Protein 2YV3 (pdb70)

B-factor: mean 31.9, std 12.07, range [1.0, 80.42]

Foldseek 3Di:
DFEAEEACPWLLNVVLQVVCQVVVPDHPHYHAEYAVVQQFDWDAHPNHIDTYHYDDPAEDDGQEYEADHELVVCLVCQVRHCVNVYEAEHLYPNCLLPPQEAADFVLFPLVCLVSHDRYHYQAALVQNQVCLLVVLCCVVWNFQEKEKEKAAEQCSLIDVSLVLLVVQLVVVVVPDHRDDDSDPDRANPDKDLDDAPADDVGAHVVQCRNQSNCCRNNVNNRHHYGYGHMYHSDRFKMKMWMKTATDDADDLVVSQVSLVPRPQAAEWEDVVVVIFDDCVPQAPDLHKYKYPWDQDPVYPRMTIIMIMHGRSNSSNVSRSVSVVSSVD/DAEEEEQCPWLLVVVQLVVCLVVVPPHDYYAYEYAPVQQADWDDHPHDIDGYHHDDPQQDDGAEYEYDHEAVVCLPCQVPVQVNHHAYEYLYDHCLPPPQEAADQCLQCLVVLVRHRRYHYHAALVQNLVCLQVVLVCVPFRFAEKEKEKAFEQVVLTDVSLVLLVVQLVCVVVPDHRDDDSDPDRARPDKAFADAAADPVRDHPNFVSSPSVCCRSNVNVHHHYTYTDMYHSDRFKMKMKMKTATDHQDDLVNSQVSQCVRPLADEWEDPVVVTFDDQVVAAPGSHKYKYPWDQDPVDDRMIIIMIMHGSSCSRSVSRSVSVVSVVD

InterPro domains:
  IPR000534 Semialdehyde dehydrogenase, NAD-binding [PF01118] (2-115)
  IPR000534 Semialdehyde dehydrogenase, NAD-binding [SM00859] (2-116)
  IPR005986 Aspartate-semialdehyde dehydrogenase, beta-type [TIGR01296] (2-328)
  IPR012080 Aspartate-semialdehyde dehydrogenase [MF_02121] (1-328)
  IPR012280 Semialdehyde dehydrogenase, dimerisation domain [PF02774] (134-314)
  IPR036291 NAD(P)-binding domain superfamily [SSF51735] (1-152)

Radius of gyration: 26.73 Å; Cα contacts (8 Å, |Δi|>4): 1611; chains: 2; bounding box: 86×51×45 Å

Structure (mmCIF, N/CA/C/O backbone):
data_2YV3
#
_entry.id   2YV3
#
_cell.length_a   125.167
_cell.length_b   125.167
_cell.length_c   116.463
_cell.angle_alpha   90.00
_cell.angle_beta   90.00
_cell.angle_gamma   120.00
#
_symmetry.space_group_name_H-M   'P 31 2 1'
#
loop_
_entity.id
_entity.type
_entity.pdbx_description
1 polymer 'Aspartate-semialdehyde dehydrogenase'
2 water water
#
loop_
_atom_site.group_PDB
_atom_site.id
_atom_site.type_symbol
_atom_site.label_atom_id
_atom_site.label_alt_id
_atom_site.label_comp_id
_atom_site.label_asym_id
_atom_site.label_entity_id
_atom_site.label_seq_id
_atom_site.pdbx_PDB_ins_code
_atom_site.Cartn_x
_atom_site.Cartn_y
_atom_site.Cartn_z
_atom_site.occupancy
_atom_site.B_iso_or_equiv
_atom_site.auth_seq_id
_atom_site.auth_comp_id
_atom_site.auth_asym_id
_atom_site.auth_atom_id
_atom_site.pdbx_PDB_model_num
ATOM 1 N N . MET A 1 1 ? 19.646 32.468 12.436 1.00 43.07 1 MET A N 1
ATOM 2 C CA . MET A 1 1 ? 20.682 31.820 13.296 1.00 39.12 1 MET A CA 1
ATOM 3 C C . MET A 1 1 ? 21.376 32.863 14.188 1.00 41.51 1 MET A C 1
ATOM 4 O O . MET A 1 1 ? 22.356 33.512 13.781 1.00 36.48 1 MET A O 1
ATOM 9 N N . ARG A 1 2 ? 20.855 33.027 15.403 1.00 29.48 2 ARG A N 1
ATOM 10 C CA . ARG A 1 2 ? 21.429 33.973 16.338 1.00 32.02 2 ARG A CA 1
ATOM 11 C C . ARG A 1 2 ? 22.811 33.456 16.697 1.00 38.45 2 ARG A C 1
ATOM 12 O O . ARG A 1 2 ? 22.984 32.279 17.042 1.00 35.31 2 ARG A O 1
ATOM 20 N N . VAL A 1 3 ? 23.798 34.340 16.597 1.00 28.40 3 VAL A N 1
ATOM 21 C CA . VAL A 1 3 ? 25.167 33.978 16.883 1.00 22.20 3 VAL A CA 1
ATOM 22 C C . VAL A 1 3 ? 25.812 34.996 17.797 1.00 23.15 3 VAL A C 1
ATOM 23 O O . VAL A 1 3 ? 25.638 36.196 17.618 1.00 24.20 3 VAL A O 1
ATOM 27 N N . ALA A 1 4 ? 26.563 34.507 18.778 1.00 27.39 4 ALA A N 1
ATOM 28 C CA . ALA A 1 4 ? 27.250 35.374 19.726 1.00 24.98 4 ALA A CA 1
ATOM 29 C C . ALA A 1 4 ? 28.750 35.311 19.510 1.00 30.87 4 ALA A C 1
ATOM 30 O O . ALA A 1 4 ? 29.294 34.291 19.080 1.00 35.71 4 ALA A O 1
ATOM 32 N N . VAL A 1 5 ? 29.430 36.403 19.817 1.00 30.16 5 VAL A N 1
ATOM 33 C CA . VAL A 1 5 ? 30.863 36.410 19.674 1.00 24.04 5 VAL A CA 1
ATOM 34 C C . VAL A 1 5 ? 31.511 36.805 20.982 1.00 28.76 5 VAL A C 1
ATOM 35 O O . VAL A 1 5 ? 31.839 37.970 21.212 1.00 29.01 5 VAL A O 1
ATOM 39 N N . VAL A 1 6 ? 31.682 35.811 21.843 1.00 27.35 6 VAL A N 1
ATOM 40 C CA . VAL A 1 6 ? 32.288 36.020 23.140 1.00 27.44 6 VAL A CA 1
ATOM 41 C C . VAL A 1 6 ? 33.748 36.364 22.863 1.00 33.80 6 VAL A C 1
ATOM 42 O O . VAL A 1 6 ? 34.437 35.613 22.174 1.00 24.78 6 VAL A O 1
ATOM 46 N N . GLY A 1 7 ? 34.197 37.514 23.370 1.00 31.03 7 GLY A N 1
ATOM 47 C CA . GLY A 1 7 ? 35.574 37.937 23.172 1.00 24.63 7 GLY A CA 1
ATOM 48 C C . GLY A 1 7 ? 35.801 39.060 22.166 1.00 31.55 7 GLY A C 1
ATOM 49 O O . GLY A 1 7 ? 36.902 39.592 22.071 1.00 34.66 7 GLY A O 1
ATOM 50 N N . ALA A 1 8 ? 34.764 39.420 21.417 1.00 34.73 8 ALA A N 1
ATOM 51 C CA . ALA A 1 8 ? 34.838 40.478 20.401 1.00 33.97 8 ALA A CA 1
ATOM 52 C C . ALA A 1 8 ? 36.180 41.166 20.153 1.00 27.32 8 ALA A C 1
ATOM 53 O O . ALA A 1 8 ? 36.921 40.805 19.249 1.00 34.89 8 ALA A O 1
ATOM 55 N N . THR A 1 9 ? 36.468 42.166 20.973 1.00 32.67 9 THR A N 1
ATOM 56 C CA . THR A 1 9 ? 37.669 43.011 20.886 1.00 27.19 9 THR A CA 1
ATOM 57 C C . THR A 1 9 ? 39.087 42.420 20.784 1.00 25.91 9 THR A C 1
ATOM 58 O O . THR A 1 9 ? 40.076 43.162 20.738 1.00 25.92 9 THR A O 1
ATOM 62 N N . GLY A 1 10 ? 39.194 41.099 20.731 1.00 33.67 10 GLY A N 1
ATOM 63 C CA . GLY A 1 10 ? 40.500 40.467 20.631 1.00 25.52 10 GLY A CA 1
ATOM 64 C C . GLY A 1 10 ? 40.967 40.267 19.198 1.00 30.57 10 GLY A C 1
ATOM 65 O O . GLY A 1 10 ? 40.252 40.594 18.246 1.00 18.33 10 GLY A O 1
ATOM 66 N N . ALA A 1 11 ? 42.170 39.722 19.043 1.00 27.52 11 ALA A N 1
ATOM 67 C CA . ALA A 1 11 ? 42.725 39.478 17.719 1.00 26.70 11 ALA A CA 1
ATOM 68 C C . ALA A 1 11 ? 41.853 38.479 16.958 1.00 20.25 11 ALA A C 1
ATOM 69 O O . ALA A 1 11 ? 41.436 38.723 15.841 1.00 22.33 11 ALA A O 1
ATOM 71 N N . VAL A 1 12 ? 41.576 37.348 17.576 1.00 20.12 12 VAL A N 1
ATOM 72 C CA . VAL A 1 12 ? 40.734 36.349 16.954 1.00 23.44 12 VAL A CA 1
ATOM 73 C C . VAL A 1 12 ? 39.316 36.929 16.808 1.00 25.69 12 VAL A C 1
ATOM 74 O O . VAL A 1 12 ? 38.766 36.987 15.701 1.00 10.37 12 VAL A O 1
ATOM 78 N N . GLY A 1 13 ? 38.734 37.355 17.929 1.00 21.95 13 GLY A N 1
ATOM 79 C CA . GLY A 1 13 ? 37.393 37.926 17.909 1.00 22.96 13 GLY A CA 1
ATOM 80 C C . GLY A 1 13 ? 37.198 38.960 16.815 1.00 23.05 13 GLY A C 1
ATOM 81 O O . GLY A 1 13 ? 36.166 39.003 16.132 1.00 19.08 13 GLY A O 1
ATOM 82 N N . ARG A 1 14 ? 38.202 39.815 16.648 1.00 31.74 14 ARG A N 1
ATOM 83 C CA . ARG A 1 14 ? 38.145 40.829 15.605 1.00 27.99 14 ARG A CA 1
ATOM 84 C C . ARG A 1 14 ? 38.228 40.196 14.221 1.00 30.08 14 ARG A C 1
ATOM 85 O O . ARG A 1 14 ? 37.541 40.637 13.306 1.00 36.18 14 ARG A O 1
ATOM 93 N N . GLU A 1 15 ? 39.066 39.178 14.047 1.00 22.34 15 GLU A N 1
ATOM 94 C CA . GLU A 1 15 ? 39.124 38.536 12.743 1.00 28.95 15 GLU A CA 1
ATOM 95 C C . GLU A 1 15 ? 37.833 37.734 12.596 1.00 22.02 15 GLU A C 1
ATOM 96 O O . GLU A 1 15 ? 37.279 37.623 11.509 1.00 21.60 15 GLU A O 1
ATOM 102 N N . ILE A 1 16 ? 37.341 37.196 13.703 1.00 19.46 16 ILE A N 1
ATOM 103 C CA . ILE A 1 16 ? 36.104 36.435 13.665 1.00 25.72 16 ILE A CA 1
ATOM 104 C C . ILE A 1 16 ? 34.959 37.222 13.020 1.00 22.56 16 ILE A C 1
ATOM 105 O O . ILE A 1 16 ? 34.049 36.623 12.460 1.00 26.35 16 ILE A O 1
ATOM 110 N N . LEU A 1 17 ? 34.988 38.552 13.083 1.00 22.98 17 LEU A N 1
ATOM 111 C CA . LEU A 1 17 ? 33.911 39.320 12.459 1.00 25.30 17 LEU A CA 1
ATOM 112 C C . LEU A 1 17 ? 34.088 39.335 10.953 1.00 24.64 17 LEU A C 1
ATOM 113 O O . LEU A 1 17 ? 33.146 39.053 10.210 1.00 34.69 17 LEU A O 1
ATOM 118 N N . LYS A 1 18 ? 35.298 39.627 10.492 1.00 17.97 18 LYS A N 1
ATOM 119 C CA . LYS A 1 18 ? 35.521 39.684 9.060 1.00 24.86 18 LYS A CA 1
ATOM 120 C C . LYS A 1 18 ? 35.414 38.379 8.268 1.00 21.96 18 LYS A C 1
ATOM 121 O O . LYS A 1 18 ? 34.787 38.376 7.212 1.00 23.27 18 LYS A O 1
ATOM 127 N N . VAL A 1 19 ? 35.995 37.278 8.730 1.00 22.62 19 VAL A N 1
ATOM 128 C CA . VAL A 1 19 ? 35.830 36.059 7.942 1.00 35.47 19 VAL A CA 1
ATOM 129 C C . VAL A 1 19 ? 34.332 35.754 7.984 1.00 39.11 19 VAL A C 1
ATOM 130 O O . VAL A 1 19 ? 33.733 35.378 6.972 1.00 43.17 19 VAL A O 1
ATOM 134 N N . LEU A 1 20 ? 33.728 35.952 9.157 1.00 38.20 20 LEU A N 1
ATOM 135 C CA . LEU A 1 20 ? 32.306 35.702 9.337 1.00 34.33 20 LEU A CA 1
ATOM 136 C C . LEU A 1 20 ? 31.569 36.564 8.339 1.00 35.73 20 LEU A C 1
ATOM 137 O O . LEU A 1 20 ? 30.497 36.218 7.856 1.00 45.87 20 LEU A O 1
ATOM 142 N N . GLU A 1 21 ? 32.161 37.701 8.026 1.00 32.59 21 GLU A N 1
ATOM 143 C CA . GLU A 1 21 ? 31.580 38.602 7.062 1.00 29.59 21 GLU A CA 1
ATOM 144 C C . GLU A 1 21 ? 31.925 38.080 5.653 1.00 39.86 21 GLU A C 1
ATOM 145 O O . GLU A 1 21 ? 31.039 37.884 4.813 1.00 40.13 21 GLU A O 1
ATOM 151 N N . ALA A 1 22 ? 33.219 37.820 5.432 1.00 34.40 22 ALA A N 1
ATOM 152 C CA . ALA A 1 22 ? 33.766 37.365 4.148 1.00 26.52 22 ALA A CA 1
ATOM 153 C C . ALA A 1 22 ? 33.254 36.061 3.582 1.00 27.31 22 ALA A C 1
ATOM 154 O O . ALA A 1 22 ? 33.378 35.827 2.384 1.00 24.84 22 ALA A O 1
ATOM 156 N N . ARG A 1 23 ? 32.726 35.195 4.437 1.00 34.33 23 ARG A N 1
ATOM 157 C CA . ARG A 1 23 ? 32.196 33.913 3.985 1.00 32.76 23 ARG A CA 1
ATOM 158 C C . ARG A 1 23 ? 30.706 34.093 3.797 1.00 33.31 23 ARG A C 1
ATOM 159 O O . ARG A 1 23 ? 29.995 33.156 3.444 1.00 28.70 23 ARG A O 1
ATOM 167 N N . ASN A 1 24 ? 30.246 35.313 4.053 1.00 39.73 24 ASN A N 1
ATOM 168 C CA . ASN A 1 24 ? 28.836 35.654 3.958 1.00 34.81 24 ASN A CA 1
ATOM 169 C C . ASN A 1 24 ? 28.081 34.724 4.874 1.00 24.38 24 ASN A C 1
ATOM 170 O O . ASN A 1 24 ? 27.085 34.131 4.465 1.00 35.25 24 ASN A O 1
ATOM 175 N N . PHE A 1 25 ? 28.561 34.577 6.106 1.00 21.33 25 PHE A N 1
ATOM 176 C CA . PHE A 1 25 ? 27.887 33.702 7.062 1.00 27.06 25 PHE A CA 1
ATOM 177 C C . PHE A 1 25 ? 26.505 34.270 7.339 1.00 26.03 25 PHE A C 1
ATOM 178 O O . PHE A 1 25 ? 26.362 35.376 7.851 1.00 28.94 25 PHE A O 1
ATOM 186 N N . PRO A 1 26 ? 25.467 33.497 7.004 1.00 33.24 26 PRO A N 1
ATOM 187 C CA . PRO A 1 26 ? 24.053 33.833 7.163 1.00 33.24 26 PRO A CA 1
ATOM 188 C C . PRO A 1 26 ? 23.577 33.858 8.593 1.00 31.95 26 PRO A C 1
ATOM 189 O O . PRO A 1 26 ? 23.096 32.854 9.100 1.00 36.09 26 PRO A O 1
ATOM 193 N N . LEU A 1 27 ? 23.730 34.990 9.259 1.00 37.37 27 LEU A N 1
ATOM 194 C CA . LEU A 1 27 ? 23.235 35.083 10.618 1.00 38.05 27 LEU A CA 1
ATOM 195 C C . LEU A 1 27 ? 21.799 35.606 10.544 1.00 36.62 27 LEU A C 1
ATOM 196 O O . LEU A 1 27 ? 21.201 35.646 9.463 1.00 28.50 27 LEU A O 1
ATOM 201 N N . SER A 1 28 ? 21.254 35.974 11.700 1.00 33.29 28 SER A N 1
ATOM 202 C CA . SER A 1 28 ? 19.891 36.506 11.828 1.00 33.17 28 SER A CA 1
ATOM 203 C C . SER A 1 28 ? 20.094 37.599 12.844 1.00 33.31 28 SER A C 1
ATOM 204 O O . SER A 1 28 ? 19.558 38.703 12.736 1.00 31.14 28 SER A O 1
ATOM 207 N N . GLU A 1 29 ? 20.914 37.250 13.823 1.00 22.67 29 GLU A N 1
ATOM 208 C CA . GLU A 1 29 ? 21.265 38.116 14.916 1.00 30.81 29 GLU A CA 1
ATOM 209 C C . GLU A 1 29 ? 22.743 38.423 14.801 1.00 37.38 29 GLU A C 1
ATOM 210 O O . GLU A 1 29 ? 23.433 37.899 13.935 1.00 46.79 29 GLU A O 1
ATOM 216 N N . LEU A 1 30 ? 23.224 39.257 15.708 1.00 37.88 30 LEU A N 1
ATOM 217 C CA . LEU A 1 30 ? 24.603 39.685 15.728 1.00 28.75 30 LEU A CA 1
ATOM 218 C C . LEU A 1 30 ? 24.909 40.098 17.170 1.00 26.40 30 LEU A C 1
ATOM 219 O O . LEU A 1 30 ? 24.560 41.203 17.581 1.00 28.10 30 LEU A O 1
ATOM 224 N N . ARG A 1 31 ? 25.552 39.217 17.936 1.00 23.00 31 ARG A N 1
ATOM 225 C CA . ARG A 1 31 ? 25.881 39.522 19.329 1.00 29.05 31 ARG A CA 1
ATOM 226 C C . ARG A 1 31 ? 27.364 39.422 19.698 1.00 31.29 31 ARG A C 1
ATOM 227 O O . ARG A 1 31 ? 27.976 38.359 19.609 1.00 29.88 31 ARG A O 1
ATOM 235 N N . LEU A 1 32 ? 27.924 40.552 20.118 1.00 27.62 32 LEU A N 1
ATOM 236 C CA . LEU A 1 32 ? 29.316 40.639 20.517 1.00 18.47 32 LEU A CA 1
ATOM 237 C C . LEU A 1 32 ? 29.421 40.715 22.030 1.00 28.55 32 LEU A C 1
ATOM 238 O O . LEU A 1 32 ? 28.767 41.536 22.665 1.00 34.58 32 LEU A O 1
ATOM 243 N N . TYR A 1 33 ? 30.255 39.862 22.608 1.00 32.39 33 TYR A N 1
ATOM 244 C CA . TYR A 1 33 ? 30.418 39.826 24.053 1.00 34.59 33 TYR A CA 1
ATOM 245 C C . TYR A 1 33 ? 31.878 39.876 24.524 1.00 39.13 33 TYR A C 1
ATOM 246 O O . TYR A 1 33 ? 32.748 39.182 23.995 1.00 38.96 33 TYR A O 1
ATOM 255 N N . ALA A 1 34 ? 32.134 40.695 25.536 1.00 43.07 34 ALA A N 1
ATOM 256 C CA . ALA A 1 34 ? 33.471 40.828 26.103 1.00 44.81 34 ALA A CA 1
ATOM 257 C C . ALA A 1 34 ? 33.332 40.869 27.613 1.00 45.18 34 ALA A C 1
ATOM 258 O O . ALA A 1 34 ? 32.241 41.092 28.136 1.00 47.13 34 ALA A O 1
ATOM 260 N N . SER A 1 35 ? 34.431 40.634 28.318 1.00 51.91 35 SER A N 1
ATOM 261 C CA . SER A 1 35 ? 34.402 40.691 29.776 1.00 51.50 35 SER A CA 1
ATOM 262 C C . SER A 1 35 ? 34.364 42.181 30.098 1.00 49.88 35 SER A C 1
ATOM 263 O O . SER A 1 35 ? 34.820 43.005 29.305 1.00 46.39 35 SER A O 1
ATOM 266 N N . PRO A 1 36 ? 33.837 42.546 31.267 1.00 49.04 36 PRO A N 1
ATOM 267 C CA . PRO A 1 36 ? 33.763 43.961 31.641 1.00 53.26 36 PRO A CA 1
ATOM 268 C C . PRO A 1 36 ? 34.743 44.941 30.979 1.00 49.07 36 PRO A C 1
ATOM 269 O O . PRO A 1 36 ? 34.297 45.952 30.433 1.00 44.30 36 PRO A O 1
ATOM 273 N N . ARG A 1 37 ? 36.050 44.657 31.019 1.00 49.63 37 ARG A N 1
ATOM 274 C CA . ARG A 1 37 ? 37.069 45.538 30.409 1.00 45.71 37 ARG A CA 1
ATOM 275 C C . ARG A 1 37 ? 36.533 46.328 29.219 1.00 41.40 37 ARG A C 1
ATOM 276 O O . ARG A 1 37 ? 36.601 47.556 29.188 1.00 40.54 37 ARG A O 1
ATOM 284 N N . SER A 1 38 ? 36.032 45.613 28.224 1.00 34.37 38 SER A N 1
ATOM 285 C CA . SER A 1 38 ? 35.437 46.258 27.069 1.00 37.86 38 SER A CA 1
ATOM 286 C C . SER A 1 38 ? 33.920 46.127 27.242 1.00 38.27 38 SER A C 1
ATOM 287 O O . SER A 1 38 ? 33.272 45.289 26.623 1.00 37.17 38 SER A O 1
ATOM 290 N N . ALA A 1 39 ? 33.369 46.959 28.119 1.00 41.17 39 ALA A N 1
ATOM 291 C CA . ALA A 1 39 ? 31.941 46.948 28.401 1.00 44.92 39 ALA A CA 1
ATOM 292 C C . ALA A 1 39 ? 31.225 47.969 27.525 1.00 49.31 39 ALA A C 1
ATOM 293 O O . ALA A 1 39 ? 30.011 47.864 27.289 1.00 53.65 39 ALA A O 1
ATOM 295 N N . GLY A 1 40 ? 31.981 48.952 27.044 1.00 44.61 40 GLY A N 1
ATOM 296 C CA . GLY A 1 40 ? 31.400 49.990 26.212 1.00 45.46 40 GLY A CA 1
ATOM 297 C C . GLY A 1 40 ? 32.319 50.425 25.095 1.00 44.04 40 GLY A C 1
ATOM 298 O O . GLY A 1 40 ? 32.981 51.456 25.189 1.00 46.61 40 GLY A O 1
ATOM 299 N N . VAL A 1 41 ? 32.349 49.625 24.036 1.00 41.03 41 VAL A N 1
ATOM 300 C CA . VAL A 1 41 ? 33.182 49.882 22.874 1.00 35.23 41 VAL A CA 1
ATOM 301 C C . VAL A 1 41 ? 32.453 49.348 21.649 1.00 45.15 41 VAL A C 1
ATOM 302 O O . VAL A 1 41 ? 31.563 48.496 21.771 1.00 42.13 41 VAL A O 1
ATOM 306 N N . ARG A 1 42 ? 32.825 49.848 20.473 1.00 44.17 42 ARG A N 1
ATOM 307 C CA . ARG A 1 42 ? 32.180 49.416 19.245 1.00 39.75 42 ARG A CA 1
ATOM 308 C C . ARG A 1 42 ? 33.123 48.911 18.144 1.00 35.54 42 ARG A C 1
ATOM 309 O O . ARG A 1 42 ? 34.211 49.456 17.895 1.00 28.66 42 ARG A O 1
ATOM 317 N N . LEU A 1 43 ? 32.683 47.834 17.506 1.00 32.32 43 LEU A N 1
ATOM 318 C CA . LEU A 1 43 ? 33.416 47.224 16.411 1.00 38.13 43 LEU A CA 1
ATOM 319 C C . LEU A 1 43 ? 32.625 47.556 15.145 1.00 36.24 43 LEU A C 1
ATOM 320 O O . LEU A 1 43 ? 31.776 48.445 15.149 1.00 33.69 43 LEU A O 1
ATOM 325 N N . ALA A 1 44 ? 32.890 46.835 14.068 1.00 36.79 44 ALA A N 1
ATOM 326 C CA . ALA A 1 44 ? 32.219 47.117 12.813 1.00 37.11 44 ALA A CA 1
ATOM 327 C C . ALA A 1 44 ? 31.959 45.850 12.047 1.00 30.38 44 ALA A C 1
ATOM 328 O O . ALA A 1 44 ? 32.832 44.988 11.920 1.00 42.08 44 ALA A O 1
ATOM 330 N N . PHE A 1 45 ? 30.755 45.754 11.518 1.00 17.50 45 PHE A N 1
ATOM 331 C CA . PHE A 1 45 ? 30.365 44.594 10.762 1.00 26.72 45 PHE A CA 1
ATOM 332 C C . PHE A 1 45 ? 29.530 45.097 9.596 1.00 30.98 45 PHE A C 1
ATOM 333 O O . PHE A 1 45 ? 28.781 46.063 9.734 1.00 29.33 45 PHE A O 1
ATOM 341 N N . ARG A 1 46 ? 29.661 44.449 8.447 1.00 30.70 46 ARG A N 1
ATOM 342 C CA . ARG A 1 46 ? 28.924 44.868 7.266 1.00 35.42 46 ARG A CA 1
ATOM 343 C C . ARG A 1 46 ? 28.905 46.416 7.156 1.00 40.41 46 ARG A C 1
ATOM 344 O O . ARG A 1 46 ? 27.981 47.017 6.585 1.00 43.49 46 ARG A O 1
ATOM 352 N N . GLY A 1 47 ? 29.954 47.038 7.699 1.00 29.78 47 GLY A N 1
ATOM 353 C CA . GLY A 1 47 ? 30.098 48.478 7.667 1.00 22.69 47 GLY A CA 1
ATOM 354 C C . GLY A 1 47 ? 29.266 49.128 8.741 1.00 30.02 47 GLY A C 1
ATOM 355 O O . GLY A 1 47 ? 29.422 50.308 9.066 1.00 23.62 47 GLY A O 1
ATOM 356 N N . GLU A 1 48 ? 28.366 48.336 9.297 1.00 31.10 48 GLU A N 1
ATOM 357 C CA . GLU A 1 48 ? 27.477 48.807 10.342 1.00 38.12 48 GLU A CA 1
ATOM 358 C C . GLU A 1 48 ? 28.168 48.624 11.695 1.00 38.44 48 GLU A C 1
ATOM 359 O O . GLU A 1 48 ? 28.862 47.627 11.937 1.00 42.08 48 GLU A O 1
ATOM 365 N N . GLU A 1 49 ? 27.988 49.606 12.568 1.00 40.80 49 GLU A N 1
ATOM 366 C CA . GLU A 1 49 ? 28.570 49.579 13.908 1.00 39.49 49 GLU A CA 1
ATOM 367 C C . GLU A 1 49 ? 27.712 48.718 14.864 1.00 31.48 49 GLU A C 1
ATOM 368 O O . GLU A 1 49 ? 26.493 48.783 14.848 1.00 28.11 49 GLU A O 1
ATOM 374 N N . ILE A 1 50 ? 28.369 47.902 15.682 1.00 38.88 50 ILE A N 1
ATOM 375 C CA . ILE A 1 50 ? 27.689 47.011 16.626 1.00 35.17 50 ILE A CA 1
ATOM 376 C C . ILE A 1 50 ? 28.303 47.124 18.013 1.00 33.45 50 ILE A C 1
ATOM 377 O O . ILE A 1 50 ? 29.525 47.181 18.150 1.00 36.06 50 ILE A O 1
ATOM 382 N N . PRO A 1 51 ? 27.457 47.147 19.059 1.00 29.89 51 PRO A N 1
ATOM 383 C CA . PRO A 1 51 ? 27.890 47.257 20.453 1.00 27.42 51 PRO A CA 1
ATOM 384 C C . PRO A 1 51 ? 28.501 45.967 20.981 1.00 24.46 51 PRO A C 1
ATOM 385 O O . PRO A 1 51 ? 28.334 44.912 20.380 1.00 23.59 51 PRO A O 1
ATOM 389 N N . VAL A 1 52 ? 29.206 46.076 22.108 1.00 28.17 52 VAL A N 1
ATOM 390 C CA . VAL A 1 52 ? 29.867 44.940 22.768 1.00 28.62 52 VAL A CA 1
ATOM 391 C C . VAL A 1 52 ? 29.379 44.821 24.207 1.00 12.37 52 VAL A C 1
ATOM 392 O O . VAL A 1 52 ? 29.814 45.561 25.070 1.00 25.45 52 VAL A O 1
ATOM 396 N N . GLU A 1 53 ? 28.486 43.884 24.460 1.00 12.66 53 GLU A N 1
ATOM 397 C CA . GLU A 1 53 ? 27.951 43.699 25.794 1.00 28.31 53 GLU A CA 1
ATOM 398 C C . GLU A 1 53 ? 28.926 42.967 26.690 1.00 36.02 53 GLU A C 1
ATOM 399 O O . GLU A 1 53 ? 29.666 42.100 26.236 1.00 35.96 53 GLU A O 1
ATOM 405 N N . PRO A 1 54 ? 28.963 43.326 27.980 1.00 39.80 54 PRO A N 1
ATOM 406 C CA . PRO A 1 54 ? 29.891 42.611 28.856 1.00 40.13 54 PRO A CA 1
ATOM 407 C C . PRO A 1 54 ? 29.171 41.311 29.163 1.00 33.94 54 PRO A C 1
ATOM 408 O O . PRO A 1 54 ? 27.951 41.259 29.090 1.00 34.47 54 PRO A O 1
ATOM 412 N N . LEU A 1 55 ? 29.911 40.261 29.484 1.00 36.54 55 LEU A N 1
ATOM 413 C CA . LEU A 1 55 ? 29.276 38.985 29.768 1.00 36.40 55 LEU A CA 1
ATOM 414 C C . LEU A 1 55 ? 28.501 38.953 31.074 1.00 38.77 55 LEU A C 1
ATOM 415 O O . LEU A 1 55 ? 29.046 39.261 32.136 1.00 41.93 55 LEU A O 1
ATOM 420 N N . PRO A 1 56 ? 27.204 38.590 30.999 1.00 40.86 56 PRO A N 1
ATOM 421 C CA . PRO A 1 56 ? 26.242 38.479 32.106 1.00 42.98 56 PRO A CA 1
ATOM 422 C C . PRO A 1 56 ? 26.213 37.111 32.772 1.00 40.27 56 PRO A C 1
ATOM 423 O O . PRO A 1 56 ? 25.934 36.116 32.114 1.00 39.96 56 PRO A O 1
ATOM 427 N N . GLU A 1 57 ? 26.492 37.064 34.072 1.00 37.46 57 GLU A N 1
ATOM 428 C CA . GLU A 1 57 ? 26.466 35.793 34.799 1.00 45.01 57 GLU A CA 1
ATOM 429 C C . GLU A 1 57 ? 25.063 35.182 34.673 1.00 49.95 57 GLU A C 1
ATOM 430 O O . GLU A 1 57 ? 24.321 35.108 35.667 1.00 42.05 57 GLU A O 1
ATOM 436 N N . GLY A 1 58 ? 24.711 34.757 33.454 1.00 49.13 58 GLY A N 1
ATOM 437 C CA . GLY A 1 58 ? 23.395 34.187 33.182 1.00 58.06 58 GLY A CA 1
ATOM 438 C C . GLY A 1 58 ? 23.082 34.009 31.692 1.00 59.77 58 GLY A C 1
ATOM 439 O O . GLY A 1 58 ? 22.666 34.956 31.013 1.00 58.24 58 GLY A O 1
ATOM 440 N N . PRO A 1 59 ? 23.218 32.772 31.183 1.00 56.86 59 PRO A N 1
ATOM 441 C CA . PRO A 1 59 ? 23.036 32.189 29.840 1.00 50.66 59 PRO A CA 1
ATOM 442 C C . PRO A 1 59 ? 21.921 32.654 28.902 1.00 48.86 59 PRO A C 1
ATOM 443 O O . PRO A 1 59 ? 20.797 32.141 28.975 1.00 45.37 59 PRO A O 1
ATOM 447 N N . LEU A 1 60 ? 22.233 33.585 27.999 1.00 43.14 60 LEU A N 1
ATOM 448 C CA . LEU A 1 60 ? 21.231 34.053 27.035 1.00 47.84 60 LEU A CA 1
ATOM 449 C C . LEU A 1 60 ? 21.776 35.056 26.013 1.00 42.92 60 LEU A C 1
ATOM 450 O O . LEU A 1 60 ? 22.693 35.826 26.310 1.00 40.33 60 LEU A O 1
ATOM 455 N N . PRO A 1 61 ? 21.234 35.050 24.786 1.00 38.34 61 PRO A N 1
ATOM 456 C CA . PRO A 1 61 ? 20.199 34.216 24.162 1.00 47.80 61 PRO A CA 1
ATOM 457 C C . PRO A 1 61 ? 20.670 33.879 22.741 1.00 48.33 61 PRO A C 1
ATOM 458 O O . PRO A 1 61 ? 20.377 34.629 21.804 1.00 48.50 61 PRO A O 1
ATOM 462 N N . VAL A 1 62 ? 21.367 32.762 22.549 1.00 47.48 62 VAL A N 1
ATOM 463 C CA . VAL A 1 62 ? 21.863 32.506 21.205 1.00 45.31 62 VAL A CA 1
ATOM 464 C C . VAL A 1 62 ? 21.934 31.071 20.669 1.00 43.36 62 VAL A C 1
ATOM 465 O O . VAL A 1 62 ? 22.028 30.094 21.420 1.00 44.89 62 VAL A O 1
ATOM 469 N N . ASP A 1 63 ? 21.886 30.985 19.341 1.00 39.13 63 ASP A N 1
ATOM 470 C CA . ASP A 1 63 ? 21.946 29.735 18.582 1.00 37.43 63 ASP A CA 1
ATOM 471 C C . ASP A 1 63 ? 23.363 29.187 18.507 1.00 39.06 63 ASP A C 1
ATOM 472 O O . ASP A 1 63 ? 23.597 27.982 18.596 1.00 31.07 63 ASP A O 1
ATOM 477 N N . LEU A 1 64 ? 24.308 30.095 18.323 1.00 31.07 64 LEU A N 1
ATOM 478 C CA . LEU A 1 64 ? 25.687 29.709 18.195 1.00 31.67 64 LEU A CA 1
ATOM 479 C C . LEU A 1 64 ? 26.585 30.662 18.962 1.00 35.57 64 LEU A C 1
ATOM 480 O O . LEU A 1 64 ? 26.404 31.885 18.924 1.00 30.97 64 LEU A O 1
ATOM 485 N N . VAL A 1 65 ? 27.561 30.095 19.657 1.00 32.03 65 VAL A N 1
ATOM 486 C CA . VAL A 1 65 ? 28.499 30.892 20.429 1.00 28.77 65 VAL A CA 1
ATOM 487 C C . VAL A 1 65 ? 29.934 30.623 19.972 1.00 28.92 65 VAL A C 1
ATOM 488 O O . VAL A 1 65 ? 30.438 29.507 20.098 1.00 24.89 65 VAL A O 1
ATOM 492 N N . LEU A 1 66 ? 30.592 31.644 19.433 1.00 24.17 66 LEU A N 1
ATOM 493 C CA . LEU A 1 66 ? 31.966 31.475 18.983 1.00 22.91 66 LEU A CA 1
ATOM 494 C C . LEU A 1 66 ? 32.916 32.131 19.977 1.00 26.52 66 LEU A C 1
ATOM 495 O O . LEU A 1 66 ? 33.242 33.307 19.858 1.00 25.92 66 LEU A O 1
ATOM 500 N N . ALA A 1 67 ? 33.363 31.337 20.944 1.00 19.93 67 ALA A N 1
ATOM 501 C CA . ALA A 1 67 ? 34.250 31.788 22.004 1.00 27.55 67 ALA A CA 1
ATOM 502 C C . ALA A 1 67 ? 35.739 31.934 21.677 1.00 33.90 67 ALA A C 1
ATOM 503 O O . ALA A 1 67 ? 36.389 30.979 21.241 1.00 40.38 67 ALA A O 1
ATOM 505 N N . SER A 1 68 ? 36.264 33.134 21.929 1.00 33.75 68 SER A N 1
ATOM 506 C CA . SER A 1 68 ? 37.673 33.498 21.725 1.00 39.13 68 SER A CA 1
ATOM 507 C C . SER A 1 68 ? 38.055 34.469 22.854 1.00 36.84 68 SER A C 1
ATOM 508 O O . SER A 1 68 ? 38.700 35.499 22.618 1.00 29.12 68 SER A O 1
ATOM 511 N N . ALA A 1 69 ? 37.651 34.132 24.079 1.00 30.81 69 ALA A N 1
ATOM 512 C CA . ALA A 1 69 ? 37.901 34.989 25.239 1.00 35.38 69 ALA A CA 1
ATOM 513 C C . ALA A 1 69 ? 38.566 34.293 26.432 1.00 48.04 69 ALA A C 1
ATOM 514 O O . ALA A 1 69 ? 38.035 34.327 27.555 1.00 54.95 69 ALA A O 1
ATOM 516 N N . GLY A 1 70 ? 39.718 33.669 26.197 1.00 43.69 70 GLY A N 1
ATOM 517 C CA . GLY A 1 70 ? 40.426 32.985 27.268 1.00 43.34 70 GLY A CA 1
ATOM 518 C C . GLY A 1 70 ? 39.738 31.758 27.837 1.00 41.20 70 GLY A C 1
ATOM 519 O O . GLY A 1 70 ? 38.557 31.536 27.599 1.00 47.05 70 GLY A O 1
ATOM 520 N N . GLY A 1 71 ? 40.482 30.964 28.600 1.00 39.46 71 GLY A N 1
ATOM 521 C CA . GLY A 1 71 ? 39.930 29.761 29.198 1.00 39.05 71 GLY A CA 1
ATOM 522 C C . GLY A 1 71 ? 39.284 30.053 30.539 1.00 43.06 71 GLY A C 1
ATOM 523 O O . GLY A 1 71 ? 38.519 29.249 31.078 1.00 37.50 71 GLY A O 1
ATOM 524 N N . GLY A 1 72 ? 39.600 31.219 31.085 1.00 49.37 72 GLY A N 1
ATOM 525 C CA . GLY A 1 72 ? 39.020 31.606 32.352 1.00 41.04 72 GLY A CA 1
ATOM 526 C C . GLY A 1 72 ? 37.526 31.556 32.174 1.00 40.96 72 GLY A C 1
ATOM 527 O O . GLY A 1 72 ? 36.848 30.745 32.796 1.00 50.71 72 GLY A O 1
ATOM 528 N N . ILE A 1 73 ? 37.018 32.397 31.283 1.00 39.05 73 ILE A N 1
ATOM 529 C CA . ILE A 1 73 ? 35.585 32.460 31.029 1.00 39.66 73 ILE A CA 1
ATOM 530 C C . ILE A 1 73 ? 35.022 31.193 30.389 1.00 31.12 73 ILE A C 1
ATOM 531 O O . ILE A 1 73 ? 33.971 30.709 30.776 1.00 27.89 73 ILE A O 1
ATOM 536 N N . SER A 1 74 ? 35.723 30.649 29.410 1.00 27.73 74 SER A N 1
ATOM 537 C CA . SER A 1 74 ? 35.234 29.445 28.749 1.00 37.14 74 SER A CA 1
ATOM 538 C C . SER A 1 74 ? 35.102 28.255 29.670 1.00 37.45 74 SER A C 1
ATOM 539 O O . SER A 1 74 ? 34.116 27.525 29.602 1.00 40.41 74 SER A O 1
ATOM 542 N N . ARG A 1 75 ? 36.109 28.038 30.510 1.00 36.91 75 ARG A N 1
ATOM 543 C CA . ARG A 1 75 ? 36.059 26.917 31.436 1.00 37.32 75 ARG A CA 1
ATOM 544 C C . ARG A 1 75 ? 34.807 27.141 32.270 1.00 34.08 75 ARG A C 1
ATOM 545 O O . ARG A 1 75 ? 34.070 26.205 32.585 1.00 37.12 75 ARG A O 1
ATOM 553 N N . ALA A 1 76 ? 34.561 28.414 32.567 1.00 35.31 76 ALA A N 1
ATOM 554 C CA . ALA A 1 76 ? 33.431 28.854 33.381 1.00 38.81 76 ALA A CA 1
ATOM 555 C C . ALA A 1 76 ? 32.036 28.908 32.721 1.00 37.50 76 ALA A C 1
ATOM 556 O O . ALA A 1 76 ? 31.032 28.676 33.401 1.00 32.43 76 ALA A O 1
ATOM 558 N N . LYS A 1 77 ? 31.968 29.193 31.418 1.00 36.53 77 LYS A N 1
ATOM 559 C CA . LYS A 1 77 ? 30.675 29.319 30.729 1.00 37.70 77 LYS A CA 1
ATOM 560 C C . LYS A 1 77 ? 30.241 28.251 29.726 1.00 37.80 77 LYS A C 1
ATOM 561 O O . LYS A 1 77 ? 29.054 28.124 29.451 1.00 45.54 77 LYS A O 1
ATOM 567 N N . ALA A 1 78 ? 31.179 27.506 29.158 1.00 37.48 78 ALA A N 1
ATOM 568 C CA . ALA A 1 78 ? 30.827 26.491 28.169 1.00 42.84 78 ALA A CA 1
ATOM 569 C C . ALA A 1 78 ? 29.458 25.835 28.375 1.00 40.60 78 ALA A C 1
ATOM 570 O O . ALA A 1 78 ? 28.503 26.148 27.663 1.00 37.27 78 ALA A O 1
ATOM 572 N N . LEU A 1 79 ? 29.367 24.932 29.349 1.00 34.12 79 LEU A N 1
ATOM 573 C CA . LEU A 1 79 ? 28.119 24.235 29.620 1.00 33.28 79 LEU A CA 1
ATOM 574 C C . LEU A 1 79 ? 26.904 25.159 29.751 1.00 36.40 79 LEU A C 1
ATOM 575 O O . LEU A 1 79 ? 25.859 24.913 29.138 1.00 41.88 79 LEU A O 1
ATOM 580 N N . VAL A 1 80 ? 27.040 26.211 30.551 1.00 27.23 80 VAL A N 1
ATOM 581 C CA . VAL A 1 80 ? 25.945 27.156 30.776 1.00 36.81 80 VAL A CA 1
ATOM 582 C C . VAL A 1 80 ? 25.280 27.586 29.462 1.00 43.07 80 VAL A C 1
ATOM 583 O O . VAL A 1 80 ? 24.051 27.763 29.375 1.00 29.85 80 VAL A O 1
ATOM 587 N N . TRP A 1 81 ? 26.106 27.729 28.435 1.00 37.14 81 TRP A N 1
ATOM 588 C CA . TRP A 1 81 ? 25.625 28.159 27.145 1.00 36.73 81 TRP A CA 1
ATOM 589 C C . TRP A 1 81 ? 24.961 27.081 26.279 1.00 45.83 81 TRP A C 1
ATOM 590 O O . TRP A 1 81 ? 23.814 27.240 25.839 1.00 43.19 81 TRP A O 1
ATOM 601 N N . ALA A 1 82 ? 25.679 25.993 26.021 1.00 48.40 82 ALA A N 1
ATOM 602 C CA . ALA A 1 82 ? 25.137 24.914 25.196 1.00 46.82 82 ALA A CA 1
ATOM 603 C C . ALA A 1 82 ? 23.852 24.384 25.796 1.00 47.23 82 ALA A C 1
ATOM 604 O O . ALA A 1 82 ? 23.054 23.742 25.109 1.00 48.29 82 ALA A O 1
ATOM 606 N N . GLU A 1 83 ? 23.668 24.641 27.088 1.00 45.01 83 GLU A N 1
ATOM 607 C CA . GLU A 1 83 ? 22.472 24.202 27.788 1.00 49.75 83 GLU A CA 1
ATOM 608 C C . GLU A 1 83 ? 21.324 25.115 27.329 1.00 53.31 83 GLU A C 1
ATOM 609 O O . GLU A 1 83 ? 20.178 24.673 27.147 1.00 47.38 83 GLU A O 1
ATOM 615 N N . GLY A 1 84 ? 21.647 26.390 27.131 1.00 52.62 84 GLY A N 1
ATOM 616 C CA . GLY A 1 84 ? 20.654 27.335 26.656 1.00 51.73 84 GLY A CA 1
ATOM 617 C C . GLY A 1 84 ? 20.316 26.955 25.224 1.00 49.62 84 GLY A C 1
ATOM 618 O O . GLY A 1 84 ? 19.484 27.590 24.573 1.00 51.80 84 GLY A O 1
ATOM 619 N N . GLY A 1 85 ? 20.980 25.907 24.739 1.00 46.02 85 GLY A N 1
ATOM 620 C CA . GLY A 1 85 ? 20.755 25.420 23.389 1.00 41.86 85 GLY A CA 1
ATOM 621 C C . GLY A 1 85 ? 21.612 26.096 22.342 1.00 33.23 85 GLY A C 1
ATOM 622 O O . GLY A 1 85 ? 21.241 26.139 21.178 1.00 30.88 85 GLY A O 1
ATOM 623 N N . ALA A 1 86 ? 22.754 26.631 22.761 1.00 38.59 86 ALA A N 1
ATOM 624 C CA . ALA A 1 86 ? 23.677 27.303 21.852 1.00 35.75 86 ALA A CA 1
ATOM 625 C C . ALA A 1 86 ? 24.803 26.347 21.512 1.00 36.36 86 ALA A C 1
ATOM 626 O O . ALA A 1 86 ? 25.287 25.643 22.403 1.00 38.72 86 ALA A O 1
ATOM 628 N N . LEU A 1 87 ? 25.213 26.296 20.239 1.00 34.32 87 LEU A N 1
ATOM 629 C CA . LEU A 1 87 ? 26.324 25.423 19.856 1.00 31.47 87 LEU A CA 1
ATOM 630 C C . LEU A 1 87 ? 27.580 26.172 20.242 1.00 24.02 87 LEU A C 1
ATOM 631 O O . LEU A 1 87 ? 27.741 27.317 19.858 1.00 20.14 87 LEU A O 1
ATOM 636 N N . VAL A 1 88 ? 28.472 25.538 20.995 1.00 23.95 88 VAL A N 1
ATOM 637 C CA . VAL A 1 88 ? 29.674 26.242 21.421 1.00 25.68 88 VAL A CA 1
ATOM 638 C C . VAL A 1 88 ? 30.995 25.793 20.806 1.00 30.19 88 VAL A C 1
ATOM 639 O O . VAL A 1 88 ? 31.428 24.649 20.959 1.00 30.17 88 VAL A O 1
ATOM 643 N N . VAL A 1 89 ? 31.619 26.731 20.102 1.00 31.27 89 VAL A N 1
ATOM 644 C CA . VAL A 1 89 ? 32.905 26.528 19.475 1.00 22.83 89 VAL A CA 1
ATOM 645 C C . VAL A 1 89 ? 33.842 27.451 20.243 1.00 28.39 89 VAL A C 1
ATOM 646 O O . VAL A 1 89 ? 33.671 28.680 20.248 1.00 23.08 89 VAL A O 1
ATOM 650 N N . ASP A 1 90 ? 34.828 26.854 20.900 1.00 26.41 90 ASP A N 1
ATOM 651 C CA . ASP A 1 90 ? 35.778 27.613 21.685 1.00 29.30 90 ASP A CA 1
ATOM 652 C C . ASP A 1 90 ? 37.201 27.507 21.132 1.00 32.45 90 ASP A C 1
ATOM 653 O O . ASP A 1 90 ? 37.691 26.406 20.896 1.00 36.01 90 ASP A O 1
ATOM 658 N N . ASN A 1 91 ? 37.855 28.651 20.920 1.00 28.55 91 ASN A N 1
ATOM 659 C CA . ASN A 1 91 ? 39.236 28.662 20.430 1.00 32.04 91 ASN A CA 1
ATOM 660 C C . ASN A 1 91 ? 40.235 28.591 21.584 1.00 31.08 91 ASN A C 1
ATOM 661 O O . ASN A 1 91 ? 41.450 28.654 21.379 1.00 27.31 91 ASN A O 1
ATOM 666 N N . SER A 1 92 ? 39.732 28.477 22.803 1.00 27.16 92 SER A N 1
ATOM 667 C CA . SER A 1 92 ? 40.621 28.417 23.951 1.00 25.91 92 SER A CA 1
ATOM 668 C C . SER A 1 92 ? 40.958 26.972 24.211 1.00 23.03 92 SER A C 1
ATOM 669 O O . SER A 1 92 ? 40.427 26.075 23.555 1.00 26.14 92 SER A O 1
ATOM 672 N N . SER A 1 93 ? 41.853 26.757 25.165 1.00 28.81 93 SER A N 1
ATOM 673 C CA . SER A 1 93 ? 42.244 25.409 25.552 1.00 37.41 93 SER A CA 1
ATOM 674 C C . SER A 1 93 ? 41.665 25.246 26.941 1.00 38.58 93 SER A C 1
ATOM 675 O O . SER A 1 93 ? 42.324 25.538 27.947 1.00 46.95 93 SER A O 1
ATOM 678 N N . ALA A 1 94 ? 40.410 24.822 26.980 1.00 32.20 94 ALA A N 1
ATOM 679 C CA . ALA A 1 94 ? 39.704 24.643 28.226 1.00 26.27 94 ALA A CA 1
ATOM 680 C C . ALA A 1 94 ? 38.979 23.323 28.134 1.00 31.57 94 ALA A C 1
ATOM 681 O O . ALA A 1 94 ? 38.923 22.573 29.107 1.00 38.55 94 ALA A O 1
ATOM 683 N N . TRP A 1 95 ? 38.448 23.035 26.946 1.00 25.75 95 TRP A N 1
ATOM 684 C CA . TRP A 1 95 ? 37.718 21.797 26.707 1.00 20.78 95 TRP A CA 1
ATOM 685 C C . TRP A 1 95 ? 38.383 20.854 25.684 1.00 23.95 95 TRP A C 1
ATOM 686 O O . TRP A 1 95 ? 37.877 19.762 25.430 1.00 22.09 95 TRP A O 1
ATOM 697 N N . ARG A 1 96 ? 39.510 21.284 25.112 1.00 23.28 96 ARG A N 1
ATOM 698 C CA . ARG A 1 96 ? 40.249 20.508 24.112 1.00 22.25 96 ARG A CA 1
ATOM 699 C C . ARG A 1 96 ? 40.600 19.089 24.517 1.00 17.54 96 ARG A C 1
ATOM 700 O O . ARG A 1 96 ? 40.320 18.143 23.795 1.00 24.32 96 ARG A O 1
ATOM 708 N N . TYR A 1 97 ? 41.238 18.949 25.668 1.00 22.59 97 TYR A N 1
ATOM 709 C CA . TYR A 1 97 ? 41.657 17.641 26.140 1.00 22.46 97 TYR A CA 1
ATOM 710 C C . TYR A 1 97 ? 40.608 16.988 26.991 1.00 20.93 97 TYR A C 1
ATOM 711 O O . TYR A 1 97 ? 40.922 16.359 27.981 1.00 25.23 97 TYR A O 1
ATOM 720 N N . GLU A 1 98 ? 39.349 17.128 26.603 1.00 31.84 98 GLU A N 1
ATOM 721 C CA . GLU A 1 98 ? 38.278 16.516 27.376 1.00 30.00 98 GLU A CA 1
ATOM 722 C C . GLU A 1 98 ? 37.519 15.492 26.517 1.00 30.36 98 GLU A C 1
ATOM 723 O O . GLU A 1 98 ? 37.015 15.821 25.450 1.00 29.11 98 GLU A O 1
ATOM 729 N N . PRO A 1 99 ? 37.456 14.228 26.980 1.00 36.48 99 PRO A N 1
ATOM 730 C CA . PRO A 1 99 ? 36.815 13.038 26.394 1.00 40.24 99 PRO A CA 1
ATOM 731 C C . PRO A 1 99 ? 35.398 13.174 25.791 1.00 43.83 99 PRO A C 1
ATOM 732 O O . PRO A 1 99 ? 34.935 12.298 25.055 1.00 34.00 99 PRO A O 1
ATOM 736 N N . TRP A 1 100 ? 34.709 14.266 26.088 1.00 48.26 100 TRP A N 1
ATOM 737 C CA . TRP A 1 100 ? 33.360 14.432 25.569 1.00 44.87 100 TRP A CA 1
ATOM 738 C C . TRP A 1 100 ? 33.274 15.506 24.487 1.00 42.39 100 TRP A C 1
ATOM 739 O O . TRP A 1 100 ? 32.216 15.689 23.875 1.00 42.55 100 TRP A O 1
ATOM 750 N N . VAL A 1 101 ? 34.377 16.218 24.259 1.00 35.47 101 VAL A N 1
ATOM 751 C CA . VAL A 1 101 ? 34.397 17.285 23.262 1.00 24.66 101 VAL A CA 1
ATOM 752 C C . VAL A 1 101 ? 35.252 16.990 22.043 1.00 25.34 101 VAL A C 1
ATOM 753 O O . VAL A 1 101 ? 36.430 16.668 22.163 1.00 34.64 101 VAL A O 1
ATOM 757 N N . PRO A 1 102 ? 34.671 17.121 20.845 1.00 26.03 102 PRO A N 1
ATOM 758 C CA . PRO A 1 102 ? 35.423 16.868 19.622 1.00 28.08 102 PRO A CA 1
ATOM 759 C C . PRO A 1 102 ? 36.370 18.017 19.328 1.00 36.72 102 PRO A C 1
ATOM 760 O O . PRO A 1 102 ? 36.014 19.181 19.510 1.00 39.49 102 PRO A O 1
ATOM 764 N N . LEU A 1 103 ? 37.585 17.674 18.901 1.00 38.77 103 LEU A N 1
ATOM 765 C CA . LEU A 1 103 ? 38.613 18.641 18.533 1.00 27.06 103 LEU A CA 1
ATOM 766 C C . LEU A 1 103 ? 38.641 18.501 17.008 1.00 24.06 103 LEU A C 1
ATOM 767 O O . LEU A 1 103 ? 39.153 17.518 16.467 1.00 20.67 103 LEU A O 1
ATOM 772 N N . VAL A 1 104 ? 38.082 19.494 16.326 1.00 22.99 104 VAL A N 1
ATOM 773 C CA . VAL A 1 104 ? 37.946 19.458 14.874 1.00 22.67 104 VAL A CA 1
ATOM 774 C C . VAL A 1 104 ? 38.659 20.457 13.949 1.00 26.83 104 VAL A C 1
ATOM 775 O O . VAL A 1 104 ? 38.896 21.613 14.285 1.00 33.19 104 VAL A O 1
ATOM 779 N N . VAL A 1 105 ? 39.005 19.961 12.769 1.00 33.17 105 VAL A N 1
ATOM 780 C CA . VAL A 1 105 ? 39.577 20.759 11.696 1.00 29.80 105 VAL A CA 1
ATOM 781 C C . VAL A 1 105 ? 38.798 20.166 10.520 1.00 38.58 105 VAL A C 1
ATOM 782 O O . VAL A 1 105 ? 38.988 18.996 10.164 1.00 33.78 105 VAL A O 1
ATOM 786 N N . PRO A 1 106 ? 37.863 20.949 9.945 1.00 38.23 106 PRO A N 1
ATOM 787 C CA . PRO A 1 106 ? 37.012 20.545 8.818 1.00 36.23 106 PRO A CA 1
ATOM 788 C C . PRO A 1 106 ? 37.670 19.771 7.665 1.00 32.11 106 PRO A C 1
ATOM 789 O O . PRO A 1 106 ? 36.991 19.057 6.921 1.00 29.03 106 PRO A O 1
ATOM 793 N N . GLU A 1 107 ? 38.980 19.913 7.507 1.00 24.91 107 GLU A N 1
ATOM 794 C CA . GLU A 1 107 ? 39.662 19.183 6.451 1.00 28.21 107 GLU A CA 1
ATOM 795 C C . GLU A 1 107 ? 39.861 17.738 6.862 1.00 28.77 107 GLU A C 1
ATOM 796 O O . GLU A 1 107 ? 40.020 16.859 6.020 1.00 25.14 107 GLU A O 1
ATOM 802 N N . VAL A 1 108 ? 39.829 17.502 8.170 1.00 35.84 108 VAL A N 1
ATOM 803 C CA . VAL A 1 108 ? 40.027 16.173 8.724 1.00 31.39 108 VAL A CA 1
ATOM 804 C C . VAL A 1 108 ? 38.756 15.500 9.223 1.00 36.36 108 VAL A C 1
ATOM 805 O O . VAL A 1 108 ? 38.023 14.880 8.451 1.00 39.98 108 VAL A O 1
ATOM 809 N N . ASN A 1 109 ? 38.488 15.645 10.515 1.00 33.63 109 ASN A N 1
ATOM 810 C CA . ASN A 1 109 ? 37.347 14.996 11.142 1.00 33.56 109 ASN A CA 1
ATOM 811 C C . ASN A 1 109 ? 35.998 15.716 11.244 1.00 34.42 109 ASN A C 1
ATOM 812 O O . ASN A 1 109 ? 35.352 15.630 12.285 1.00 38.37 109 ASN A O 1
ATOM 817 N N . ARG A 1 110 ? 35.559 16.401 10.184 1.00 37.78 110 ARG A N 1
ATOM 818 C CA . ARG A 1 110 ? 34.260 17.101 10.182 1.00 22.40 110 ARG A CA 1
ATOM 819 C C . ARG A 1 110 ? 33.209 16.192 10.792 1.00 28.81 110 ARG A C 1
ATOM 820 O O . ARG A 1 110 ? 32.253 16.649 11.428 1.00 28.87 110 ARG A O 1
ATOM 828 N N . GLU A 1 111 ? 33.401 14.897 10.570 1.00 27.14 111 GLU A N 1
ATOM 829 C CA . GLU A 1 111 ? 32.529 13.858 11.090 1.00 27.26 111 GLU A CA 1
ATOM 830 C C . GLU A 1 111 ? 32.266 14.054 12.585 1.00 29.15 111 GLU A C 1
ATOM 831 O O . GLU A 1 111 ? 31.175 13.778 13.076 1.00 38.00 111 GLU A O 1
ATOM 837 N N . LYS A 1 112 ? 33.266 14.540 13.310 1.00 38.28 112 LYS A N 1
ATOM 838 C CA . LYS A 1 112 ? 33.120 14.758 14.749 1.00 38.64 112 LYS A CA 1
ATOM 839 C C . LYS A 1 112 ? 32.166 15.884 15.147 1.00 35.91 112 LYS A C 1
ATOM 840 O O . LYS A 1 112 ? 31.650 15.875 16.256 1.00 37.09 112 LYS A O 1
ATOM 846 N N . ILE A 1 113 ? 31.928 16.844 14.255 1.00 33.49 113 ILE A N 1
ATOM 847 C CA . ILE A 1 113 ? 31.027 17.958 14.558 1.00 31.96 113 ILE A CA 1
ATOM 848 C C . ILE A 1 113 ? 29.678 17.480 15.102 1.00 35.65 113 ILE A C 1
ATOM 849 O O . ILE A 1 113 ? 29.081 18.096 15.988 1.00 39.54 113 ILE A O 1
ATOM 854 N N . PHE A 1 114 ? 29.194 16.369 14.577 1.00 38.11 114 PHE A N 1
ATOM 855 C CA . PHE A 1 114 ? 27.894 15.894 14.999 1.00 35.42 114 PHE A CA 1
ATOM 856 C C . PHE A 1 114 ? 27.984 14.867 16.119 1.00 36.03 114 PHE A C 1
ATOM 857 O O . PHE A 1 114 ? 26.991 14.238 16.502 1.00 34.29 114 PHE A O 1
ATOM 865 N N . GLN A 1 115 ? 29.186 14.727 16.665 1.00 36.39 115 GLN A N 1
ATOM 866 C CA . GLN A 1 115 ? 29.385 13.820 17.781 1.00 40.51 115 GLN A CA 1
ATOM 867 C C . GLN A 1 115 ? 29.431 14.681 19.040 1.00 41.89 115 GLN A C 1
ATOM 868 O O . GLN A 1 115 ? 29.516 14.179 20.164 1.00 35.99 115 GLN A O 1
ATOM 874 N N . HIS A 1 116 ? 29.370 15.992 18.829 1.00 43.29 116 HIS A N 1
ATOM 875 C CA . HIS A 1 116 ? 29.370 16.943 19.925 1.00 43.78 116 HIS A CA 1
ATOM 876 C C . HIS A 1 116 ? 28.072 16.770 20.703 1.00 44.83 116 HIS A C 1
ATOM 877 O O . HIS A 1 116 ? 27.088 16.245 20.179 1.00 45.31 116 HIS A O 1
ATOM 884 N N . ARG A 1 117 ? 28.082 17.234 21.948 1.00 50.24 117 ARG A N 1
ATOM 885 C CA . ARG A 1 117 ? 26.921 17.179 22.830 1.00 49.19 117 ARG A CA 1
ATOM 886 C C . ARG A 1 117 ? 26.692 18.557 23.460 1.00 44.50 117 ARG A C 1
ATOM 887 O O . ARG A 1 117 ? 25.999 18.663 24.468 1.00 42.89 117 ARG A O 1
ATOM 895 N N . GLY A 1 118 ? 27.282 19.599 22.871 1.00 33.54 118 GLY A N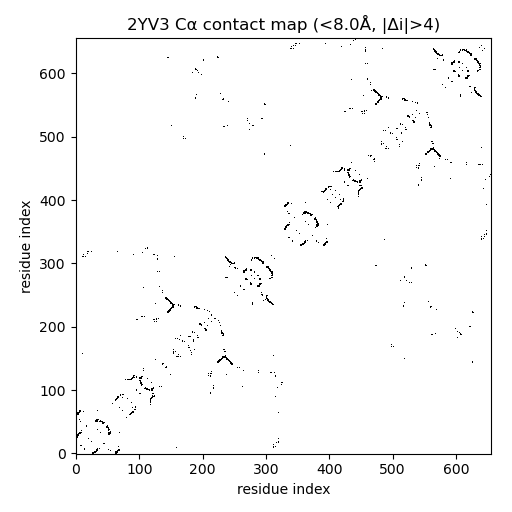 1
ATOM 896 C CA . GLY A 1 118 ? 27.117 20.947 23.393 1.00 31.61 118 GLY A CA 1
ATOM 897 C C . GLY A 1 118 ? 28.259 21.909 23.077 1.00 43.38 118 GLY A C 1
ATOM 898 O O . GLY A 1 118 ? 28.042 23.114 22.888 1.00 41.76 118 GLY A O 1
ATOM 899 N N . ILE A 1 119 ? 29.480 21.383 23.019 1.00 39.53 119 ILE A N 1
ATOM 900 C CA . ILE A 1 119 ? 30.656 22.193 22.728 1.00 35.82 119 ILE A CA 1
ATOM 901 C C . ILE A 1 119 ? 31.545 21.484 21.707 1.00 31.58 119 ILE A C 1
ATOM 902 O O . ILE A 1 119 ? 31.462 20.282 21.513 1.00 32.93 119 ILE A O 1
ATOM 907 N N . ILE A 1 120 ? 32.409 22.244 21.063 1.00 31.99 120 ILE A N 1
ATOM 908 C CA . ILE A 1 120 ? 33.332 21.699 20.083 1.00 31.78 120 ILE A CA 1
ATOM 909 C C . ILE A 1 120 ? 34.601 22.479 20.304 1.00 31.25 120 ILE A C 1
ATOM 910 O O . ILE A 1 120 ? 34.558 23.703 20.360 1.00 30.48 120 ILE A O 1
ATOM 915 N N . ALA A 1 121 ? 35.721 21.775 20.441 1.00 29.00 121 ALA A N 1
ATOM 916 C CA . ALA A 1 121 ? 37.002 22.426 20.676 1.00 18.24 121 ALA A CA 1
ATOM 917 C C . ALA A 1 121 ? 37.725 22.805 19.405 1.00 21.47 121 ALA A C 1
ATOM 918 O O . ALA A 1 121 ? 37.926 21.979 18.524 1.00 22.32 121 ALA A O 1
ATOM 920 N N . ASN A 1 122 ? 38.099 24.076 19.323 1.00 28.73 122 ASN A N 1
ATOM 921 C CA . ASN A 1 122 ? 38.845 24.623 18.193 1.00 29.09 122 ASN A CA 1
ATOM 922 C C . ASN A 1 122 ? 40.317 24.316 18.525 1.00 32.79 122 ASN A C 1
ATOM 923 O O . ASN A 1 122 ? 40.793 24.589 19.637 1.00 27.48 122 ASN A O 1
ATOM 928 N N . PRO A 1 123 ? 41.045 23.722 17.571 1.00 27.94 123 PRO A N 1
ATOM 929 C CA . PRO A 1 123 ? 42.458 23.344 17.704 1.00 24.00 123 PRO A CA 1
ATOM 930 C C . PRO A 1 123 ? 43.427 24.494 17.879 1.00 20.97 123 PRO A C 1
ATOM 931 O O . PRO A 1 123 ? 43.081 25.637 17.625 1.00 16.97 123 PRO A O 1
ATOM 935 N N . ASN A 1 124 ? 44.651 24.180 18.306 1.00 22.59 124 ASN A N 1
ATOM 936 C CA . ASN A 1 124 ? 45.661 25.208 18.511 1.00 11.05 124 ASN A CA 1
ATOM 937 C C . ASN A 1 124 ? 46.019 25.821 17.184 1.00 15.30 124 ASN A C 1
ATOM 938 O O . ASN A 1 124 ? 45.613 25.324 16.150 1.00 27.06 124 ASN A O 1
ATOM 943 N N . CYS A 1 125 ? 46.783 26.900 17.209 1.00 18.74 125 CYS A N 1
ATOM 944 C CA . CYS A 1 125 ? 47.188 27.552 15.977 1.00 21.82 125 CYS A CA 1
ATOM 945 C C . CYS A 1 125 ? 48.141 26.628 15.227 1.00 18.57 125 CYS A C 1
ATOM 946 O O . CYS A 1 125 ? 47.817 26.074 14.170 1.00 15.87 125 CYS A O 1
ATOM 949 N N . THR A 1 126 ? 49.321 26.473 15.814 1.00 21.25 126 THR A N 1
ATOM 950 C CA . THR 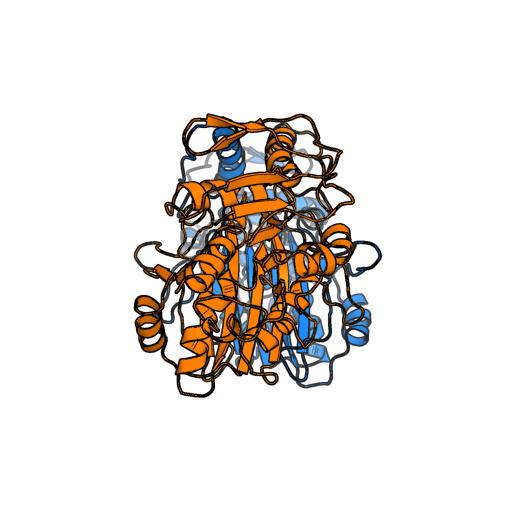A 1 126 ? 50.388 25.662 15.267 1.00 25.59 126 THR A CA 1
ATOM 951 C C . THR A 1 126 ? 49.929 24.298 14.757 1.00 24.99 126 THR A C 1
ATOM 952 O O . THR A 1 126 ? 50.520 23.774 13.810 1.00 14.93 126 THR A O 1
ATOM 956 N N . THR A 1 127 ? 48.886 23.737 15.383 1.00 17.92 127 THR A N 1
ATOM 957 C CA . THR A 1 127 ? 48.353 22.421 15.014 1.00 13.95 127 THR A CA 1
ATOM 958 C C . THR A 1 127 ? 47.437 22.445 13.797 1.00 18.19 127 THR A C 1
ATOM 959 O O . THR A 1 127 ? 47.524 21.582 12.928 1.00 4.89 127 THR A O 1
ATOM 963 N N . ALA A 1 128 ? 46.552 23.436 13.754 1.00 21.55 128 ALA A N 1
ATOM 964 C CA . ALA A 1 128 ? 45.617 23.581 12.652 1.00 21.95 128 ALA A CA 1
ATOM 965 C C . ALA A 1 128 ? 46.360 23.548 11.319 1.00 28.80 128 ALA A C 1
ATOM 966 O O . ALA A 1 128 ? 46.229 22.578 10.549 1.00 29.43 128 ALA A O 1
ATOM 968 N N . ILE A 1 129 ? 47.155 24.583 11.044 1.00 23.64 129 ILE A N 1
ATOM 969 C CA . ILE A 1 129 ? 47.872 24.618 9.775 1.00 27.64 129 ILE A CA 1
ATOM 970 C C . ILE A 1 129 ? 48.702 23.362 9.532 1.00 23.70 129 ILE A C 1
ATOM 971 O O . ILE A 1 129 ? 48.582 22.755 8.476 1.00 36.96 129 ILE A O 1
ATOM 976 N N . LEU A 1 130 ? 49.523 22.949 10.491 1.00 18.42 130 LEU A N 1
ATOM 977 C CA . LEU A 1 130 ? 50.321 21.746 10.302 1.00 20.42 130 LEU A CA 1
ATOM 978 C C . LEU A 1 130 ? 49.468 20.549 9.867 1.00 23.74 130 LEU A C 1
ATOM 979 O O . LEU A 1 130 ? 49.948 19.670 9.160 1.00 31.08 130 LEU A O 1
ATOM 984 N N . ALA A 1 131 ? 48.211 20.511 10.291 1.00 22.10 131 ALA A N 1
ATOM 985 C CA . ALA A 1 131 ? 47.316 19.417 9.924 1.00 20.93 131 ALA A CA 1
ATOM 986 C C . ALA A 1 131 ? 46.824 19.653 8.501 1.00 18.78 131 ALA A C 1
ATOM 987 O O . ALA A 1 131 ? 46.763 18.753 7.671 1.00 14.20 131 ALA A O 1
ATOM 989 N N . MET A 1 132 ? 46.473 20.895 8.229 1.00 24.60 132 MET A N 1
ATOM 990 C CA . MET A 1 132 ? 45.999 21.260 6.917 1.00 30.06 132 MET A CA 1
ATOM 991 C C . MET A 1 132 ? 46.913 20.679 5.845 1.00 34.69 132 MET A C 1
ATOM 992 O O . MET A 1 132 ? 46.499 20.423 4.716 1.00 41.98 132 MET A O 1
ATOM 997 N N . ALA A 1 133 ? 48.169 20.478 6.202 1.00 31.66 133 ALA A N 1
ATOM 998 C CA . ALA A 1 133 ? 49.104 19.923 5.260 1.00 36.15 133 ALA A CA 1
ATOM 999 C C . ALA A 1 133 ? 49.376 18.472 5.628 1.00 35.75 133 ALA A C 1
ATOM 1000 O O . ALA A 1 133 ? 49.428 17.601 4.752 1.00 42.00 133 ALA A O 1
ATOM 1002 N N . LEU A 1 134 ? 49.520 18.202 6.921 1.00 26.27 134 LEU A N 1
ATOM 1003 C CA . LEU A 1 134 ? 49.825 16.843 7.365 1.00 30.44 134 LEU A CA 1
ATOM 1004 C C . LEU A 1 134 ? 48.642 15.891 7.332 1.00 29.86 134 LEU A C 1
ATOM 1005 O O . LEU A 1 134 ? 48.801 14.689 7.512 1.00 34.26 134 LEU A O 1
ATOM 1010 N N . TRP A 1 135 ? 47.450 16.416 7.107 1.00 32.74 135 TRP A N 1
ATOM 1011 C CA . TRP A 1 135 ? 46.300 15.539 7.042 1.00 28.68 135 TRP A CA 1
ATOM 1012 C C . TRP A 1 135 ? 46.398 14.594 5.840 1.00 31.26 135 TRP A C 1
ATOM 1013 O O . TRP A 1 135 ? 46.381 13.369 5.990 1.00 25.31 135 TRP A O 1
ATOM 1024 N N . PRO A 1 136 ? 46.497 15.160 4.620 1.00 29.63 136 PRO A N 1
ATOM 1025 C CA . PRO A 1 136 ? 46.596 14.332 3.414 1.00 23.80 136 PRO A CA 1
ATOM 1026 C C . PRO A 1 136 ? 47.832 13.421 3.295 1.00 21.73 136 PRO A C 1
ATOM 1027 O O . PRO A 1 136 ? 47.775 12.388 2.636 1.00 28.54 136 PRO A O 1
ATOM 1031 N N . LEU A 1 137 ? 48.940 13.779 3.931 1.00 18.50 137 LEU A N 1
ATOM 1032 C CA . LEU A 1 137 ? 50.142 12.942 3.856 1.00 20.97 137 LEU A CA 1
ATOM 1033 C C . LEU A 1 137 ? 49.890 11.698 4.686 1.00 18.41 137 LEU A C 1
ATOM 1034 O O . LEU A 1 137 ? 50.215 10.579 4.300 1.00 13.45 137 LEU A O 1
ATOM 1039 N N . HIS A 1 138 ? 49.302 11.920 5.848 1.00 21.68 138 HIS A N 1
ATOM 1040 C CA . HIS A 1 138 ? 48.964 10.844 6.746 1.00 23.01 138 HIS A CA 1
ATOM 1041 C C . HIS A 1 138 ? 48.055 9.866 6.006 1.00 22.19 138 HIS A C 1
ATOM 1042 O O . HIS A 1 138 ? 48.449 8.752 5.708 1.00 19.10 138 HIS A O 1
ATOM 1049 N N . ARG A 1 139 ? 46.846 10.302 5.686 1.00 28.84 139 ARG A N 1
ATOM 1050 C CA . ARG A 1 139 ? 45.898 9.440 4.993 1.00 35.29 139 ARG A CA 1
ATOM 1051 C C . ARG A 1 139 ? 46.507 8.626 3.838 1.00 34.14 139 ARG A C 1
ATOM 1052 O O . ARG A 1 139 ? 46.230 7.433 3.691 1.00 37.18 139 ARG A O 1
ATOM 1060 N N . ALA A 1 140 ? 47.349 9.263 3.034 1.00 36.10 140 ALA A N 1
ATOM 1061 C CA . ALA A 1 140 ? 47.981 8.592 1.892 1.00 37.81 140 ALA A CA 1
ATOM 1062 C C . ALA A 1 140 ? 49.201 7.744 2.230 1.00 30.21 140 ALA A C 1
ATOM 1063 O O . ALA A 1 140 ? 49.312 6.616 1.765 1.00 31.22 140 ALA A O 1
ATOM 1065 N N . PHE A 1 141 ? 50.097 8.282 3.053 1.00 32.35 141 PHE A N 1
ATOM 1066 C CA . PHE A 1 141 ? 51.340 7.606 3.393 1.00 23.67 141 PHE A CA 1
ATOM 1067 C C . PHE A 1 141 ? 51.544 7.089 4.809 1.00 26.79 141 PHE A C 1
ATOM 1068 O O . PHE A 1 141 ? 52.597 6.526 5.104 1.00 34.09 141 PHE A O 1
ATOM 1076 N N . GLN A 1 142 ? 50.570 7.277 5.686 1.00 20.52 142 GLN A N 1
ATOM 1077 C CA . GLN A 1 142 ? 50.711 6.841 7.070 1.00 25.21 142 GLN A CA 1
ATOM 1078 C C . GLN A 1 142 ? 52.056 7.247 7.668 1.00 28.84 142 GLN A C 1
ATOM 1079 O O . GLN A 1 142 ? 53.096 6.668 7.359 1.00 36.69 142 GLN A O 1
ATOM 1085 N N . ALA A 1 143 ? 52.022 8.243 8.541 1.00 26.14 143 ALA A N 1
ATOM 1086 C CA . ALA A 1 143 ? 53.219 8.719 9.190 1.00 21.47 143 ALA A CA 1
ATOM 1087 C C . ALA A 1 143 ? 53.458 7.860 10.431 1.00 27.77 143 ALA A C 1
ATOM 1088 O O . ALA A 1 143 ? 52.669 6.973 10.753 1.00 21.85 143 ALA A O 1
ATOM 1090 N N . LYS A 1 144 ? 54.562 8.125 11.115 1.00 23.44 144 LYS A N 1
ATOM 1091 C CA . LYS A 1 144 ? 54.908 7.404 12.314 1.00 10.23 144 LYS A CA 1
ATOM 1092 C C . LYS A 1 144 ? 55.879 8.247 13.116 1.00 22.75 144 LYS A C 1
ATOM 1093 O O . LYS A 1 144 ? 56.194 7.915 14.255 1.00 21.40 144 LYS A O 1
ATOM 1099 N N . ARG A 1 145 ? 56.332 9.355 12.531 1.00 26.78 145 ARG A N 1
ATOM 1100 C CA . ARG A 1 145 ? 57.309 10.204 13.208 1.00 29.13 145 ARG A CA 1
ATOM 1101 C C . ARG A 1 145 ? 57.431 11.622 12.628 1.00 21.54 145 ARG A C 1
ATOM 1102 O O . ARG A 1 145 ? 57.908 11.787 11.511 1.00 27.04 145 ARG A O 1
ATOM 1110 N N . VAL A 1 146 ? 57.005 12.638 13.383 1.00 15.59 146 VAL A N 1
ATOM 1111 C CA . VAL A 1 146 ? 57.111 14.036 12.930 1.00 20.12 146 VAL A CA 1
ATOM 1112 C C . VAL A 1 146 ? 57.999 14.887 13.843 1.00 15.85 146 VAL A C 1
ATOM 1113 O O . VAL A 1 146 ? 57.882 14.849 15.062 1.00 17.00 146 VAL A O 1
ATOM 1117 N N . ILE A 1 147 ? 58.879 15.667 13.228 1.00 16.51 147 ILE A N 1
ATOM 1118 C CA . ILE A 1 147 ? 59.807 16.524 13.953 1.00 27.88 147 ILE A CA 1
ATOM 1119 C C . ILE A 1 147 ? 59.696 17.966 13.476 1.00 23.09 147 ILE A C 1
ATOM 1120 O O . ILE A 1 147 ? 60.364 18.353 12.518 1.00 32.91 147 ILE A O 1
ATOM 1125 N N . VAL A 1 148 ? 58.877 18.773 14.138 1.00 14.15 148 VAL A N 1
ATOM 1126 C CA . VAL A 1 148 ? 58.725 20.148 13.689 1.00 24.02 148 VAL A CA 1
ATOM 1127 C C . VAL A 1 148 ? 59.477 21.216 14.477 1.00 22.95 148 VAL A C 1
ATOM 1128 O O . VAL A 1 148 ? 59.681 21.104 15.678 1.00 28.84 148 VAL A O 1
ATOM 1132 N N . ALA A 1 149 ? 59.907 22.243 13.754 1.00 26.41 149 ALA A N 1
ATOM 1133 C CA . ALA A 1 149 ? 60.608 23.397 14.302 1.00 21.82 149 ALA A CA 1
ATOM 1134 C C . ALA A 1 149 ? 59.722 24.545 13.850 1.00 22.81 149 ALA A C 1
ATOM 1135 O O . ALA A 1 149 ? 59.523 24.791 12.659 1.00 16.22 149 ALA A O 1
ATOM 1137 N N . THR A 1 150 ? 59.179 25.221 14.846 1.00 29.50 150 THR A N 1
ATOM 1138 C CA . THR A 1 150 ? 58.252 26.320 14.686 1.00 20.01 150 THR A CA 1
ATOM 1139 C C . THR A 1 150 ? 58.942 27.666 14.608 1.00 16.40 150 THR A C 1
ATOM 1140 O O . THR A 1 150 ? 59.941 27.900 15.271 1.00 19.02 150 THR A O 1
ATOM 1144 N N . TYR A 1 151 ? 58.393 28.528 13.765 1.00 18.11 151 TYR A N 1
ATOM 1145 C CA . TYR A 1 151 ? 58.856 29.898 13.544 1.00 18.21 151 TYR A CA 1
ATOM 1146 C C . TYR A 1 151 ? 57.573 30.697 13.827 1.00 18.63 151 TYR A C 1
ATOM 1147 O O . TYR A 1 151 ? 56.962 31.252 12.920 1.00 16.58 151 TYR A O 1
ATOM 1156 N N . GLN A 1 152 ? 57.157 30.725 15.086 1.00 16.28 152 GLN A N 1
ATOM 1157 C CA . GLN A 1 152 ? 55.923 31.403 15.462 1.00 27.02 152 GLN A CA 1
ATOM 1158 C C . GLN A 1 152 ? 55.898 32.931 15.522 1.00 22.22 152 GLN A C 1
ATOM 1159 O O . GLN A 1 152 ? 56.920 33.576 15.730 1.00 23.92 152 GLN A O 1
ATOM 1165 N N . ALA A 1 153 ? 54.703 33.491 15.351 1.00 16.13 153 ALA A N 1
ATOM 1166 C CA . ALA A 1 153 ? 54.514 34.936 15.309 1.00 18.61 153 ALA A CA 1
ATOM 1167 C C . ALA A 1 153 ? 54.010 35.656 16.562 1.00 19.12 153 ALA A C 1
ATOM 1168 O O . ALA A 1 153 ? 53.585 35.044 17.534 1.00 18.32 153 ALA A O 1
ATOM 1170 N N . ALA A 1 154 ? 54.057 36.983 16.502 1.00 21.22 154 ALA A N 1
ATOM 1171 C CA . ALA A 1 154 ? 53.630 37.837 17.598 1.00 25.76 154 ALA A CA 1
ATOM 1172 C C . ALA A 1 154 ? 52.125 37.756 17.851 1.00 30.19 154 ALA A C 1
ATOM 1173 O O . ALA A 1 154 ? 51.694 37.759 19.004 1.00 39.19 154 ALA A O 1
ATOM 1175 N N . SER A 1 155 ? 51.318 37.673 16.797 1.00 25.67 155 SER A N 1
ATOM 1176 C CA . SER A 1 155 ? 49.869 37.602 17.002 1.00 35.92 155 SER A CA 1
ATOM 1177 C C . SER A 1 155 ? 49.448 36.447 17.918 1.00 32.31 155 SER A C 1
ATOM 1178 O O . SER A 1 155 ? 48.412 36.517 18.579 1.00 30.85 155 SER A O 1
ATOM 1181 N N . GLY A 1 156 ? 50.265 35.395 17.964 1.00 37.45 156 GLY A N 1
ATOM 1182 C CA . GLY A 1 156 ? 49.963 34.255 18.810 1.00 33.68 156 GLY A CA 1
ATOM 1183 C C . GLY A 1 156 ? 49.942 34.683 20.268 1.00 36.25 156 GLY A C 1
ATOM 1184 O O . GLY A 1 156 ? 49.330 34.020 21.125 1.00 25.21 156 GLY A O 1
ATOM 1185 N N . ALA A 1 157 ? 50.617 35.803 20.542 1.00 29.51 157 ALA A N 1
ATOM 1186 C CA . ALA A 1 157 ? 50.698 36.353 21.888 1.00 26.97 157 ALA A CA 1
ATOM 1187 C C . ALA A 1 157 ? 49.660 37.461 22.050 1.00 33.29 157 ALA A C 1
ATOM 1188 O O . ALA A 1 157 ? 49.766 38.306 22.943 1.00 35.88 157 ALA A O 1
ATOM 1190 N N . GLY A 1 158 ? 48.655 37.450 21.176 1.00 36.13 158 GLY A N 1
ATOM 1191 C CA . GLY A 1 158 ? 47.596 38.443 21.239 1.00 31.30 158 GLY A CA 1
ATOM 1192 C C . GLY A 1 158 ? 47.923 39.724 20.501 1.00 35.54 158 GLY A C 1
ATOM 1193 O O . GLY A 1 158 ? 49.038 39.889 20.002 1.00 32.14 158 GLY A O 1
ATOM 1194 N N . ALA A 1 159 ? 46.955 40.638 20.454 1.00 30.05 159 ALA A N 1
ATOM 1195 C CA . ALA A 1 159 ? 47.116 41.912 19.768 1.00 30.23 159 ALA A CA 1
ATOM 1196 C C . ALA A 1 159 ? 48.131 42.852 20.430 1.00 38.82 159 ALA A C 1
ATOM 1197 O O . ALA A 1 159 ? 48.959 43.475 19.748 1.00 34.03 159 ALA A O 1
ATOM 1199 N N . LYS A 1 160 ? 48.071 42.956 21.752 1.00 35.04 160 LYS A N 1
ATOM 1200 C CA . LYS A 1 160 ? 48.997 43.832 22.473 1.00 44.47 160 LYS A CA 1
ATOM 1201 C C . LYS A 1 160 ? 50.447 43.486 22.141 1.00 40.53 160 LYS A C 1
ATOM 1202 O O . LYS A 1 160 ? 51.320 44.342 22.145 1.00 32.85 160 LYS A O 1
ATOM 1208 N N . ALA A 1 161 ? 50.693 42.217 21.856 1.00 41.35 161 ALA A N 1
ATOM 1209 C CA . ALA A 1 161 ? 52.033 41.760 21.544 1.00 35.94 161 ALA A CA 1
ATOM 1210 C C . ALA A 1 161 ? 52.403 42.021 20.084 1.00 34.68 161 ALA A C 1
ATOM 1211 O O . ALA A 1 161 ? 53.583 42.139 19.762 1.00 35.33 161 ALA A O 1
ATOM 1213 N N . MET A 1 162 ? 51.401 42.106 19.210 1.00 29.50 162 MET A N 1
ATOM 1214 C CA . MET A 1 162 ? 51.627 42.373 17.791 1.00 31.18 162 MET A CA 1
ATOM 1215 C C . MET A 1 162 ? 52.089 43.823 17.683 1.00 34.65 162 MET A C 1
ATOM 1216 O O . MET A 1 162 ? 52.952 44.182 16.872 1.00 35.34 162 MET A O 1
ATOM 1221 N N . GLU A 1 163 ? 51.485 44.651 18.525 1.00 34.88 163 GLU A N 1
ATOM 1222 C CA . GLU A 1 163 ? 51.764 46.075 18.581 1.00 29.31 163 GLU A CA 1
ATOM 1223 C C . GLU A 1 163 ? 53.153 46.304 19.159 1.00 30.46 163 GLU A C 1
ATOM 1224 O O . GLU A 1 163 ? 53.928 47.131 18.672 1.00 28.75 163 GLU A O 1
ATOM 1230 N N . GLU A 1 164 ? 53.450 45.557 20.215 1.00 30.02 164 GLU A N 1
ATOM 1231 C CA . GLU A 1 164 ? 54.725 45.656 20.904 1.00 26.78 164 GLU A CA 1
ATOM 1232 C C . GLU A 1 164 ? 55.867 45.508 19.911 1.00 30.69 164 GLU A C 1
ATOM 1233 O O . GLU A 1 164 ? 56.832 46.277 19.919 1.00 34.70 164 GLU A O 1
ATOM 1239 N N . LEU A 1 165 ? 55.747 44.516 19.045 1.00 24.95 165 LEU A N 1
ATOM 1240 C CA . LEU A 1 165 ? 56.787 44.271 18.076 1.00 23.96 165 LEU A CA 1
ATOM 1241 C C . LEU A 1 165 ? 57.001 45.473 17.146 1.00 21.47 165 LEU A C 1
ATOM 1242 O O . LEU A 1 165 ? 58.127 45.744 16.732 1.00 20.51 165 LEU A O 1
ATOM 1247 N N . LEU A 1 166 ? 55.936 46.200 16.834 1.00 9.40 166 LEU A N 1
ATOM 1248 C CA . LEU A 1 166 ? 56.060 47.341 15.953 1.00 16.13 166 LEU A CA 1
ATOM 1249 C C . LEU A 1 166 ? 56.839 48.440 16.651 1.00 19.20 166 LEU A C 1
ATOM 1250 O O . LEU A 1 166 ? 57.893 48.880 16.183 1.00 11.26 166 LEU A O 1
ATOM 1255 N N . THR A 1 167 ? 56.291 48.879 17.776 1.00 16.59 167 THR A N 1
ATOM 1256 C CA . THR A 1 167 ? 56.878 49.922 18.578 1.00 12.41 167 THR A CA 1
ATOM 1257 C C . THR A 1 167 ? 58.275 49.555 19.044 1.00 12.65 167 THR A C 1
ATOM 1258 O O . THR A 1 167 ? 59.179 50.361 18.960 1.00 27.55 167 THR A O 1
ATOM 1262 N N . GLU A 1 168 ? 58.470 48.337 19.519 1.00 20.88 168 GLU A N 1
ATOM 1263 C CA . GLU A 1 168 ? 59.790 47.937 19.989 1.00 19.41 168 GLU A CA 1
ATOM 1264 C C . GLU A 1 168 ? 60.864 47.908 18.912 1.00 20.09 168 GLU A C 1
ATOM 1265 O O . GLU A 1 168 ? 61.951 48.461 19.097 1.00 19.00 168 GLU A O 1
ATOM 1271 N N . THR A 1 169 ? 60.575 47.257 17.789 1.00 16.68 169 THR A N 1
ATOM 1272 C CA . THR A 1 169 ? 61.548 47.185 16.711 1.00 14.92 169 THR A CA 1
ATOM 1273 C C . THR A 1 169 ? 61.850 48.623 16.302 1.00 19.33 169 THR A C 1
ATOM 1274 O O . THR A 1 169 ? 62.917 48.925 15.771 1.00 15.34 169 THR A O 1
ATOM 1278 N N . HIS A 1 170 ? 60.903 49.510 16.587 1.00 17.34 170 HIS A N 1
ATOM 1279 C CA . HIS A 1 170 ? 61.045 50.918 16.242 1.00 25.52 170 HIS A CA 1
ATOM 1280 C C . HIS A 1 170 ? 62.059 51.639 17.119 1.00 22.68 170 HIS A C 1
ATOM 1281 O O . HIS A 1 170 ? 62.941 52.358 16.632 1.00 13.07 170 HIS A O 1
ATOM 1288 N N . ARG A 1 171 ? 61.923 51.461 18.422 1.00 21.20 171 ARG A N 1
ATOM 1289 C CA . ARG A 1 171 ? 62.849 52.087 19.342 1.00 26.72 171 ARG A CA 1
ATOM 1290 C C . ARG A 1 171 ? 64.229 51.450 19.149 1.00 25.14 171 ARG A C 1
ATOM 1291 O O . ARG A 1 171 ? 65.246 52.132 19.237 1.00 26.50 171 ARG A O 1
ATOM 1299 N N . PHE A 1 172 ? 64.251 50.152 18.847 1.00 32.01 172 PHE A N 1
ATOM 1300 C CA . PHE A 1 172 ? 65.506 49.435 18.583 1.00 32.95 172 PHE A CA 1
ATOM 1301 C C . PHE A 1 172 ? 66.292 50.244 17.527 1.00 35.54 172 PHE A C 1
ATOM 1302 O O . PHE A 1 172 ? 67.396 50.710 17.786 1.00 35.49 172 PHE A O 1
ATOM 1310 N N . LEU A 1 173 ? 65.709 50.417 16.341 1.00 33.24 173 LEU A N 1
ATOM 1311 C CA . LEU A 1 173 ? 66.353 51.180 15.274 1.00 30.36 173 LEU A CA 1
ATOM 1312 C C . LEU A 1 173 ? 66.822 52.565 15.687 1.00 30.93 173 LEU A C 1
ATOM 1313 O O . LEU A 1 173 ? 67.656 53.162 15.012 1.00 30.89 173 LEU A O 1
ATOM 1318 N N . HIS A 1 174 ? 66.292 53.071 16.795 1.00 38.31 174 HIS A N 1
ATOM 1319 C CA . HIS A 1 174 ? 66.651 54.404 17.265 1.00 42.68 174 HIS A CA 1
ATOM 1320 C C . HIS A 1 174 ? 67.619 54.419 18.438 1.00 45.65 174 HIS A C 1
ATOM 1321 O O . HIS A 1 174 ? 67.929 55.477 18.979 1.00 36.42 174 HIS A O 1
ATOM 1328 N N . GLY A 1 175 ? 68.084 53.240 18.834 1.00 48.35 175 GLY A N 1
ATOM 1329 C CA . GLY A 1 175 ? 69.040 53.157 19.920 1.00 43.69 175 GLY A CA 1
ATOM 1330 C C . GLY A 1 175 ? 68.543 52.634 21.247 1.00 42.25 175 GLY A C 1
ATOM 1331 O O . GLY A 1 175 ? 69.172 51.746 21.824 1.00 44.39 175 GLY A O 1
ATOM 1332 N N . GLU A 1 176 ? 67.426 53.170 21.735 1.00 44.38 176 GLU A N 1
ATOM 1333 C CA . GLU A 1 176 ? 66.895 52.756 23.028 1.00 45.11 176 GLU A CA 1
ATOM 1334 C C . GLU A 1 176 ? 66.614 51.261 23.158 1.00 42.62 176 GLU A C 1
ATOM 1335 O O . GLU A 1 176 ? 65.986 50.655 22.294 1.00 41.14 176 GLU A O 1
ATOM 1341 N N . ALA A 1 177 ? 67.107 50.676 24.250 1.00 49.45 177 ALA A N 1
ATOM 1342 C CA . ALA A 1 177 ? 66.950 49.243 24.526 1.00 52.46 177 ALA A CA 1
ATOM 1343 C C . ALA A 1 177 ? 65.493 48.835 24.594 1.00 52.78 177 ALA A C 1
ATOM 1344 O O . ALA A 1 177 ? 64.706 49.419 25.347 1.00 52.02 177 ALA A O 1
ATOM 1346 N N . PRO A 1 178 ? 65.116 47.814 23.805 1.00 53.63 178 PRO A N 1
ATOM 1347 C CA . PRO A 1 178 ? 63.735 47.328 23.778 1.00 47.99 178 PRO A CA 1
ATOM 1348 C C . PRO A 1 178 ? 63.160 47.044 25.159 1.00 35.41 178 PRO A C 1
ATOM 1349 O O . PRO A 1 178 ? 63.809 46.447 26.008 1.00 30.57 178 PRO A O 1
ATOM 1353 N N . LYS A 1 179 ? 61.939 47.510 25.370 1.00 31.77 179 LYS A N 1
ATOM 1354 C CA . LYS A 1 179 ? 61.226 47.315 26.626 1.00 45.52 179 LYS A CA 1
ATOM 1355 C C . LYS A 1 179 ? 60.374 46.043 26.542 1.00 52.86 179 LYS A C 1
ATOM 1356 O O . LYS A 1 179 ? 59.167 46.123 26.277 1.00 57.64 179 LYS A O 1
ATOM 1362 N N . ALA A 1 180 ? 60.990 44.880 26.749 1.00 49.81 180 ALA A N 1
ATOM 1363 C CA . ALA A 1 180 ? 60.259 43.616 26.701 1.00 42.36 180 ALA A CA 1
ATOM 1364 C C . ALA A 1 180 ? 59.146 43.616 27.749 1.00 41.09 180 ALA A C 1
ATOM 1365 O O . ALA A 1 180 ? 59.397 43.887 28.928 1.00 35.78 180 ALA A O 1
ATOM 1367 N N . GLU A 1 181 ? 57.922 43.306 27.325 1.00 34.12 181 GLU A N 1
ATOM 1368 C CA . GLU A 1 181 ? 56.790 43.297 28.244 1.00 34.42 181 GLU A CA 1
ATOM 1369 C C . GLU A 1 181 ? 55.792 42.213 27.930 1.00 29.82 181 GLU A C 1
ATOM 1370 O O . GLU A 1 181 ? 55.240 41.597 28.833 1.00 39.14 181 GLU A O 1
ATOM 1376 N N . ALA A 1 182 ? 55.542 42.009 26.640 1.00 30.84 182 ALA A N 1
ATOM 1377 C CA . ALA A 1 182 ? 54.555 41.042 26.176 1.00 25.45 182 ALA A CA 1
ATOM 1378 C C . ALA A 1 182 ? 55.106 39.651 25.910 1.00 28.73 182 ALA A C 1
ATOM 1379 O O . ALA A 1 182 ? 54.354 38.696 25.701 1.00 35.17 182 ALA A O 1
ATOM 1381 N N . PHE A 1 183 ? 56.422 39.533 25.912 1.00 25.58 183 PHE A N 1
ATOM 1382 C CA . PHE A 1 183 ? 57.050 3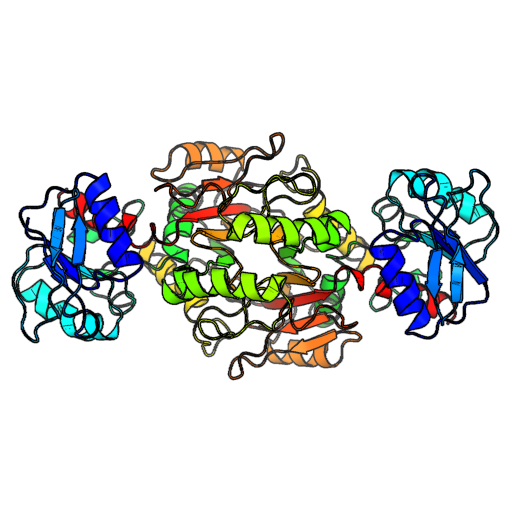8.257 25.669 1.00 22.78 183 PHE A CA 1
ATOM 1383 C C . PHE A 1 183 ? 57.928 37.960 26.873 1.00 32.74 183 PHE A C 1
ATOM 1384 O O . PHE A 1 183 ? 57.963 38.747 27.831 1.00 27.18 183 PHE A O 1
ATOM 1392 N N . ALA A 1 184 ? 58.635 36.835 26.845 1.00 32.84 184 ALA A N 1
ATOM 1393 C CA . ALA A 1 184 ? 59.493 36.490 27.977 1.00 30.92 184 ALA A CA 1
ATOM 1394 C C . ALA A 1 184 ? 60.737 37.376 27.980 1.00 29.05 184 ALA A C 1
ATOM 1395 O O . ALA A 1 184 ? 61.365 37.602 29.022 1.00 17.01 184 ALA A O 1
ATOM 1397 N N . HIS A 1 185 ? 61.076 37.875 26.794 1.00 28.91 185 HIS A N 1
ATOM 1398 C CA . HIS A 1 185 ? 62.254 38.712 26.595 1.00 28.80 185 HIS A CA 1
ATOM 1399 C C . HIS A 1 185 ? 61.947 39.734 25.488 1.00 25.38 185 HIS A C 1
ATOM 1400 O O . HIS A 1 185 ? 60.812 39.831 25.027 1.00 19.61 185 HIS A O 1
ATOM 1407 N N . PRO A 1 186 ? 62.953 40.527 25.066 1.00 24.51 186 PRO A N 1
ATOM 1408 C CA . PRO A 1 186 ? 62.681 41.501 23.997 1.00 26.40 186 PRO A CA 1
ATOM 1409 C C . PRO A 1 186 ? 62.759 40.751 22.663 1.00 26.51 186 PRO A C 1
ATOM 1410 O O . PRO A 1 186 ? 63.792 40.173 22.348 1.00 26.53 186 PRO A O 1
ATOM 1414 N N . LEU A 1 187 ? 61.676 40.745 21.888 1.00 26.60 187 LEU A N 1
ATOM 1415 C CA . LEU A 1 187 ? 61.670 40.012 20.622 1.00 21.62 187 LEU A CA 1
ATOM 1416 C C . LEU A 1 187 ? 62.204 40.718 19.377 1.00 20.84 187 LEU A C 1
ATOM 1417 O O . LEU A 1 187 ? 62.434 40.071 18.358 1.00 24.74 187 LEU A O 1
ATOM 1422 N N . PRO A 1 188 ? 62.406 42.044 19.424 1.00 23.99 188 PRO A N 1
ATOM 1423 C CA . PRO A 1 188 ? 62.925 42.655 18.190 1.00 26.88 188 PRO A CA 1
ATOM 1424 C C . PRO A 1 188 ? 64.304 42.108 17.824 1.00 15.25 188 PRO A C 1
ATOM 1425 O O . PRO A 1 188 ? 65.208 42.106 18.645 1.00 22.62 188 PRO A O 1
ATOM 1429 N N . PHE A 1 189 ? 64.441 41.625 16.592 1.00 19.45 189 PHE A N 1
ATOM 1430 C CA . PHE A 1 189 ? 65.693 41.053 16.096 1.00 13.65 189 PHE A CA 1
ATOM 1431 C C . PHE A 1 189 ? 66.209 39.927 16.969 1.00 12.08 189 PHE A C 1
ATOM 1432 O O . PHE A 1 189 ? 67.360 39.913 17.390 1.00 8.76 189 PHE A O 1
ATOM 1440 N N . ASN A 1 190 ? 65.360 38.953 17.225 1.00 12.95 190 ASN A N 1
ATOM 1441 C CA . ASN A 1 190 ? 65.779 37.873 18.088 1.00 21.31 190 ASN A CA 1
ATOM 1442 C C . ASN A 1 190 ? 64.780 36.729 18.063 1.00 30.60 190 ASN A C 1
ATOM 1443 O O . ASN A 1 190 ? 63.683 36.865 17.523 1.00 38.43 190 ASN A O 1
ATOM 1448 N N . VAL A 1 191 ? 65.142 35.589 18.629 1.00 19.68 191 VAL A N 1
ATOM 1449 C CA . VAL A 1 191 ? 64.180 34.509 18.662 1.00 20.29 191 VAL A CA 1
ATOM 1450 C C . VAL A 1 191 ? 64.184 33.947 20.071 1.00 20.28 191 VAL A C 1
ATOM 1451 O O . VAL A 1 191 ? 65.229 33.909 20.721 1.00 23.44 191 VAL A O 1
ATOM 1455 N N . ILE A 1 192 ? 63.010 33.536 20.543 1.00 15.76 192 ILE A N 1
ATOM 1456 C CA . ILE A 1 192 ? 62.843 33.017 21.905 1.00 9.57 192 ILE A CA 1
ATOM 1457 C C . ILE A 1 192 ? 62.447 31.559 21.818 1.00 12.38 192 ILE A C 1
ATOM 1458 O O . ILE A 1 192 ? 61.316 31.259 21.474 1.00 20.76 192 ILE A O 1
ATOM 1463 N N . PRO A 1 193 ? 63.367 30.628 22.124 1.00 19.06 193 PRO A N 1
ATOM 1464 C CA . PRO A 1 193 ? 63.004 29.208 22.050 1.00 17.48 193 PRO A CA 1
ATOM 1465 C C . PRO A 1 193 ? 62.095 28.887 23.243 1.00 21.82 193 PRO A C 1
ATOM 1466 O O . PRO A 1 193 ? 62.285 27.921 23.969 1.00 11.80 193 PRO A O 1
ATOM 1470 N N . HIS A 1 194 ? 61.089 29.725 23.421 1.00 21.13 194 HIS A N 1
ATOM 1471 C CA . HIS A 1 194 ? 60.180 29.571 24.527 1.00 29.12 194 HIS A CA 1
ATOM 1472 C C . HIS A 1 194 ? 58.804 30.143 24.191 1.00 30.82 194 HIS A C 1
ATOM 1473 O O . HIS A 1 194 ? 58.621 31.350 24.139 1.00 37.28 194 HIS A O 1
ATOM 1480 N N . ILE A 1 195 ? 57.827 29.283 23.941 1.00 35.05 195 ILE A N 1
ATOM 1481 C CA . ILE A 1 195 ? 56.505 29.802 23.643 1.00 36.45 195 ILE A CA 1
ATOM 1482 C C . ILE A 1 195 ? 55.595 29.715 24.853 1.00 35.88 195 ILE A C 1
ATOM 1483 O O . ILE A 1 195 ? 55.100 30.741 25.314 1.00 31.13 195 ILE A O 1
ATOM 1488 N N . ASP A 1 196 ? 55.388 28.521 25.399 1.00 34.87 196 ASP A N 1
ATOM 1489 C CA . ASP A 1 196 ? 54.495 28.432 26.558 1.00 46.55 196 ASP A CA 1
ATOM 1490 C C . ASP A 1 196 ? 55.063 28.037 27.928 1.00 41.30 196 ASP A C 1
ATOM 1491 O O . ASP A 1 196 ? 56.119 28.522 28.343 1.00 43.63 196 ASP A O 1
ATOM 1496 N N . ALA A 1 197 ? 54.339 27.171 28.635 1.00 37.76 197 ALA A N 1
ATOM 1497 C CA . ALA A 1 197 ? 54.738 26.724 29.971 1.00 33.74 197 ALA A CA 1
ATOM 1498 C C . ALA A 1 197 ? 55.586 25.456 29.927 1.00 31.98 197 ALA A C 1
ATOM 1499 O O . ALA A 1 197 ? 55.245 24.509 29.237 1.00 32.25 197 ALA A O 1
ATOM 1501 N N . PHE A 1 198 ? 56.686 25.444 30.670 1.00 32.96 198 PHE A N 1
ATOM 1502 C CA . PHE A 1 198 ? 57.575 24.289 30.704 1.00 27.51 198 PHE A CA 1
ATOM 1503 C C . PHE A 1 198 ? 56.994 23.200 31.552 1.00 24.46 198 PHE A C 1
ATOM 1504 O O . PHE A 1 198 ? 56.592 23.436 32.680 1.00 28.32 198 PHE A O 1
ATOM 1512 N N . GLN A 1 199 ? 56.948 21.999 30.995 1.00 30.19 199 GLN A N 1
ATOM 1513 C CA . GLN A 1 199 ? 56.423 20.850 31.710 1.00 31.08 199 GLN A CA 1
ATOM 1514 C C . GLN A 1 199 ? 57.593 20.066 32.271 1.00 32.35 199 GLN A C 1
ATOM 1515 O O . GLN A 1 199 ? 58.736 20.518 32.189 1.00 34.11 199 GLN A O 1
ATOM 1521 N N . GLU A 1 200 ? 57.311 18.888 32.824 1.00 32.10 200 GLU A N 1
ATOM 1522 C CA . GLU A 1 200 ? 58.353 18.061 33.430 1.00 27.40 200 GLU A CA 1
ATOM 1523 C C . GLU A 1 200 ? 59.298 17.385 32.447 1.00 19.75 200 GLU A C 1
ATOM 1524 O O . GLU A 1 200 ? 60.467 17.174 32.770 1.00 22.77 200 GLU A O 1
ATOM 1530 N N . ASN A 1 201 ? 58.815 17.040 31.259 1.00 13.70 201 ASN A N 1
ATOM 1531 C CA . ASN A 1 201 ? 59.690 16.379 30.289 1.00 23.54 201 ASN A CA 1
ATOM 1532 C C . ASN A 1 201 ? 60.609 17.323 29.480 1.00 24.76 201 ASN A C 1
ATOM 1533 O O . ASN A 1 201 ? 61.431 16.856 28.686 1.00 14.74 201 ASN A O 1
ATOM 1538 N N . GLY A 1 202 ? 60.477 18.633 29.691 1.00 14.07 202 GLY A N 1
ATOM 1539 C CA . GLY A 1 202 ? 61.338 19.575 28.995 1.00 21.80 202 GLY A CA 1
ATOM 1540 C C . GLY A 1 202 ? 60.670 20.504 27.999 1.00 20.52 202 GLY A C 1
ATOM 1541 O O . GLY A 1 202 ? 61.077 21.659 27.842 1.00 22.18 202 GLY A O 1
ATOM 1542 N N . TYR A 1 203 ? 59.650 19.986 27.323 1.00 25.37 203 TYR A N 1
ATOM 1543 C CA . TYR A 1 203 ? 58.878 20.737 26.341 1.00 18.89 203 TYR A CA 1
ATOM 1544 C C . TYR A 1 203 ? 57.994 21.793 27.007 1.00 21.24 203 TYR A C 1
ATOM 1545 O O . TYR A 1 203 ? 57.866 21.847 28.233 1.00 18.21 203 TYR A O 1
ATOM 1554 N N . THR A 1 204 ? 57.408 22.650 26.179 1.00 25.68 204 THR A N 1
ATOM 1555 C CA . THR A 1 204 ? 56.518 23.703 26.653 1.00 28.21 204 THR A CA 1
ATOM 1556 C C . THR A 1 204 ? 55.097 23.273 26.313 1.00 25.99 204 THR A C 1
ATOM 1557 O O . THR A 1 204 ? 54.899 22.399 25.464 1.00 30.64 204 THR A O 1
ATOM 1561 N N . ARG A 1 205 ? 54.114 23.870 26.975 1.00 28.15 205 ARG A N 1
ATOM 1562 C CA . ARG A 1 205 ? 52.722 23.517 26.716 1.00 28.15 205 ARG A CA 1
ATOM 1563 C C . ARG A 1 205 ? 52.439 23.661 25.232 1.00 23.15 205 ARG A C 1
ATOM 1564 O O . ARG A 1 205 ? 51.699 22.876 24.670 1.00 32.78 205 ARG A O 1
ATOM 1572 N N . GLU A 1 206 ? 53.037 24.660 24.597 1.00 27.29 206 GLU A N 1
ATOM 1573 C CA . GLU A 1 206 ? 52.834 24.866 23.166 1.00 30.91 206 GLU A CA 1
ATOM 1574 C C . GLU A 1 206 ? 53.338 23.643 22.400 1.00 27.49 206 GLU A C 1
ATOM 1575 O O . GLU A 1 206 ? 52.591 23.005 21.672 1.00 33.97 206 GLU A O 1
ATOM 1581 N N . GLU A 1 207 ? 54.614 23.323 22.572 1.00 29.89 207 GLU A N 1
ATOM 1582 C CA . GLU A 1 207 ? 55.212 22.167 21.920 1.00 27.20 207 GLU A CA 1
ATOM 1583 C C . GLU A 1 207 ? 54.338 20.935 22.118 1.00 28.49 207 GLU A C 1
ATOM 1584 O O . GLU A 1 207 ? 53.969 20.268 21.147 1.00 18.58 207 GLU A O 1
ATOM 1590 N N . MET A 1 208 ? 54.004 20.657 23.381 1.00 26.68 208 MET A N 1
ATOM 1591 C CA . MET A 1 208 ? 53.200 19.496 23.758 1.00 23.77 208 MET A CA 1
ATOM 1592 C C . MET A 1 208 ? 51.845 19.349 23.082 1.00 29.94 208 MET A C 1
ATOM 1593 O O . MET A 1 208 ? 51.306 18.241 22.972 1.00 32.07 208 MET A O 1
ATOM 1598 N N . LYS A 1 209 ? 51.315 20.471 22.611 1.00 27.19 209 LYS A N 1
ATOM 1599 C CA . LYS A 1 209 ? 50.036 20.506 21.930 1.00 16.48 209 LYS A CA 1
ATOM 1600 C C . LYS A 1 209 ? 50.173 19.907 20.538 1.00 21.22 209 LYS A C 1
ATOM 1601 O O . LYS A 1 209 ? 49.294 19.162 20.099 1.00 22.27 209 LYS A O 1
ATOM 1607 N N . VAL A 1 210 ? 51.282 20.205 19.853 1.00 24.04 210 VAL A N 1
ATOM 1608 C CA . VAL A 1 210 ? 51.507 19.671 18.512 1.00 16.95 210 VAL A CA 1
ATOM 1609 C C . VAL A 1 210 ? 51.281 18.172 18.543 1.00 21.18 210 VAL A C 1
ATOM 1610 O O . VAL A 1 210 ? 50.972 17.572 17.524 1.00 28.67 210 VAL A O 1
ATOM 1614 N N . VAL A 1 211 ? 51.422 17.577 19.726 1.00 30.44 211 VAL A N 1
ATOM 1615 C CA . VAL A 1 211 ? 51.237 16.137 19.918 1.00 21.30 211 VAL A CA 1
ATOM 1616 C C . VAL A 1 211 ? 49.836 15.728 20.398 1.00 23.22 211 VAL A C 1
ATOM 1617 O O . VAL A 1 211 ? 49.111 15.046 19.676 1.00 30.27 211 VAL A O 1
ATOM 1621 N N . TRP A 1 212 ? 49.458 16.127 21.612 1.00 20.20 212 TRP A N 1
ATOM 1622 C CA . TRP A 1 212 ? 48.141 15.770 22.156 1.00 27.70 212 TRP A CA 1
ATOM 1623 C C . TRP A 1 212 ? 46.982 16.132 21.214 1.00 33.61 212 TRP A C 1
ATOM 1624 O O . TRP A 1 212 ? 45.973 15.425 21.141 1.00 33.02 212 TRP A O 1
ATOM 1635 N N . GLU A 1 213 ? 47.115 17.243 20.503 1.00 27.43 213 GLU A N 1
ATOM 1636 C CA . GLU A 1 213 ? 46.063 17.637 19.590 1.00 30.67 213 GLU A CA 1
ATOM 1637 C C . GLU A 1 213 ? 46.064 16.748 18.358 1.00 33.32 213 GLU A C 1
ATOM 1638 O O . GLU A 1 213 ? 44.995 16.368 17.874 1.00 35.17 213 GLU A O 1
ATOM 1644 N N . THR A 1 214 ? 47.255 16.414 17.857 1.00 26.50 214 THR A N 1
ATOM 1645 C CA . THR A 1 214 ? 47.380 15.548 16.683 1.00 26.59 214 THR A CA 1
ATOM 1646 C C . THR A 1 214 ? 46.862 14.137 17.018 1.00 25.44 214 THR A C 1
ATOM 1647 O O . THR A 1 214 ? 46.012 13.574 16.320 1.00 10.58 214 THR A O 1
ATOM 1651 N N . HIS A 1 215 ? 47.380 13.582 18.105 1.00 18.59 215 HIS A N 1
ATOM 1652 C CA . HIS A 1 215 ? 46.995 12.257 18.552 1.00 20.59 215 HIS A CA 1
ATOM 1653 C C . HIS A 1 215 ? 45.479 12.086 18.667 1.00 28.36 215 HIS A C 1
ATOM 1654 O O . HIS A 1 215 ? 44.968 10.965 18.598 1.00 38.32 215 HIS A O 1
ATOM 1661 N N . LYS A 1 216 ? 44.762 13.193 18.830 1.00 25.74 216 LYS A N 1
ATOM 1662 C CA . LYS A 1 216 ? 43.306 13.150 18.938 1.00 23.89 216 LYS A CA 1
ATOM 1663 C C . LYS A 1 216 ? 42.619 13.584 17.639 1.00 27.55 216 LYS A C 1
ATOM 1664 O O . LYS A 1 216 ? 41.667 12.941 17.185 1.00 31.65 216 LYS A O 1
ATOM 1670 N N . ILE A 1 217 ? 43.099 14.682 17.057 1.00 27.54 217 ILE A N 1
ATOM 1671 C CA . ILE A 1 217 ? 42.547 15.205 15.811 1.00 28.73 217 ILE A CA 1
ATOM 1672 C C . ILE A 1 217 ? 42.652 14.152 14.706 1.00 28.29 217 ILE A C 1
ATOM 1673 O O . ILE A 1 217 ? 41.865 14.136 13.766 1.00 33.97 217 ILE A O 1
ATOM 1678 N N . PHE A 1 218 ? 43.626 13.262 14.836 1.00 28.19 218 PHE A N 1
ATOM 1679 C CA . PHE A 1 218 ? 43.829 12.193 13.872 1.00 27.33 218 PHE A CA 1
ATOM 1680 C C . PHE A 1 218 ? 43.346 10.865 14.483 1.00 34.41 218 PHE A C 1
ATOM 1681 O O . PHE A 1 218 ? 43.101 9.872 13.780 1.00 21.45 218 PHE A O 1
ATOM 1689 N N . GLY A 1 219 ? 43.187 10.861 15.800 1.00 30.99 219 GLY A N 1
ATOM 1690 C CA . GLY A 1 219 ? 42.756 9.648 16.453 1.00 44.78 219 GLY A CA 1
ATOM 1691 C C . GLY A 1 219 ? 43.772 8.545 16.204 1.00 54.81 219 GLY A C 1
ATOM 1692 O O . GLY A 1 219 ? 43.429 7.474 15.680 1.00 51.87 219 GLY A O 1
ATOM 1693 N N . ASP A 1 220 ? 45.031 8.830 16.552 1.00 57.10 220 ASP A N 1
ATOM 1694 C CA . ASP A 1 220 ? 46.141 7.880 16.419 1.00 54.12 220 ASP A CA 1
ATOM 1695 C C . ASP A 1 220 ? 47.205 8.273 17.443 1.00 50.87 220 ASP A C 1
ATOM 1696 O O . ASP A 1 220 ? 48.038 9.139 17.189 1.00 45.94 220 ASP A O 1
ATOM 1701 N N . ASP A 1 221 ? 47.156 7.626 18.602 1.00 55.89 221 ASP A N 1
ATOM 1702 C CA . ASP A 1 221 ? 48.087 7.888 19.696 1.00 59.21 221 ASP A CA 1
ATOM 1703 C C . ASP A 1 221 ? 49.454 7.324 19.337 1.00 59.01 221 ASP A C 1
ATOM 1704 O O . ASP A 1 221 ? 50.409 7.497 20.089 1.00 64.64 221 ASP A O 1
ATOM 1709 N N . THR A 1 222 ? 49.541 6.651 18.193 1.00 43.42 222 THR A N 1
ATOM 1710 C CA . THR A 1 222 ? 50.774 6.010 17.771 1.00 32.98 222 THR A CA 1
ATOM 1711 C C . THR A 1 222 ? 51.831 6.847 17.025 1.00 33.45 222 THR A C 1
ATOM 1712 O O . THR A 1 222 ? 52.952 6.356 16.806 1.00 28.43 222 THR A O 1
ATOM 1716 N N . ILE A 1 223 ? 51.503 8.086 16.643 1.00 22.92 223 ILE A N 1
ATOM 1717 C CA . ILE A 1 223 ? 52.458 8.939 15.911 1.00 26.51 223 ILE A CA 1
ATOM 1718 C C . ILE A 1 223 ? 53.480 9.597 16.830 1.00 27.40 223 ILE A C 1
ATOM 1719 O O . ILE A 1 223 ? 53.094 10.332 17.735 1.00 33.64 223 ILE A O 1
ATOM 1724 N N . ARG A 1 224 ? 54.770 9.358 16.583 1.00 24.92 224 ARG A N 1
ATOM 1725 C CA . ARG A 1 224 ? 55.849 9.947 17.399 1.00 24.98 224 ARG A CA 1
ATOM 1726 C C . ARG A 1 224 ? 56.028 11.387 16.967 1.00 25.15 224 ARG A C 1
ATOM 1727 O O . ARG A 1 224 ? 56.431 11.635 15.841 1.00 28.67 224 ARG A O 1
ATOM 1735 N N . ILE A 1 225 ? 55.741 12.341 17.838 1.00 22.61 225 ILE A N 1
ATOM 1736 C CA . ILE A 1 225 ? 55.903 13.723 17.440 1.00 32.03 225 ILE A CA 1
ATOM 1737 C C . ILE A 1 225 ? 56.785 14.5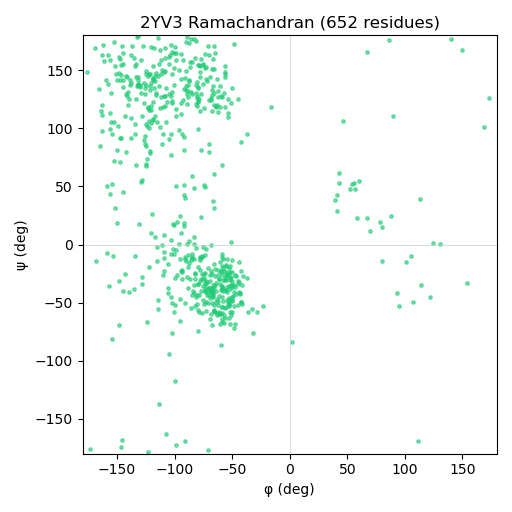17 18.398 1.00 28.78 225 ILE A C 1
ATOM 1738 O O . ILE A 1 225 ? 56.576 14.492 19.613 1.00 26.71 225 ILE A O 1
ATOM 1743 N N . SER A 1 226 ? 57.769 15.213 17.830 1.00 30.75 226 SER A N 1
ATOM 1744 C CA . SER A 1 226 ? 58.695 16.073 18.575 1.00 25.97 226 SER A CA 1
ATOM 1745 C C . SER A 1 226 ? 58.515 17.443 17.945 1.00 21.89 226 SER A C 1
ATOM 1746 O O . SER A 1 226 ? 58.244 17.535 16.751 1.00 26.76 226 SER A O 1
ATOM 1749 N N . ALA A 1 227 ? 58.650 18.505 18.732 1.00 24.47 227 ALA A N 1
ATOM 1750 C CA . ALA A 1 227 ? 58.493 19.863 18.199 1.00 26.52 227 ALA A CA 1
ATOM 1751 C C . ALA A 1 227 ? 59.150 20.916 19.081 1.00 21.42 227 ALA A C 1
ATOM 1752 O O . ALA A 1 227 ? 59.111 20.812 20.308 1.00 20.27 227 ALA A O 1
ATOM 1754 N N . THR A 1 228 ? 59.757 21.920 18.450 1.00 16.20 228 THR A N 1
ATOM 1755 C CA . THR A 1 228 ? 60.403 23.015 19.171 1.00 18.28 228 THR A CA 1
ATOM 1756 C C . THR A 1 228 ? 59.688 24.292 18.782 1.00 18.11 228 THR A C 1
ATOM 1757 O O . THR A 1 228 ? 59.862 24.769 17.668 1.00 17.48 228 THR A O 1
ATOM 1761 N N . ALA A 1 229 ? 58.902 24.852 19.692 1.00 8.14 229 ALA A N 1
ATOM 1762 C CA . ALA A 1 229 ? 58.182 26.077 19.402 1.00 17.24 229 ALA A CA 1
ATOM 1763 C C . ALA A 1 229 ? 59.098 27.279 19.566 1.00 17.07 229 ALA A C 1
ATOM 1764 O O . ALA A 1 229 ? 59.635 27.512 20.649 1.00 26.42 229 ALA A O 1
ATOM 1766 N N . VAL A 1 230 ? 59.299 28.042 18.498 1.00 17.24 230 VAL A N 1
ATOM 1767 C CA . VAL A 1 230 ? 60.145 29.219 18.620 1.00 17.86 230 VAL A CA 1
ATOM 1768 C C . VAL A 1 230 ? 59.417 30.458 18.142 1.00 20.33 230 VAL A C 1
ATOM 1769 O O . VAL A 1 230 ? 58.751 30.436 17.111 1.00 25.95 230 VAL A O 1
ATOM 1773 N N . ARG A 1 231 ? 59.525 31.519 18.936 1.00 14.57 231 ARG A N 1
ATOM 1774 C CA . ARG A 1 231 ? 58.880 32.801 18.678 1.00 22.25 231 ARG A CA 1
ATOM 1775 C C . ARG A 1 231 ? 59.845 33.600 17.803 1.00 22.00 231 ARG A C 1
ATOM 1776 O O . ARG A 1 231 ? 61.048 33.515 18.011 1.00 32.27 231 ARG A O 1
ATOM 1784 N N . VAL A 1 232 ? 59.347 34.359 16.829 1.00 17.35 232 VAL A N 1
ATOM 1785 C CA . VAL A 1 232 ? 60.241 35.144 15.972 1.00 18.09 232 VAL A CA 1
ATOM 1786 C C . VAL A 1 232 ? 59.621 36.470 15.575 1.00 15.91 232 VAL A C 1
ATOM 1787 O O . VAL A 1 232 ? 58.420 36.667 15.704 1.00 18.13 232 VAL A O 1
ATOM 1791 N N . PRO A 1 233 ? 60.439 37.398 15.072 1.00 14.46 233 PRO A N 1
ATOM 1792 C CA . PRO A 1 233 ? 59.927 38.713 14.673 1.00 18.53 233 PRO A CA 1
ATOM 1793 C C . PRO A 1 233 ? 59.053 38.724 13.428 1.00 19.56 233 PRO A C 1
ATOM 1794 O O . PRO A 1 233 ? 59.496 39.066 12.336 1.00 21.18 233 PRO A O 1
ATOM 1798 N N . THR A 1 234 ? 57.797 38.349 13.610 1.00 23.78 234 THR A N 1
ATOM 1799 C CA . THR A 1 234 ? 56.845 38.332 12.522 1.00 14.63 234 THR A CA 1
ATOM 1800 C C . THR A 1 234 ? 55.470 38.717 13.053 1.00 9.31 234 THR A C 1
ATOM 1801 O O . THR A 1 234 ? 55.102 38.357 14.157 1.00 19.62 234 THR A O 1
ATOM 1805 N N . LEU A 1 235 ? 54.732 39.489 12.270 1.00 19.13 235 LEU A N 1
ATOM 1806 C CA . LEU A 1 235 ? 53.414 39.940 12.667 1.00 17.93 235 LEU A CA 1
ATOM 1807 C C . LEU A 1 235 ? 52.429 38.815 12.929 1.00 21.81 235 LEU A C 1
ATOM 1808 O O . LEU A 1 235 ? 52.294 38.368 14.054 1.00 21.84 235 LEU A O 1
ATOM 1813 N N . ARG A 1 236 ? 51.758 38.345 11.878 1.00 29.84 236 ARG A N 1
ATOM 1814 C CA . ARG A 1 236 ? 50.723 37.322 12.027 1.00 24.77 236 ARG A CA 1
ATOM 1815 C C . ARG A 1 236 ? 50.844 35.930 11.401 1.00 21.96 236 ARG A C 1
ATOM 1816 O O . ARG A 1 236 ? 49.888 35.164 11.500 1.00 18.71 236 ARG A O 1
ATOM 1824 N N . ALA A 1 237 ? 51.986 35.572 10.806 1.00 21.71 237 ALA A N 1
ATOM 1825 C CA . ALA A 1 237 ? 52.112 34.248 10.165 1.00 20.07 237 ALA A CA 1
ATOM 1826 C C . ALA A 1 237 ? 53.014 33.182 10.819 1.00 24.59 237 ALA A C 1
ATOM 1827 O O . ALA A 1 237 ? 54.192 33.418 11.101 1.00 32.39 237 ALA A O 1
ATOM 1829 N N . HIS A 1 238 ? 52.476 31.990 11.033 1.00 22.83 238 HIS A N 1
ATOM 1830 C CA . HIS A 1 238 ? 53.271 30.917 11.637 1.00 22.86 238 HIS A CA 1
ATOM 1831 C C . HIS A 1 238 ? 54.039 30.061 10.632 1.00 16.23 238 HIS A C 1
ATOM 1832 O O . HIS A 1 238 ? 53.468 29.570 9.676 1.00 19.25 238 HIS A O 1
ATOM 1839 N N . ALA A 1 239 ? 55.334 29.868 10.865 1.00 22.56 239 ALA A N 1
ATOM 1840 C CA . ALA A 1 239 ? 56.148 29.024 9.993 1.00 25.57 239 ALA A CA 1
ATOM 1841 C C . ALA A 1 239 ? 56.578 27.757 10.741 1.00 27.59 239 ALA A C 1
ATOM 1842 O O . ALA A 1 239 ? 56.783 27.778 11.951 1.00 29.97 239 ALA A O 1
ATOM 1844 N N . GLU A 1 240 ? 56.698 26.642 10.037 1.00 24.85 240 GLU A N 1
ATOM 1845 C CA . GLU A 1 240 ? 57.136 25.423 10.707 1.00 36.52 240 GLU A CA 1
ATOM 1846 C C . GLU A 1 240 ? 57.794 24.386 9.797 1.00 31.82 240 GLU A C 1
ATOM 1847 O O . GLU A 1 240 ? 57.121 23.709 9.027 1.00 35.69 240 GLU A O 1
ATOM 1853 N N . ALA A 1 241 ? 59.116 24.278 9.887 1.00 20.29 241 ALA A N 1
ATOM 1854 C CA . ALA A 1 241 ? 59.848 23.312 9.083 1.00 16.96 241 ALA A CA 1
ATOM 1855 C C . ALA A 1 241 ? 59.457 21.936 9.587 1.00 22.11 241 ALA A C 1
ATOM 1856 O O . ALA A 1 241 ? 59.750 21.575 10.727 1.00 22.16 241 ALA A O 1
ATOM 1858 N N . VAL A 1 242 ? 58.798 21.167 8.730 1.00 21.57 242 VAL A N 1
ATOM 1859 C CA . VAL A 1 242 ? 58.325 19.844 9.103 1.00 22.98 242 VAL A CA 1
ATOM 1860 C C . VAL A 1 242 ? 59.149 18.694 8.523 1.00 24.88 242 VAL A C 1
ATOM 1861 O O . VAL A 1 242 ? 59.832 18.845 7.517 1.00 32.31 242 VAL A O 1
ATOM 1865 N N . SER A 1 243 ? 59.106 17.549 9.196 1.00 26.26 243 SER A N 1
ATOM 1866 C CA . SER A 1 243 ? 59.827 16.360 8.759 1.00 25.05 243 SER A CA 1
ATOM 1867 C C . SER A 1 243 ? 58.997 15.175 9.195 1.00 25.24 243 SER A C 1
ATOM 1868 O O . SER A 1 243 ? 58.324 15.237 10.219 1.00 30.56 243 SER A O 1
ATOM 1871 N N . VAL A 1 244 ? 59.032 14.098 8.421 1.00 24.69 244 VAL A N 1
ATOM 1872 C CA . VAL A 1 244 ? 58.237 12.928 8.750 1.00 26.94 244 VAL A CA 1
ATOM 1873 C C . VAL A 1 244 ? 58.847 11.631 8.245 1.00 27.85 244 VAL A C 1
ATOM 1874 O O . VAL A 1 244 ? 59.589 11.608 7.266 1.00 28.66 244 VAL A O 1
ATOM 1878 N N . GLU A 1 245 ? 58.516 10.543 8.925 1.00 35.47 245 GLU A N 1
ATOM 1879 C CA . GLU A 1 245 ? 58.966 9.227 8.516 1.00 35.31 245 GLU A CA 1
ATOM 1880 C C . GLU A 1 245 ? 57.644 8.532 8.177 1.00 34.43 245 GLU A C 1
ATOM 1881 O O . GLU A 1 245 ? 56.692 8.587 8.962 1.00 21.92 245 GLU A O 1
ATOM 1887 N N . PHE A 1 246 ? 57.576 7.907 7.004 1.00 26.84 246 PHE A N 1
ATOM 1888 C CA . PHE A 1 246 ? 56.347 7.255 6.572 1.00 27.72 246 PHE A CA 1
ATOM 1889 C C . PHE A 1 246 ? 56.327 5.738 6.553 1.00 28.09 246 PHE A C 1
ATOM 1890 O O . PHE A 1 246 ? 57.356 5.073 6.697 1.00 32.17 246 PHE A O 1
ATOM 1898 N N . ALA A 1 247 ? 55.128 5.197 6.381 1.00 26.77 247 ALA A N 1
ATOM 1899 C CA . ALA A 1 247 ? 54.955 3.754 6.313 1.00 33.53 247 ALA A CA 1
ATOM 1900 C C . ALA A 1 247 ? 55.203 3.382 4.869 1.00 38.42 247 ALA A C 1
ATOM 1901 O O . ALA A 1 247 ? 56.048 2.539 4.556 1.00 32.70 247 ALA A O 1
ATOM 1903 N N . ARG A 1 248 ? 54.450 4.050 3.995 1.00 41.12 248 ARG A N 1
ATOM 1904 C CA . ARG A 1 248 ? 54.534 3.835 2.562 1.00 38.79 248 ARG A CA 1
ATOM 1905 C C . ARG A 1 248 ? 55.624 4.701 1.968 1.00 35.84 248 ARG A C 1
ATOM 1906 O O . ARG A 1 248 ? 55.926 5.781 2.485 1.00 21.68 248 ARG A O 1
ATOM 1914 N N . PRO A 1 249 ? 56.205 4.243 0.847 1.00 42.90 249 PRO A N 1
ATOM 1915 C CA . PRO A 1 249 ? 57.280 4.934 0.125 1.00 40.74 249 PRO A CA 1
ATOM 1916 C C . PRO A 1 249 ? 56.793 6.295 -0.336 1.00 35.45 249 PRO A C 1
ATOM 1917 O O . PRO A 1 249 ? 55.824 6.396 -1.109 1.00 29.71 249 PRO A O 1
ATOM 1921 N N . VAL A 1 250 ? 57.439 7.348 0.152 1.00 37.77 250 VAL A N 1
ATOM 1922 C CA . VAL A 1 250 ? 57.030 8.670 -0.268 1.00 36.08 250 VAL A CA 1
ATOM 1923 C C . VAL A 1 250 ? 57.679 8.961 -1.569 1.00 34.16 250 VAL A C 1
ATOM 1924 O O . VAL A 1 250 ? 58.489 8.185 -2.068 1.00 37.53 250 VAL A O 1
ATOM 1928 N N . THR A 1 251 ? 57.320 10.120 -2.090 1.00 38.52 251 THR A N 1
ATOM 1929 C CA . THR A 1 251 ? 57.810 10.598 -3.357 1.00 34.38 251 THR A CA 1
ATOM 1930 C C . THR A 1 251 ? 57.485 12.077 -3.320 1.00 34.98 251 THR A C 1
ATOM 1931 O O . THR A 1 251 ? 56.318 12.462 -3.136 1.00 29.15 251 THR A O 1
ATOM 1935 N N . PRO A 1 252 ? 58.509 12.937 -3.416 1.00 32.49 252 PRO A N 1
ATOM 1936 C CA . PRO A 1 252 ? 58.124 14.345 -3.391 1.00 23.74 252 PRO A CA 1
ATOM 1937 C C . PRO A 1 252 ? 57.129 14.623 -4.524 1.00 17.15 252 PRO A C 1
ATOM 1938 O O . PRO A 1 252 ? 56.335 15.568 -4.450 1.00 18.94 252 PRO A O 1
ATOM 1942 N N . GLU A 1 253 ? 57.156 13.774 -5.552 1.00 9.21 253 GLU A N 1
ATOM 1943 C CA . GLU A 1 253 ? 56.235 13.928 -6.674 1.00 16.65 253 GLU A CA 1
ATOM 1944 C C . GLU A 1 253 ? 54.882 13.273 -6.434 1.00 18.39 253 GLU A C 1
ATOM 1945 O O . GLU A 1 253 ? 53.947 13.496 -7.192 1.00 23.14 253 GLU A O 1
ATOM 1951 N N . ALA A 1 254 ? 54.763 12.471 -5.384 1.00 16.25 254 ALA A N 1
ATOM 1952 C CA . ALA A 1 254 ? 53.489 11.838 -5.091 1.00 6.93 254 ALA A CA 1
ATOM 1953 C C . ALA A 1 254 ? 52.794 12.642 -3.997 1.00 18.67 254 ALA A C 1
ATOM 1954 O O . ALA A 1 254 ? 51.565 12.685 -3.920 1.00 27.89 254 ALA A O 1
ATOM 1956 N N . ALA A 1 255 ? 53.584 13.285 -3.145 1.00 22.79 255 ALA A N 1
ATOM 1957 C CA . ALA A 1 255 ? 53.021 14.094 -2.071 1.00 21.27 255 ALA A CA 1
ATOM 1958 C C . ALA A 1 255 ? 52.509 15.399 -2.658 1.00 20.33 255 ALA A C 1
ATOM 1959 O O . ALA A 1 255 ? 51.601 16.018 -2.103 1.00 14.64 255 ALA A O 1
ATOM 1961 N N . ARG A 1 256 ? 53.097 15.783 -3.795 1.00 22.25 256 ARG A N 1
ATOM 1962 C CA . ARG A 1 256 ? 52.764 16.997 -4.527 1.00 18.57 256 ARG A CA 1
ATOM 1963 C C . ARG A 1 256 ? 51.392 16.921 -5.164 1.00 31.25 256 ARG A C 1
ATOM 1964 O O . ARG A 1 256 ? 50.499 17.698 -4.823 1.00 33.77 256 ARG A O 1
ATOM 1972 N N . GLU A 1 257 ? 51.225 16.001 -6.108 1.00 36.94 257 GLU A N 1
ATOM 1973 C CA . GLU A 1 257 ? 49.937 15.834 -6.775 1.00 34.34 257 GLU A CA 1
ATOM 1974 C C . GLU A 1 257 ? 48.870 15.651 -5.690 1.00 34.88 257 GLU A C 1
ATOM 1975 O O . GLU A 1 257 ? 47.841 16.317 -5.710 1.00 44.84 257 GLU A O 1
ATOM 1981 N N . VAL A 1 258 ? 49.121 14.759 -4.737 1.00 26.81 258 VAL A N 1
ATOM 1982 C CA . VAL A 1 258 ? 48.183 14.548 -3.639 1.00 24.15 258 VAL A CA 1
ATOM 1983 C C . VAL A 1 258 ? 47.940 15.881 -2.938 1.00 29.02 258 VAL A C 1
ATOM 1984 O O . VAL A 1 258 ? 46.802 16.317 -2.782 1.00 32.34 258 VAL A O 1
ATOM 1988 N N . LEU A 1 259 ? 49.012 16.530 -2.501 1.00 30.21 259 LEU A N 1
ATOM 1989 C CA . LEU A 1 259 ? 48.858 17.825 -1.856 1.00 29.49 259 LEU A CA 1
ATOM 1990 C C . LEU A 1 259 ? 48.126 18.749 -2.807 1.00 21.40 259 LEU A C 1
ATOM 1991 O O . LEU A 1 259 ? 47.280 19.516 -2.386 1.00 28.66 259 LEU A O 1
ATOM 1996 N N . LYS A 1 260 ? 48.442 18.660 -4.091 1.00 23.66 260 LYS A N 1
ATOM 1997 C CA . LYS A 1 260 ? 47.800 19.504 -5.092 1.00 35.14 260 LYS A CA 1
ATOM 1998 C C . LYS A 1 260 ? 46.280 19.349 -5.154 1.00 36.96 260 LYS A C 1
ATOM 1999 O O . LYS A 1 260 ? 45.605 20.129 -5.835 1.00 40.17 260 LYS A O 1
ATOM 2005 N N . GLU A 1 261 ? 45.743 18.371 -4.426 1.00 34.74 261 GLU A N 1
ATOM 2006 C CA . GLU A 1 261 ? 44.301 18.133 -4.405 1.00 30.37 261 GLU A CA 1
ATOM 2007 C C . GLU A 1 261 ? 43.595 18.483 -3.104 1.00 28.78 261 GLU A C 1
ATOM 2008 O O . GLU A 1 261 ? 42.403 18.784 -3.099 1.00 36.44 261 GLU A O 1
ATOM 2014 N N . ALA A 1 262 ? 44.325 18.439 -1.998 1.00 27.97 262 ALA A N 1
ATOM 2015 C CA . ALA A 1 262 ? 43.753 18.743 -0.692 1.00 27.96 262 ALA A CA 1
ATOM 2016 C C . ALA A 1 262 ? 43.097 20.124 -0.639 1.00 32.49 262 ALA A C 1
ATOM 2017 O O . ALA A 1 262 ? 43.544 21.072 -1.297 1.00 36.90 262 ALA A O 1
ATOM 2019 N N . PRO A 1 263 ? 42.013 20.252 0.147 1.00 35.46 263 PRO A N 1
ATOM 2020 C CA . PRO A 1 263 ? 41.342 21.552 0.242 1.00 31.93 263 PRO A CA 1
ATOM 2021 C C . PRO A 1 263 ? 42.105 22.524 1.139 1.00 33.01 263 PRO A C 1
ATOM 2022 O O . PRO A 1 263 ? 42.936 22.117 1.954 1.00 34.22 263 PRO A O 1
ATOM 2026 N N . GLY A 1 264 ? 41.828 23.807 0.964 1.00 30.01 264 GLY A N 1
ATOM 2027 C CA . GLY A 1 264 ? 42.478 24.827 1.759 1.00 29.50 264 GLY A CA 1
ATOM 2028 C C . GLY A 1 264 ? 43.959 24.630 2.016 1.00 32.62 264 GLY A C 1
ATOM 2029 O O . GLY A 1 264 ? 44.423 24.867 3.142 1.00 39.47 264 GLY A O 1
ATOM 2030 N N . VAL A 1 265 ? 44.708 24.222 0.994 1.00 22.49 265 VAL A N 1
ATOM 2031 C CA . VAL A 1 265 ? 46.138 24.004 1.161 1.00 30.94 265 VAL A CA 1
ATOM 2032 C C . VAL A 1 265 ? 46.929 24.327 -0.106 1.00 36.40 265 VAL A C 1
ATOM 2033 O O . VAL A 1 265 ? 47.459 23.441 -0.785 1.00 37.15 265 VAL A O 1
ATOM 2037 N N . GLU A 1 266 ? 47.015 25.611 -0.416 1.00 38.87 266 GLU A N 1
ATOM 2038 C CA . GLU A 1 266 ? 47.741 26.049 -1.596 1.00 32.00 266 GLU A CA 1
ATOM 2039 C C . GLU A 1 266 ? 49.128 25.435 -1.621 1.00 21.11 266 GLU A C 1
ATOM 2040 O O . GLU A 1 266 ? 49.898 25.578 -0.683 1.00 29.03 266 GLU A O 1
ATOM 2046 N N . VAL A 1 267 ? 49.433 24.709 -2.680 1.00 24.91 267 VAL A N 1
ATOM 2047 C CA . VAL A 1 267 ? 50.754 24.135 -2.811 1.00 23.74 267 VAL A CA 1
ATOM 2048 C C . VAL A 1 267 ? 51.558 25.255 -3.444 1.00 21.98 267 VAL A C 1
ATOM 2049 O O . VAL A 1 267 ? 51.120 25.873 -4.407 1.00 31.57 267 VAL A O 1
ATOM 2053 N N . VAL A 1 268 ? 52.714 25.531 -2.864 1.00 19.87 268 VAL A N 1
ATOM 2054 C CA . VAL A 1 268 ? 53.617 26.575 -3.325 1.00 21.93 268 VAL A CA 1
ATOM 2055 C C . VAL A 1 268 ? 55.011 25.939 -3.312 1.00 29.01 268 VAL A C 1
ATOM 2056 O O . VAL A 1 268 ? 55.684 25.917 -2.277 1.00 25.88 268 VAL A O 1
ATOM 2060 N N . ASP A 1 269 ? 55.441 25.421 -4.463 1.00 32.76 269 ASP A N 1
ATOM 2061 C CA . ASP A 1 269 ? 56.723 24.735 -4.524 1.00 33.61 269 ASP A CA 1
ATOM 2062 C C . ASP A 1 269 ? 57.495 24.877 -5.827 1.00 33.33 269 ASP A C 1
ATOM 2063 O O . ASP A 1 269 ? 57.322 24.074 -6.738 1.00 35.87 269 ASP A O 1
ATOM 2068 N N . GLU A 1 270 ? 58.365 25.880 -5.907 1.00 33.13 270 GLU A N 1
ATOM 2069 C CA . GLU A 1 270 ? 59.176 26.069 -7.103 1.00 34.82 270 GLU A CA 1
ATOM 2070 C C . GLU A 1 270 ? 60.551 26.655 -6.783 1.00 28.99 270 GLU A C 1
ATOM 2071 O O . GLU A 1 270 ? 60.723 27.864 -6.732 1.00 27.39 270 GLU A O 1
ATOM 2077 N N . PRO A 1 271 ? 61.547 25.793 -6.566 1.00 25.30 271 PRO A N 1
ATOM 2078 C CA . PRO A 1 271 ? 62.917 26.216 -6.248 1.00 31.83 271 PRO A CA 1
ATOM 2079 C C . PRO A 1 271 ? 63.550 27.139 -7.289 1.00 32.68 271 PRO A C 1
ATOM 2080 O O . PRO A 1 271 ? 63.939 28.277 -6.985 1.00 29.85 271 PRO A O 1
ATOM 2084 N N . GLU A 1 272 ? 63.668 26.621 -8.506 1.00 31.04 272 GLU A N 1
ATOM 2085 C CA . GLU A 1 272 ? 64.235 27.351 -9.636 1.00 35.61 272 GLU A CA 1
ATOM 2086 C C . GLU A 1 272 ? 63.705 28.789 -9.671 1.00 33.80 272 GLU A C 1
ATOM 2087 O O . GLU A 1 272 ? 64.449 29.741 -9.940 1.00 32.81 272 GLU A O 1
ATOM 2093 N N . ALA A 1 273 ? 62.413 28.939 -9.405 1.00 25.35 273 ALA A N 1
ATOM 2094 C CA . ALA A 1 273 ? 61.798 30.255 -9.412 1.00 27.97 273 ALA A CA 1
ATOM 2095 C C . ALA A 1 273 ? 61.726 30.901 -8.017 1.00 28.00 273 ALA A C 1
ATOM 2096 O O . ALA A 1 273 ? 60.887 31.773 -7.787 1.00 26.91 273 ALA A O 1
ATOM 2098 N N . LYS A 1 274 ? 62.613 30.487 -7.107 1.00 25.01 274 LYS A N 1
ATOM 2099 C CA . LYS A 1 274 ? 62.633 31.020 -5.749 1.00 22.58 274 LYS A CA 1
ATOM 2100 C C . LYS A 1 274 ? 61.190 31.093 -5.313 1.00 25.51 274 LYS A C 1
ATOM 2101 O O . LYS A 1 274 ? 60.715 32.151 -4.898 1.00 37.26 274 LYS A O 1
ATOM 2107 N N . ARG A 1 275 ? 60.482 29.975 -5.424 1.00 21.12 275 ARG A N 1
ATOM 2108 C CA . ARG A 1 275 ? 59.068 29.952 -5.066 1.00 15.47 275 ARG A CA 1
ATOM 2109 C C . ARG A 1 275 ? 58.694 28.931 -3.989 1.00 17.63 275 ARG A C 1
ATOM 2110 O O . ARG A 1 275 ? 58.511 27.749 -4.289 1.00 15.08 275 ARG A O 1
ATOM 2118 N N . TYR A 1 276 ? 58.542 29.423 -2.754 1.00 11.57 276 TYR A N 1
ATOM 2119 C CA . TYR A 1 276 ? 58.215 28.615 -1.578 1.00 7.97 276 TYR A CA 1
ATOM 2120 C C . TYR A 1 276 ? 57.315 29.379 -0.554 1.00 20.31 276 TYR A C 1
ATOM 2121 O O . TYR A 1 276 ? 57.078 30.586 -0.680 1.00 11.06 276 TYR A O 1
ATOM 2130 N N . PRO A 1 277 ? 56.798 28.676 0.477 1.00 22.24 277 PRO A N 1
ATOM 2131 C CA . PRO A 1 277 ? 55.945 29.317 1.482 1.00 18.60 277 PRO A CA 1
ATOM 2132 C C . PRO A 1 277 ? 56.643 30.405 2.306 1.00 25.21 277 PRO A C 1
ATOM 2133 O O . PRO A 1 277 ? 57.815 30.276 2.672 1.00 30.40 277 PRO A O 1
ATOM 2137 N N . MET A 1 278 ? 55.910 31.470 2.610 1.00 19.96 278 MET A N 1
ATOM 2138 C CA . MET A 1 278 ? 56.461 32.570 3.376 1.00 16.67 278 MET A CA 1
ATOM 2139 C C . MET A 1 278 ? 55.392 33.417 4.071 1.00 20.26 278 MET A C 1
ATOM 2140 O O . MET A 1 278 ? 54.344 33.721 3.498 1.00 21.72 278 MET A O 1
ATOM 2145 N N . PRO A 1 279 ? 55.645 33.816 5.322 1.00 20.94 279 PRO A N 1
ATOM 2146 C CA . PRO A 1 279 ? 54.636 34.639 5.992 1.00 34.49 279 PRO A CA 1
ATOM 2147 C C . PRO A 1 279 ? 54.337 35.884 5.126 1.00 34.07 279 PRO A C 1
ATOM 2148 O O . PRO A 1 279 ? 53.316 36.555 5.273 1.00 29.40 279 PRO A O 1
ATOM 2152 N N . LEU A 1 280 ? 55.244 36.165 4.203 1.00 36.43 280 LEU A N 1
ATOM 2153 C CA . LEU A 1 280 ? 55.103 37.303 3.306 1.00 38.87 280 LEU A CA 1
ATOM 2154 C C . LEU A 1 280 ? 53.813 37.231 2.507 1.00 36.63 280 LEU A C 1
ATOM 2155 O O . LEU A 1 280 ? 53.144 38.237 2.290 1.00 37.61 280 LEU A O 1
ATOM 2160 N N . THR A 1 281 ? 53.481 36.017 2.075 1.00 41.89 281 THR A N 1
ATOM 2161 C CA . THR A 1 281 ? 52.308 35.745 1.261 1.00 27.31 281 THR A CA 1
ATOM 2162 C C . THR A 1 281 ? 51.278 34.863 1.981 1.00 32.92 281 THR A C 1
ATOM 2163 O O . THR A 1 281 ? 50.135 34.730 1.539 1.00 38.96 281 THR A O 1
ATOM 2167 N N . ALA A 1 282 ? 51.670 34.241 3.081 1.00 22.28 282 ALA A N 1
ATOM 2168 C CA . ALA A 1 282 ? 50.721 33.415 3.808 1.00 19.31 282 ALA A CA 1
ATOM 2169 C C . ALA A 1 282 ? 49.734 34.311 4.572 1.00 19.62 282 ALA A C 1
ATOM 2170 O O . ALA A 1 282 ? 48.528 34.150 4.470 1.00 19.60 282 ALA A O 1
ATOM 2172 N N . SER A 1 283 ? 50.257 35.266 5.333 1.00 25.37 283 SER A N 1
ATOM 2173 C CA . SER A 1 283 ? 49.418 36.169 6.109 1.00 30.21 283 SER A CA 1
ATOM 2174 C C . SER A 1 283 ? 48.345 36.880 5.282 1.00 23.74 283 SER A C 1
ATOM 2175 O O . SER A 1 283 ? 48.642 37.695 4.420 1.00 30.48 283 SER A O 1
ATOM 2178 N N . GLY A 1 284 ? 47.090 36.556 5.553 1.00 25.27 284 GLY A N 1
ATOM 2179 C CA . GLY A 1 284 ? 45.998 37.162 4.822 1.00 21.65 284 GLY A CA 1
ATOM 2180 C C . GLY A 1 284 ? 45.122 36.138 4.126 1.00 21.38 284 GLY A C 1
ATOM 2181 O O . GLY A 1 284 ? 43.902 36.213 4.192 1.00 21.75 284 GLY A O 1
ATOM 2182 N N . LYS A 1 285 ? 45.743 35.171 3.462 1.00 23.52 285 LYS A N 1
ATOM 2183 C CA . LYS A 1 285 ? 45.009 34.145 2.733 1.00 23.57 285 LYS A CA 1
ATOM 2184 C C . LYS A 1 285 ? 44.348 33.130 3.664 1.00 27.69 285 LYS A C 1
ATOM 2185 O O . LYS A 1 285 ? 44.838 32.912 4.766 1.00 34.97 285 LYS A O 1
ATOM 2191 N N . TRP A 1 286 ? 43.240 32.514 3.246 1.00 22.87 286 TRP A N 1
ATOM 2192 C CA . TRP A 1 286 ? 42.587 31.521 4.110 1.00 27.07 286 TRP A CA 1
ATOM 2193 C C . TRP A 1 286 ? 43.360 30.224 3.971 1.00 23.19 286 TRP A C 1
ATOM 2194 O O . TRP A 1 286 ? 43.272 29.339 4.816 1.00 24.04 286 TRP A O 1
ATOM 2205 N N . ASP A 1 287 ? 44.131 30.110 2.903 1.00 20.19 287 ASP A N 1
ATOM 2206 C CA . ASP A 1 287 ? 44.913 28.905 2.716 1.00 23.17 287 ASP A CA 1
ATOM 2207 C C . ASP A 1 287 ? 46.204 28.881 3.501 1.00 27.31 287 ASP A C 1
ATOM 2208 O O . ASP A 1 287 ? 46.606 29.848 4.163 1.00 38.12 287 ASP A O 1
ATOM 2213 N N . VAL A 1 288 ? 46.853 27.739 3.399 1.00 20.80 288 VAL A N 1
ATOM 2214 C CA . VAL A 1 288 ? 48.116 27.511 4.037 1.00 18.33 288 VAL A CA 1
ATOM 2215 C C . VAL A 1 288 ? 48.972 27.182 2.848 1.00 18.94 288 VAL A C 1
ATOM 2216 O O . VAL A 1 288 ? 48.538 26.456 1.953 1.00 33.58 288 VAL A O 1
ATOM 2220 N N . GLU A 1 289 ? 50.172 27.723 2.799 1.00 15.54 289 GLU A N 1
ATOM 2221 C CA . GLU A 1 289 ? 51.043 27.392 1.693 1.00 17.38 289 GLU A CA 1
ATOM 2222 C C . GLU A 1 289 ? 51.943 26.280 2.170 1.00 13.86 289 GLU A C 1
ATOM 2223 O O . GLU A 1 289 ? 52.209 26.179 3.361 1.00 25.80 289 GLU A O 1
ATOM 2229 N N . VAL A 1 290 ? 52.370 25.419 1.253 1.00 20.73 290 VAL A N 1
ATOM 2230 C CA . VAL A 1 290 ? 53.270 24.309 1.586 1.00 21.20 290 VAL A CA 1
ATOM 2231 C C . VAL A 1 290 ? 54.333 24.120 0.489 1.00 19.55 290 VAL A C 1
ATOM 2232 O O . VAL A 1 290 ? 54.024 23.961 -0.689 1.00 15.99 290 VAL A O 1
ATOM 2236 N N . GLY A 1 291 ? 55.593 24.140 0.890 1.00 19.19 291 GLY A N 1
ATOM 2237 C CA . GLY A 1 291 ? 56.661 24.001 -0.070 1.00 13.16 291 GLY A CA 1
ATOM 2238 C C . GLY A 1 291 ? 57.859 23.255 0.457 1.00 24.92 291 GLY A C 1
ATOM 2239 O O . GLY A 1 291 ? 57.817 22.616 1.516 1.00 26.52 291 GLY A O 1
ATOM 2240 N N . ARG A 1 292 ? 58.934 23.325 -0.317 1.00 29.94 292 ARG A N 1
ATOM 2241 C CA . ARG A 1 292 ? 60.193 22.669 -0.004 1.00 23.40 292 ARG A CA 1
ATOM 2242 C C . ARG A 1 292 ? 60.075 21.166 0.163 1.00 29.90 292 ARG A C 1
ATOM 2243 O O . ARG A 1 292 ? 60.916 20.527 0.806 1.00 35.26 292 ARG A O 1
ATOM 2251 N N . ILE A 1 293 ? 59.035 20.596 -0.435 1.00 27.89 293 ILE A N 1
ATOM 2252 C CA . ILE A 1 293 ? 58.835 19.158 -0.381 1.00 25.45 293 ILE A CA 1
ATOM 2253 C C . ILE A 1 293 ? 60.104 18.527 -0.934 1.00 31.07 293 ILE A C 1
ATOM 2254 O O . ILE A 1 293 ? 60.470 18.768 -2.079 1.00 36.25 293 ILE A O 1
ATOM 2259 N N . ARG A 1 294 ? 60.802 17.749 -0.118 1.00 36.85 294 ARG A N 1
ATOM 2260 C CA . ARG A 1 294 ? 62.017 17.098 -0.580 1.00 26.72 294 ARG A CA 1
ATOM 2261 C C . ARG A 1 294 ? 62.227 15.748 0.067 1.00 24.47 294 ARG A C 1
ATOM 2262 O O . ARG A 1 294 ? 61.866 15.536 1.228 1.00 25.02 294 ARG A O 1
ATOM 2270 N N . LYS A 1 295 ? 62.794 14.821 -0.694 1.00 25.29 295 LYS A N 1
ATOM 2271 C CA . LYS A 1 295 ? 63.019 13.491 -0.162 1.00 24.83 295 LYS A CA 1
ATOM 2272 C C . LYS A 1 295 ? 63.972 13.647 1.008 1.00 32.87 295 LYS A C 1
ATOM 2273 O O . LYS A 1 295 ? 65.122 14.049 0.840 1.00 37.13 295 LYS A O 1
ATOM 2279 N N . SER A 1 296 ? 63.469 13.353 2.202 1.00 37.00 296 SER A N 1
ATOM 2280 C CA . SER A 1 296 ? 64.257 13.455 3.422 1.00 41.09 296 SER A CA 1
ATOM 2281 C C . SER A 1 296 ? 65.499 12.565 3.451 1.00 38.81 296 SER A C 1
ATOM 2282 O O . SER A 1 296 ? 65.442 11.390 3.072 1.00 45.13 296 SER A O 1
ATOM 2285 N N . LEU A 1 297 ? 66.616 13.112 3.912 1.00 24.16 297 LEU A N 1
ATOM 2286 C CA . LEU A 1 297 ? 67.813 12.300 4.018 1.00 32.42 297 LEU A CA 1
ATOM 2287 C C . LEU A 1 297 ? 67.928 11.703 5.425 1.00 30.87 297 LEU A C 1
ATOM 2288 O O . LEU A 1 297 ? 68.554 10.661 5.622 1.00 30.74 297 LEU A O 1
ATOM 2293 N N . ALA A 1 298 ? 67.291 12.350 6.396 1.00 34.68 298 ALA A N 1
ATOM 2294 C CA . ALA A 1 298 ? 67.319 11.879 7.781 1.00 36.87 298 ALA A CA 1
ATOM 2295 C C . ALA A 1 298 ? 66.712 10.485 7.888 1.00 37.49 298 ALA A C 1
ATOM 2296 O O . ALA A 1 298 ? 67.374 9.543 8.304 1.00 39.93 298 ALA A O 1
ATOM 2298 N N . PHE A 1 299 ? 65.448 10.361 7.499 1.00 39.36 299 PHE A N 1
ATOM 2299 C CA . PHE A 1 299 ? 64.737 9.084 7.546 1.00 28.02 299 PHE A CA 1
ATOM 2300 C C . PHE A 1 299 ? 64.947 8.254 6.279 1.00 31.40 299 PHE A C 1
ATOM 2301 O O . PHE A 1 299 ? 65.261 8.791 5.209 1.00 26.44 299 PHE A O 1
ATOM 2309 N N . GLU A 1 300 ? 64.764 6.944 6.407 1.00 30.06 300 GLU A N 1
ATOM 2310 C CA . GLU A 1 300 ? 64.938 6.050 5.267 1.00 34.01 300 GLU A CA 1
ATOM 2311 C C . GLU A 1 300 ? 63.718 6.110 4.337 1.00 27.24 300 GLU A C 1
ATOM 2312 O O . GLU A 1 300 ? 63.743 5.590 3.235 1.00 28.95 300 GLU A O 1
ATOM 2318 N N . ASN A 1 301 ? 62.647 6.734 4.803 1.00 17.39 301 ASN A N 1
ATOM 2319 C CA . ASN A 1 301 ? 61.454 6.937 3.992 1.00 22.65 301 ASN A CA 1
ATOM 2320 C C . ASN A 1 301 ? 60.797 8.195 4.556 1.00 18.24 301 ASN A C 1
ATOM 2321 O O . ASN A 1 301 ? 59.769 8.147 5.219 1.00 13.00 301 ASN A O 1
ATOM 2326 N N . GLY A 1 302 ? 61.428 9.328 4.294 1.00 15.59 302 GLY A N 1
ATOM 2327 C CA . GLY A 1 302 ? 60.928 10.570 4.824 1.00 14.76 302 GLY A CA 1
ATOM 2328 C C . GLY A 1 302 ? 60.817 11.708 3.842 1.00 20.87 302 GLY A C 1
ATOM 2329 O O . GLY A 1 302 ? 61.157 11.595 2.654 1.00 10.26 302 GLY A O 1
ATOM 2330 N N . LEU A 1 303 ? 60.339 12.822 4.385 1.00 25.35 303 LEU A N 1
ATOM 2331 C CA . LEU A 1 303 ? 60.098 14.051 3.646 1.00 20.28 303 LEU A CA 1
ATOM 2332 C C . LEU A 1 303 ? 60.327 15.270 4.511 1.00 20.45 303 LEU A C 1
ATOM 2333 O O . LEU A 1 303 ? 59.976 15.274 5.689 1.00 7.05 303 LEU A O 1
ATOM 2338 N N . ASP A 1 304 ? 60.898 16.307 3.911 1.00 19.89 304 ASP A N 1
ATOM 2339 C CA . ASP A 1 304 ? 61.123 17.562 4.605 1.00 16.34 304 ASP A CA 1
ATOM 2340 C C . ASP A 1 304 ? 60.339 18.666 3.896 1.00 22.69 304 ASP A C 1
ATOM 2341 O O . ASP A 1 304 ? 60.699 19.061 2.794 1.00 26.56 304 ASP A O 1
ATOM 2346 N N . PHE A 1 305 ? 59.255 19.146 4.496 1.00 15.07 305 PHE A N 1
ATOM 2347 C CA . PHE A 1 305 ? 58.511 20.233 3.882 1.00 17.46 305 PHE A CA 1
ATOM 2348 C C . PHE A 1 305 ? 58.480 21.422 4.821 1.00 20.14 305 PHE A C 1
ATOM 2349 O O . PHE A 1 305 ? 58.894 21.312 5.963 1.00 13.66 305 PHE A O 1
ATOM 2357 N N . PHE A 1 306 ? 58.019 22.562 4.304 1.00 25.05 306 PHE A N 1
ATOM 2358 C CA . PHE A 1 306 ? 57.912 23.815 5.052 1.00 15.78 306 PHE A CA 1
ATOM 2359 C C . PHE A 1 306 ? 56.458 24.242 4.909 1.00 7.17 306 PHE A C 1
ATOM 2360 O O . PHE A 1 306 ? 55.841 24.011 3.887 1.00 10.81 306 PHE A O 1
ATOM 2368 N N . VAL A 1 307 ? 55.906 24.879 5.923 1.00 11.51 307 VAL A N 1
ATOM 2369 C CA . VAL A 1 307 ? 54.511 25.265 5.846 1.00 15.01 307 VAL A CA 1
ATOM 2370 C C . VAL A 1 307 ? 54.226 26.614 6.460 1.00 12.98 307 VAL A C 1
ATOM 2371 O O . VAL A 1 307 ? 54.833 27.005 7.449 1.00 24.54 307 VAL A O 1
ATOM 2375 N N . VAL A 1 308 ? 53.297 27.340 5.876 1.00 7.11 308 VAL A N 1
ATOM 2376 C CA . VAL A 1 308 ? 52.955 28.620 6.438 1.00 12.38 308 VAL A CA 1
ATOM 2377 C C . VAL A 1 308 ? 51.441 28.780 6.388 1.00 16.90 308 VAL A C 1
ATOM 2378 O O . VAL A 1 308 ? 50.790 28.354 5.443 1.00 24.74 308 VAL A O 1
ATOM 2382 N N . GLY A 1 309 ? 50.879 29.367 7.431 1.00 20.89 309 GLY A N 1
ATOM 2383 C CA . GLY A 1 309 ? 49.446 29.585 7.474 1.00 25.85 309 GLY A CA 1
ATOM 2384 C C . GLY A 1 309 ? 49.223 30.809 8.316 1.00 17.40 309 GLY A C 1
ATOM 2385 O O . GLY A 1 309 ? 49.991 31.050 9.235 1.00 12.39 309 GLY A O 1
ATOM 2386 N N . ASP A 1 310 ? 48.196 31.588 8.002 1.00 18.11 310 ASP A N 1
ATOM 2387 C CA . ASP A 1 310 ? 47.932 32.790 8.778 1.00 17.61 310 ASP A CA 1
ATOM 2388 C C . ASP A 1 310 ? 47.499 32.333 10.155 1.00 18.10 310 ASP A C 1
ATOM 2389 O O . ASP A 1 310 ? 46.602 31.502 10.286 1.00 12.93 310 ASP A O 1
ATOM 2394 N N . GLN A 1 311 ? 48.143 32.885 11.177 1.00 20.79 311 GLN A N 1
ATOM 2395 C CA . GLN A 1 311 ? 47.873 32.519 12.564 1.00 26.83 311 GLN A CA 1
ATOM 2396 C C . GLN A 1 311 ? 46.531 33.012 13.137 1.00 28.99 311 GLN A C 1
ATOM 2397 O O . GLN A 1 311 ? 45.936 32.343 13.975 1.00 36.19 311 GLN A O 1
ATOM 2403 N N . LEU A 1 312 ? 46.041 34.165 12.695 1.00 30.75 312 LEU A N 1
ATOM 2404 C CA . LEU A 1 312 ? 44.758 34.642 13.191 1.00 25.63 312 LEU A CA 1
ATOM 2405 C C . LEU A 1 312 ? 43.608 34.038 12.412 1.00 24.15 312 LEU A C 1
ATOM 2406 O O . LEU A 1 312 ? 42.455 34.153 12.804 1.00 21.76 312 LEU A O 1
ATOM 2411 N N . LEU A 1 313 ? 43.925 33.396 11.299 1.00 28.77 313 LEU A N 1
ATOM 2412 C CA . LEU A 1 313 ? 42.895 32.785 10.482 1.00 33.06 313 LEU A CA 1
ATOM 2413 C C . LEU A 1 313 ? 42.732 31.318 10.844 1.00 34.46 313 LEU A C 1
ATOM 2414 O O . LEU A 1 313 ? 41.687 30.726 10.606 1.00 35.39 313 LEU A O 1
ATOM 2419 N N . LYS A 1 314 ? 43.773 30.729 11.423 1.00 46.60 314 LYS A N 1
ATOM 2420 C CA . LYS A 1 314 ? 43.695 29.339 11.860 1.00 42.31 314 LYS A CA 1
ATOM 2421 C C . LYS A 1 314 ? 43.402 29.431 13.360 1.00 42.81 314 LYS A C 1
ATOM 2422 O O . LYS A 1 314 ? 44.054 28.860 14.239 1.00 38.30 314 LYS A O 1
ATOM 2428 N N . GLY A 1 315 ? 42.383 30.241 13.586 1.00 41.73 315 GLY A N 1
ATOM 2429 C CA . GLY A 1 315 ? 41.822 30.518 14.877 1.00 36.37 315 GLY A CA 1
ATOM 2430 C C . GLY A 1 315 ? 40.397 30.737 14.411 1.00 38.63 315 GLY A C 1
ATOM 2431 O O . GLY A 1 315 ? 39.525 29.880 14.615 1.00 37.55 315 GLY A O 1
ATOM 2432 N N . ALA A 1 316 ? 40.197 31.845 13.696 1.00 26.91 316 ALA A N 1
ATOM 2433 C CA . ALA A 1 316 ? 38.889 32.235 13.189 1.00 26.81 316 ALA A CA 1
ATOM 2434 C C . ALA A 1 316 ? 38.340 31.575 11.922 1.00 24.89 316 ALA A C 1
ATOM 2435 O O . ALA A 1 316 ? 37.131 31.387 11.827 1.00 25.15 316 ALA A O 1
ATOM 2437 N N . ALA A 1 317 ? 39.189 31.226 10.955 1.00 25.72 317 ALA A N 1
ATOM 2438 C CA . ALA A 1 317 ? 38.686 30.619 9.709 1.00 32.97 317 ALA A CA 1
ATOM 2439 C C . ALA A 1 317 ? 38.157 29.225 9.936 1.00 35.33 317 ALA A C 1
ATOM 2440 O O . ALA A 1 317 ? 37.127 28.839 9.365 1.00 38.13 317 ALA A O 1
ATOM 2442 N N . LEU A 1 318 ? 38.856 28.469 10.769 1.00 28.57 318 LEU A N 1
ATOM 2443 C CA . LEU A 1 318 ? 38.420 27.114 11.071 1.00 32.05 318 LEU A CA 1
ATOM 2444 C C . LEU A 1 318 ? 37.264 27.111 12.068 1.00 22.56 318 LEU A C 1
ATOM 2445 O O . LEU A 1 318 ? 36.617 26.102 12.270 1.00 27.99 318 LEU A O 1
ATOM 2450 N N . ASN A 1 319 ? 37.028 28.257 12.690 1.00 30.75 319 ASN A N 1
ATOM 2451 C CA . ASN A 1 319 ? 35.950 28.450 13.664 1.00 37.15 319 ASN A CA 1
ATOM 2452 C C . ASN A 1 319 ? 34.639 28.659 12.906 1.00 34.09 319 ASN A C 1
ATOM 2453 O O . ASN A 1 319 ? 33.788 27.784 12.851 1.00 24.05 319 ASN A O 1
ATOM 2458 N N . ALA A 1 320 ? 34.512 29.852 12.332 1.00 26.40 320 ALA A N 1
ATOM 2459 C CA . ALA A 1 320 ? 33.349 30.248 11.580 1.00 24.66 320 ALA A CA 1
ATOM 2460 C C . ALA A 1 320 ? 33.093 29.220 10.486 1.00 33.44 320 ALA A C 1
ATOM 2461 O O . ALA A 1 320 ? 32.022 29.205 9.876 1.00 30.58 320 ALA A O 1
ATOM 2463 N N . VAL A 1 321 ? 34.071 28.347 10.257 1.00 33.03 321 VAL A N 1
ATOM 2464 C CA . VAL A 1 321 ? 33.938 27.324 9.232 1.00 35.64 321 VAL A CA 1
ATOM 2465 C C . VAL A 1 321 ? 33.405 26.001 9.769 1.00 34.31 321 VAL A C 1
ATOM 2466 O O . VAL A 1 321 ? 32.772 25.245 9.030 1.00 35.32 321 VAL A O 1
ATOM 2470 N N . GLN A 1 322 ? 33.681 25.700 11.036 1.00 28.15 322 GLN A N 1
ATOM 2471 C CA . GLN A 1 322 ? 33.192 24.457 11.631 1.00 27.64 322 GLN A CA 1
ATOM 2472 C C . GLN A 1 322 ? 31.693 24.563 11.667 1.00 35.19 322 GLN A C 1
ATOM 2473 O O . GLN A 1 322 ? 30.990 23.580 11.482 1.00 38.09 322 GLN A O 1
ATOM 2479 N N . ILE A 1 323 ? 31.216 25.782 11.896 1.00 41.91 323 ILE A N 1
ATOM 2480 C CA . ILE A 1 323 ? 29.794 26.057 11.951 1.00 39.80 323 ILE A CA 1
ATOM 2481 C C . ILE A 1 323 ? 29.176 25.919 10.554 1.00 40.91 323 ILE A C 1
ATOM 2482 O O . ILE A 1 323 ? 28.113 25.313 10.393 1.00 35.32 323 ILE A O 1
ATOM 2487 N N . ALA A 1 324 ? 29.840 26.495 9.554 1.00 33.46 324 ALA A N 1
ATOM 2488 C CA . ALA A 1 324 ? 29.366 26.408 8.181 1.00 35.04 324 ALA A CA 1
ATOM 2489 C C . ALA A 1 324 ? 29.081 24.942 7.882 1.00 34.43 324 ALA A C 1
ATOM 2490 O O . ALA A 1 324 ? 28.185 24.632 7.104 1.00 50.17 324 ALA A O 1
ATOM 2492 N N . GLU A 1 325 ? 29.842 24.049 8.508 1.00 29.62 325 GLU A N 1
ATOM 2493 C CA . GLU A 1 325 ? 29.662 22.618 8.317 1.00 26.95 325 GLU A CA 1
ATOM 2494 C C . GLU A 1 325 ? 28.549 22.134 9.230 1.00 30.50 325 GLU A C 1
ATOM 2495 O O . GLU A 1 325 ? 27.737 21.298 8.832 1.00 30.67 325 GLU A O 1
ATOM 2501 N N . GLU A 1 326 ? 28.528 22.634 10.465 1.00 34.42 326 GLU A N 1
ATOM 2502 C CA . GLU A 1 326 ? 27.484 22.242 11.397 1.00 32.80 326 GLU A CA 1
ATOM 2503 C C . GLU A 1 326 ? 26.229 22.246 10.539 1.00 39.35 326 GLU A C 1
ATOM 2504 O O . GLU A 1 326 ? 25.500 21.259 10.488 1.00 47.65 326 GLU A O 1
ATOM 2510 N N . TRP A 1 327 ? 26.011 23.351 9.835 1.00 44.00 327 TRP A N 1
ATOM 2511 C CA . TRP A 1 327 ? 24.879 23.485 8.925 1.00 49.00 327 TRP A CA 1
ATOM 2512 C C . TRP A 1 327 ? 24.696 22.199 8.117 1.00 47.27 327 TRP A C 1
ATOM 2513 O O . TRP A 1 327 ? 23.596 21.680 8.012 1.00 55.51 327 TRP A O 1
ATOM 2524 N N . LEU A 1 328 ? 25.775 21.699 7.531 1.00 37.56 328 LEU A N 1
ATOM 2525 C CA . LEU A 1 328 ? 25.715 20.463 6.755 1.00 42.64 328 LEU A CA 1
ATOM 2526 C C . LEU A 1 328 ? 25.385 19.251 7.659 1.00 48.47 328 LEU A C 1
ATOM 2527 O O . LEU A 1 328 ? 24.716 19.467 8.688 1.00 43.81 328 LEU A O 1
ATOM 2532 N N . MET B 1 1 ? 106.838 36.480 11.660 1.00 35.91 1 MET B N 1
ATOM 2533 C CA . MET B 1 1 ? 105.382 36.146 11.636 1.00 33.93 1 MET B CA 1
ATOM 2534 C C . MET B 1 1 ? 104.574 37.241 10.963 1.00 30.53 1 MET B C 1
ATOM 2535 O O . MET B 1 1 ? 104.283 38.271 11.559 1.00 37.12 1 MET B O 1
ATOM 2540 N N . ARG B 1 2 ? 104.198 37.007 9.716 1.00 36.01 2 ARG B N 1
ATOM 2541 C CA . ARG B 1 2 ? 103.439 37.995 8.964 1.00 44.45 2 ARG B CA 1
ATOM 2542 C C . ARG B 1 2 ? 102.079 37.453 8.548 1.00 47.35 2 ARG B C 1
ATOM 2543 O O . ARG B 1 2 ? 101.944 36.276 8.207 1.00 53.18 2 ARG B O 1
ATOM 2551 N N . VAL B 1 3 ? 101.065 38.311 8.560 1.00 43.84 3 VAL B N 1
ATOM 2552 C CA . VAL B 1 3 ? 99.740 37.867 8.168 1.00 33.18 3 VAL B CA 1
ATOM 2553 C C . VAL B 1 3 ? 99.073 38.850 7.222 1.00 32.63 3 VAL B C 1
ATOM 2554 O O . VAL B 1 3 ? 99.378 40.040 7.205 1.00 26.00 3 VAL B O 1
ATOM 2558 N N . ALA B 1 4 ? 98.166 38.333 6.411 1.00 31.61 4 ALA B N 1
ATOM 2559 C CA . ALA B 1 4 ? 97.440 39.181 5.497 1.00 30.77 4 ALA B CA 1
ATOM 2560 C C . ALA B 1 4 ? 95.965 38.842 5.571 1.00 31.77 4 ALA B C 1
ATOM 2561 O O . ALA B 1 4 ? 95.569 37.729 5.961 1.00 26.98 4 ALA B O 1
ATOM 2563 N N . VAL B 1 5 ? 95.148 39.816 5.204 1.00 17.45 5 VAL B N 1
ATOM 2564 C CA . VAL B 1 5 ? 93.734 39.581 5.177 1.00 18.77 5 VAL B CA 1
ATOM 2565 C C . VAL B 1 5 ? 93.225 39.820 3.758 1.00 24.47 5 VAL B C 1
ATOM 2566 O O . VAL B 1 5 ? 93.304 40.936 3.252 1.00 32.17 5 VAL B O 1
ATOM 2570 N N . VAL B 1 6 ? 92.724 38.773 3.109 1.00 23.77 6 VAL B N 1
ATOM 2571 C CA . VAL B 1 6 ? 92.176 38.918 1.765 1.00 26.85 6 VAL B CA 1
ATOM 2572 C C . VAL B 1 6 ? 90.668 39.078 1.908 1.00 37.20 6 VAL B C 1
ATOM 2573 O O . VAL B 1 6 ? 89.932 38.099 2.041 1.00 42.40 6 VAL B O 1
ATOM 2577 N N . GLY B 1 7 ? 90.211 40.323 1.864 1.00 37.03 7 GLY B N 1
ATOM 2578 C CA . GLY B 1 7 ? 88.802 40.599 2.054 1.00 30.29 7 GLY B CA 1
ATOM 2579 C C . GLY B 1 7 ? 88.836 41.348 3.368 1.00 31.65 7 GLY B C 1
ATOM 2580 O O . GLY B 1 7 ? 87.995 41.189 4.253 1.00 27.96 7 GLY B O 1
ATOM 2581 N N . ALA B 1 8 ? 89.868 42.170 3.475 1.00 34.48 8 ALA B N 1
ATOM 2582 C CA . ALA B 1 8 ? 90.126 42.966 4.656 1.00 40.66 8 ALA B CA 1
ATOM 2583 C C . ALA B 1 8 ? 89.029 43.950 5.037 1.00 39.94 8 ALA B C 1
ATOM 2584 O O . ALA B 1 8 ? 89.035 44.442 6.166 1.00 42.69 8 ALA B O 1
ATOM 2586 N N . THR B 1 9 ? 88.091 44.223 4.122 1.00 39.17 9 THR B N 1
ATOM 2587 C CA . THR B 1 9 ? 87.004 45.181 4.380 1.00 34.83 9 THR B CA 1
ATOM 2588 C C . THR B 1 9 ? 85.624 44.545 4.543 1.00 38.78 9 THR B C 1
ATOM 2589 O O . THR B 1 9 ? 84.674 45.211 4.948 1.00 38.01 9 THR B O 1
ATOM 2593 N N . GLY B 1 10 ? 85.504 43.265 4.205 1.00 46.44 10 GLY B N 1
ATOM 2594 C CA . GLY B 1 10 ? 84.215 42.600 4.319 1.00 35.17 10 GLY B CA 1
ATOM 2595 C C . GLY B 1 10 ? 83.856 42.411 5.772 1.00 29.24 10 GLY B C 1
ATOM 2596 O O . GLY B 1 10 ? 84.726 42.498 6.636 1.00 39.90 10 GLY B O 1
ATOM 2597 N N . ALA B 1 11 ? 82.590 42.151 6.055 1.00 19.31 11 ALA B N 1
ATOM 2598 C CA . ALA B 1 11 ? 82.176 41.959 7.435 1.00 19.40 11 ALA B CA 1
ATOM 2599 C C . ALA B 1 11 ? 83.092 40.994 8.183 1.00 17.39 11 ALA B C 1
ATOM 2600 O O . ALA B 1 11 ? 83.434 41.231 9.330 1.00 26.04 11 ALA B O 1
ATOM 2602 N N . VAL B 1 12 ? 83.504 39.918 7.523 1.00 18.44 12 VAL B N 1
ATOM 2603 C CA . VAL B 1 12 ? 84.353 38.909 8.147 1.00 15.58 12 VAL B CA 1
ATOM 2604 C C . VAL B 1 12 ? 85.801 39.366 8.302 1.00 12.05 12 VAL B C 1
ATOM 2605 O O . VAL B 1 12 ? 86.502 38.939 9.206 1.00 9.96 12 VAL B O 1
ATOM 2609 N N . GLY B 1 13 ? 86.247 40.236 7.411 1.00 18.53 13 GLY B N 1
ATOM 2610 C CA . GLY B 1 13 ? 87.614 40.703 7.485 1.00 17.30 13 GLY B CA 1
ATOM 2611 C C . GLY B 1 13 ? 87.741 41.544 8.729 1.00 32.42 13 GLY B C 1
ATOM 2612 O O . GLY B 1 13 ? 88.760 41.488 9.434 1.00 31.23 13 GLY B O 1
ATOM 2613 N N . ARG B 1 14 ? 86.673 42.295 9.006 1.00 29.42 14 ARG B N 1
ATOM 2614 C CA . ARG B 1 14 ? 86.597 43.183 10.153 1.00 27.70 14 ARG B CA 1
ATOM 2615 C C . ARG B 1 14 ? 86.470 42.515 11.528 1.00 36.76 14 ARG B C 1
ATOM 2616 O O . ARG B 1 14 ? 86.744 43.159 12.550 1.00 39.82 14 ARG B O 1
ATOM 2624 N N . GLU B 1 15 ? 86.037 41.253 11.585 1.00 33.91 15 GLU B N 1
ATOM 2625 C CA . GLU B 1 15 ? 85.941 40.576 12.882 1.00 28.54 15 GLU B CA 1
ATOM 2626 C C . GLU B 1 15 ? 87.298 39.947 13.098 1.00 29.50 15 GLU B C 1
ATOM 2627 O O . GLU B 1 15 ? 87.824 39.910 14.212 1.00 29.37 15 GLU B O 1
ATOM 2633 N N . ILE B 1 16 ? 87.863 39.454 12.006 1.00 24.02 16 ILE B N 1
ATOM 2634 C CA . ILE B 1 16 ? 89.167 38.829 12.047 1.00 33.99 16 ILE B CA 1
ATOM 2635 C C . ILE B 1 16 ? 90.125 39.731 12.834 1.00 39.20 16 ILE B C 1
ATOM 2636 O O . ILE B 1 16 ? 90.511 39.394 13.958 1.00 33.59 16 ILE B O 1
ATOM 2641 N N . LEU B 1 17 ? 90.462 40.893 12.266 1.00 33.96 17 LEU B N 1
ATOM 2642 C CA . LEU B 1 17 ? 91.390 41.810 12.907 1.00 34.05 17 LEU B CA 1
ATOM 2643 C C . LEU B 1 17 ? 90.970 42.296 14.289 1.00 25.85 17 LEU B C 1
ATOM 2644 O O . LEU B 1 17 ? 91.790 42.770 15.063 1.00 32.39 17 LEU B O 1
ATOM 2649 N N . LYS B 1 18 ? 89.701 42.178 14.629 1.00 36.30 18 LYS B N 1
ATOM 2650 C CA . LYS B 1 18 ? 89.316 42.601 15.963 1.00 33.56 18 LYS B CA 1
ATOM 2651 C C . LYS B 1 18 ? 89.454 41.464 16.984 1.00 29.62 18 LYS B C 1
ATOM 2652 O O . LYS B 1 18 ? 89.526 41.724 18.186 1.00 27.75 18 LYS B O 1
ATOM 2658 N N . VAL B 1 19 ? 89.492 40.212 16.520 1.00 26.86 19 VAL B N 1
ATOM 2659 C CA . VAL B 1 19 ? 89.684 39.091 17.444 1.00 28.79 19 VAL B CA 1
ATOM 2660 C C . VAL B 1 19 ? 91.171 38.765 17.335 1.00 27.30 19 VAL B C 1
ATOM 2661 O O . VAL B 1 19 ? 91.705 37.919 18.044 1.00 28.71 19 VAL B O 1
ATOM 2665 N N . LEU B 1 20 ? 91.817 39.471 16.414 1.00 30.14 20 LEU B N 1
ATOM 2666 C CA . LEU B 1 20 ? 93.246 39.374 16.152 1.00 23.73 20 LEU B CA 1
ATOM 2667 C C . LEU B 1 20 ? 93.799 40.283 17.226 1.00 33.26 20 LEU B C 1
ATOM 2668 O O . LEU B 1 20 ? 94.676 39.919 18.011 1.00 45.84 20 LEU B O 1
ATOM 2673 N N . GLU B 1 21 ? 93.249 41.491 17.230 1.00 35.13 21 GLU B N 1
ATOM 2674 C CA . GLU B 1 21 ? 93.597 42.542 18.172 1.00 44.49 21 GLU B CA 1
ATOM 2675 C C . GLU B 1 21 ? 93.114 42.198 19.593 1.00 44.04 21 GLU B C 1
ATOM 2676 O O . GLU B 1 21 ? 93.697 42.659 20.582 1.00 39.15 21 GLU B O 1
ATOM 2682 N N . ALA B 1 22 ? 92.060 41.378 19.679 1.00 44.74 22 ALA B N 1
ATOM 2683 C CA . ALA B 1 22 ? 91.452 40.978 20.958 1.00 42.58 22 ALA B CA 1
ATOM 2684 C C . ALA B 1 22 ? 92.017 39.732 21.632 1.00 33.67 22 ALA B C 1
ATOM 2685 O O . ALA B 1 22 ? 91.934 39.584 22.847 1.00 41.01 22 ALA B O 1
ATOM 2687 N N . ARG B 1 23 ? 92.557 38.815 20.857 1.00 32.32 23 ARG B N 1
ATOM 2688 C CA . ARG B 1 23 ? 93.132 37.632 21.453 1.00 33.18 23 ARG B CA 1
ATOM 2689 C C . ARG B 1 23 ? 94.635 37.841 21.468 1.00 38.39 23 ARG B C 1
ATOM 2690 O O . ARG B 1 23 ? 95.410 36.893 21.625 1.00 35.81 23 ARG B O 1
ATOM 2698 N N . ASN B 1 24 ? 95.032 39.104 21.316 1.00 42.45 24 ASN B N 1
ATOM 2699 C CA . ASN B 1 24 ? 96.441 39.507 21.281 1.00 44.26 24 ASN B CA 1
ATOM 2700 C C . ASN B 1 24 ? 97.299 38.559 20.449 1.00 41.90 24 ASN B C 1
ATOM 2701 O O . ASN B 1 24 ? 98.244 37.944 20.945 1.00 43.52 24 ASN B O 1
ATOM 2706 N N . PHE B 1 25 ? 96.961 38.473 19.167 1.00 39.47 25 PHE B N 1
ATOM 2707 C CA . PHE B 1 25 ? 97.633 37.586 18.226 1.00 39.27 25 PHE B CA 1
ATOM 2708 C C . PHE B 1 25 ? 99.124 37.868 17.994 1.00 41.49 25 PHE B C 1
ATOM 2709 O O . PHE B 1 25 ? 99.528 39.006 17.741 1.00 37.77 25 PHE B O 1
ATOM 2717 N N . PRO B 1 26 ? 99.954 36.812 18.051 1.00 43.28 26 PRO B N 1
ATOM 2718 C CA . PRO B 1 26 ? 101.407 36.852 17.865 1.00 46.23 26 PRO B CA 1
ATOM 2719 C C . PRO B 1 26 ? 101.889 37.252 16.464 1.00 52.62 26 PRO B C 1
ATOM 2720 O O . PRO B 1 26 ? 102.948 36.787 16.033 1.00 60.79 26 PRO B O 1
ATOM 2724 N N . LEU B 1 27 ? 101.145 38.105 15.755 1.00 46.16 27 LEU B N 1
ATOM 2725 C CA . LEU B 1 27 ? 101.567 38.498 14.412 1.00 40.03 27 LEU B CA 1
ATOM 2726 C C . LEU B 1 27 ? 102.775 39.409 14.498 1.00 39.79 27 LEU B C 1
ATOM 2727 O O . LEU B 1 27 ? 103.295 39.661 15.581 1.00 48.51 27 LEU B O 1
ATOM 2732 N N . SER B 1 28 ? 103.232 39.897 13.357 1.00 36.40 28 SER B N 1
ATOM 2733 C CA . SER B 1 28 ? 104.374 40.791 13.342 1.00 38.04 28 SER B CA 1
ATOM 2734 C C . SER B 1 28 ? 104.286 41.684 12.121 1.00 37.33 28 SER B C 1
ATOM 2735 O O . SER B 1 28 ? 105.049 42.634 11.985 1.00 28.03 28 SER B O 1
ATOM 2738 N N . GLU B 1 29 ? 103.351 41.357 11.232 1.00 38.80 29 GLU B N 1
ATOM 2739 C CA . GLU B 1 29 ? 103.121 42.129 10.013 1.00 44.14 29 GLU B CA 1
ATOM 2740 C C . GLU B 1 29 ? 101.637 42.384 9.903 1.00 41.13 29 GLU B C 1
ATOM 2741 O O . GLU B 1 29 ? 100.827 41.529 10.233 1.00 45.27 29 GLU B O 1
ATOM 2747 N N . LEU B 1 30 ? 101.287 43.552 9.403 1.00 41.46 30 LEU B N 1
ATOM 2748 C CA . LEU B 1 30 ? 99.894 43.929 9.273 1.00 44.01 30 LEU B CA 1
ATOM 2749 C C . LEU B 1 30 ? 99.514 44.308 7.836 1.00 43.99 30 LEU B C 1
ATOM 2750 O O . LEU B 1 30 ? 99.326 45.485 7.506 1.00 39.85 30 LEU B O 1
ATOM 2755 N N . ARG B 1 31 ? 99.417 43.290 6.983 1.00 47.93 31 ARG B N 1
ATOM 2756 C CA . ARG B 1 31 ? 99.048 43.477 5.580 1.00 46.60 31 ARG B CA 1
ATOM 2757 C C . ARG B 1 31 ? 97.566 43.171 5.374 1.00 42.73 31 ARG B C 1
ATOM 2758 O O . ARG B 1 31 ? 97.126 42.029 5.486 1.00 42.04 31 ARG B O 1
ATOM 2766 N N . LEU B 1 32 ? 96.793 44.207 5.088 1.00 39.33 32 LEU B N 1
ATOM 2767 C CA . LEU B 1 32 ? 95.375 44.042 4.855 1.00 32.80 32 LEU B CA 1
ATOM 2768 C C . LEU B 1 32 ? 95.135 44.120 3.356 1.00 34.95 32 LEU B C 1
ATOM 2769 O O . LEU B 1 32 ? 95.557 45.080 2.702 1.00 35.82 32 LEU B O 1
ATOM 2774 N N . TYR B 1 33 ? 94.452 43.111 2.821 1.00 28.04 33 TYR B N 1
ATOM 2775 C CA . TYR B 1 33 ? 94.164 43.036 1.391 1.00 24.74 33 TYR B CA 1
ATOM 2776 C C . TYR B 1 33 ? 92.687 42.971 1.045 1.00 26.38 33 TYR B C 1
ATOM 2777 O O . TYR B 1 33 ? 91.878 42.383 1.763 1.00 22.32 33 TYR B O 1
ATOM 2786 N N . ALA B 1 34 ? 92.347 43.568 -0.089 1.00 30.50 34 ALA B N 1
ATOM 2787 C CA . ALA B 1 34 ? 90.968 43.587 -0.550 1.00 39.56 34 ALA B CA 1
ATOM 2788 C C . ALA B 1 34 ? 90.969 43.777 -2.047 1.00 42.84 34 ALA B C 1
ATOM 2789 O O . ALA B 1 34 ? 91.951 44.267 -2.599 1.00 48.75 34 ALA B O 1
ATOM 2791 N N . SER B 1 35 ? 89.871 43.398 -2.703 1.00 44.90 35 SER B N 1
ATOM 2792 C CA . SER B 1 35 ? 89.766 43.546 -4.155 1.00 44.87 35 SER B CA 1
ATOM 2793 C C . SER B 1 35 ? 89.711 45.029 -4.531 1.00 46.00 35 SER B C 1
ATOM 2794 O O . SER B 1 35 ? 89.240 45.859 -3.745 1.00 38.50 35 SER B O 1
ATOM 2797 N N . PRO B 1 36 ? 90.199 45.374 -5.743 1.00 50.45 36 PRO B N 1
ATOM 2798 C CA . PRO B 1 36 ? 90.237 46.741 -6.283 1.00 52.29 36 PRO B CA 1
ATOM 2799 C C . PRO B 1 36 ? 88.990 47.589 -6.005 1.00 48.98 36 PRO B C 1
ATOM 2800 O O . PRO B 1 36 ? 89.073 48.814 -5.957 1.00 43.62 36 PRO B O 1
ATOM 2804 N N . ARG B 1 37 ? 87.844 46.937 -5.828 1.00 44.95 37 ARG B N 1
ATOM 2805 C CA . ARG B 1 37 ? 86.612 47.659 -5.541 1.00 51.44 37 ARG B CA 1
ATOM 2806 C C . ARG B 1 37 ? 86.915 48.594 -4.386 1.00 53.78 37 ARG B C 1
ATOM 2807 O O . ARG B 1 37 ? 86.381 49.710 -4.295 1.00 45.30 37 ARG B O 1
ATOM 2815 N N . SER B 1 38 ? 87.785 48.100 -3.508 1.00 56.63 38 SER B N 1
ATOM 2816 C CA . SER B 1 38 ? 88.252 48.816 -2.330 1.00 52.90 38 SER B CA 1
ATOM 2817 C C . SER B 1 38 ? 89.779 48.790 -2.389 1.00 58.04 38 SER B C 1
ATOM 2818 O O . SER B 1 38 ? 90.415 47.857 -1.891 1.00 54.95 38 SER B O 1
ATOM 2821 N N . ALA B 1 39 ? 90.350 49.805 -3.041 1.00 65.91 39 ALA B N 1
ATOM 2822 C CA . ALA B 1 39 ? 91.801 49.949 -3.192 1.00 65.46 39 ALA B CA 1
ATOM 2823 C C . ALA B 1 39 ? 92.238 51.272 -2.557 1.00 64.29 39 ALA B C 1
ATOM 2824 O O . ALA B 1 39 ? 93.385 51.714 -2.712 1.00 51.52 39 ALA B O 1
ATOM 2826 N N . GLY B 1 40 ? 91.303 51.896 -1.846 1.00 65.04 40 GLY B N 1
ATOM 2827 C CA . GLY B 1 40 ? 91.585 53.155 -1.186 1.00 64.08 40 GLY B CA 1
ATOM 2828 C C . GLY B 1 40 ? 90.749 53.311 0.066 1.00 62.95 40 GLY B C 1
ATOM 2829 O O . GLY B 1 40 ? 89.719 53.980 0.041 1.00 69.71 40 GLY B O 1
ATOM 2830 N N . VAL B 1 41 ? 91.188 52.685 1.155 1.00 60.16 41 VAL B N 1
ATOM 2831 C CA . VAL B 1 41 ? 90.489 52.749 2.433 1.00 52.47 41 VAL B CA 1
ATOM 2832 C C . VAL B 1 41 ? 91.443 52.352 3.571 1.00 54.36 41 VAL B C 1
ATOM 2833 O O . VAL B 1 41 ? 92.445 51.671 3.338 1.00 55.33 41 VAL B O 1
ATOM 2837 N N . ARG B 1 42 ? 91.132 52.788 4.794 1.00 52.74 42 ARG B N 1
ATOM 2838 C CA . ARG B 1 42 ? 91.956 52.482 5.969 1.00 52.93 42 ARG B CA 1
ATOM 2839 C C . ARG B 1 42 ? 91.145 51.913 7.141 1.00 47.73 42 ARG B C 1
ATOM 2840 O O . ARG B 1 42 ? 90.126 52.478 7.537 1.00 49.69 42 ARG B O 1
ATOM 2848 N N . LEU B 1 43 ? 91.614 50.804 7.699 1.00 38.67 43 LEU B N 1
ATOM 2849 C CA . LEU B 1 43 ? 90.950 50.162 8.826 1.00 33.96 43 LEU B CA 1
ATOM 2850 C C . LEU B 1 43 ? 91.720 50.478 10.074 1.00 32.94 43 LEU B C 1
ATOM 2851 O O . LEU B 1 43 ? 92.814 51.033 10.012 1.00 38.50 43 LEU B O 1
ATOM 2856 N N . ALA B 1 44 ? 91.143 50.100 11.209 1.00 35.12 44 ALA B N 1
ATOM 2857 C CA . ALA B 1 44 ? 91.779 50.298 12.498 1.00 29.99 44 ALA B CA 1
ATOM 2858 C C . ALA B 1 44 ? 92.448 48.996 12.936 1.00 32.70 44 ALA B C 1
ATOM 2859 O O . ALA B 1 44 ? 92.185 47.924 12.386 1.00 34.16 44 ALA B O 1
ATOM 2861 N N . PHE B 1 45 ? 93.317 49.103 13.933 1.00 35.81 45 PHE B N 1
ATOM 2862 C CA . PHE B 1 45 ? 94.057 47.963 14.470 1.00 34.80 45 PHE B CA 1
ATOM 2863 C C . PHE B 1 45 ? 95.076 48.517 15.477 1.00 34.53 45 PHE B C 1
ATOM 2864 O O . PHE B 1 45 ? 95.865 49.402 15.147 1.00 34.91 45 PHE B O 1
ATOM 2872 N N . ARG B 1 46 ? 95.050 47.999 16.699 1.00 29.88 46 ARG B N 1
ATOM 2873 C CA . ARG B 1 46 ? 95.956 48.444 17.749 1.00 33.72 46 ARG B CA 1
ATOM 2874 C C . ARG B 1 46 ? 96.218 49.955 17.790 1.00 38.76 46 ARG B C 1
ATOM 2875 O O . ARG B 1 46 ? 97.337 50.394 18.055 1.00 43.58 46 ARG B O 1
ATOM 2883 N N . GLY B 1 47 ? 95.176 50.744 17.537 1.00 42.33 47 GLY B N 1
ATOM 2884 C CA . GLY B 1 47 ? 95.311 52.187 17.572 1.00 38.64 47 GLY B CA 1
ATOM 2885 C C . GLY B 1 47 ? 95.580 52.830 16.229 1.00 43.25 47 GLY B C 1
ATOM 2886 O O . GLY B 1 47 ? 94.876 53.756 15.827 1.00 48.44 47 GLY B O 1
ATOM 2887 N N . GLU B 1 48 ? 96.603 52.347 15.529 1.00 48.63 48 GLU B N 1
ATOM 2888 C CA . GLU B 1 48 ? 96.956 52.901 14.222 1.00 50.10 48 GLU B CA 1
ATOM 2889 C C . GLU B 1 48 ? 96.055 52.388 13.128 1.00 46.18 48 GLU B C 1
ATOM 2890 O O . GLU B 1 48 ? 95.491 51.308 13.227 1.00 49.07 48 GLU B O 1
ATOM 2896 N N . GLU B 1 49 ? 95.928 53.179 12.076 1.00 52.28 49 GLU B N 1
ATOM 2897 C CA . GLU B 1 49 ? 95.136 52.779 10.934 1.00 52.01 49 GLU B CA 1
ATOM 2898 C C . GLU B 1 49 ? 96.116 52.106 9.966 1.00 59.24 49 GLU B C 1
ATOM 2899 O O . GLU B 1 49 ? 97.339 52.316 10.033 1.00 61.86 49 GLU B O 1
ATOM 2905 N N . ILE B 1 50 ? 95.586 51.283 9.075 1.00 53.27 50 ILE B N 1
ATOM 2906 C CA . ILE B 1 50 ? 96.424 50.609 8.110 1.00 40.75 50 ILE B CA 1
ATOM 2907 C C . ILE B 1 50 ? 95.778 50.802 6.754 1.00 39.55 50 ILE B C 1
ATOM 2908 O O . ILE B 1 50 ? 94.556 50.798 6.642 1.00 44.89 50 ILE B O 1
ATOM 2913 N N . PRO B 1 51 ? 96.577 51.019 5.707 1.00 34.39 51 PRO B N 1
ATOM 2914 C CA . PRO B 1 51 ? 95.891 51.177 4.428 1.00 29.41 51 PRO B CA 1
ATOM 2915 C C . PRO B 1 51 ? 95.491 49.784 3.915 1.00 26.03 51 PRO B C 1
ATOM 2916 O O . PRO B 1 51 ? 96.111 48.788 4.264 1.00 21.92 51 PRO B O 1
ATOM 2920 N N . VAL B 1 52 ? 94.441 49.714 3.110 1.00 25.13 52 VAL B N 1
ATOM 2921 C CA . VAL B 1 52 ? 93.999 48.440 2.551 1.00 29.46 52 VAL B CA 1
ATOM 2922 C C . VAL B 1 52 ? 94.450 48.291 1.084 1.00 33.77 52 VAL B C 1
ATOM 2923 O O . VAL B 1 52 ? 94.264 49.198 0.261 1.00 32.51 52 VAL B O 1
ATOM 2927 N N . GLU B 1 53 ? 95.041 47.148 0.746 1.00 34.04 53 GLU B N 1
ATOM 2928 C CA . GLU B 1 53 ? 95.501 46.965 -0.624 1.00 41.94 53 GLU B CA 1
ATOM 2929 C C . GLU B 1 53 ? 94.611 46.132 -1.522 1.00 40.70 53 GLU B C 1
ATOM 2930 O O . GLU B 1 53 ? 93.882 45.248 -1.059 1.00 42.03 53 GLU B O 1
ATOM 2936 N N . PRO B 1 54 ? 94.658 46.417 -2.838 1.00 41.12 54 PRO B N 1
ATOM 2937 C CA . PRO B 1 54 ? 93.870 45.707 -3.851 1.00 36.34 54 PRO B CA 1
ATOM 2938 C C . PRO B 1 54 ? 94.613 44.405 -4.119 1.00 36.51 54 PRO B C 1
ATOM 2939 O O . PRO B 1 54 ? 95.835 44.410 -4.254 1.00 34.90 54 PRO B O 1
ATOM 2943 N N . LEU B 1 55 ? 93.896 43.290 -4.180 1.00 36.62 55 LEU B N 1
ATOM 2944 C CA . LEU B 1 55 ? 94.556 42.012 -4.401 1.00 37.71 55 LEU B CA 1
ATOM 2945 C C . LEU B 1 55 ? 95.466 41.936 -5.614 1.00 42.63 55 LEU B C 1
ATOM 2946 O O . LEU B 1 55 ? 95.003 41.919 -6.762 1.00 38.71 55 LEU B O 1
ATOM 2951 N N . PRO B 1 56 ? 96.787 41.867 -5.358 1.00 43.94 56 PRO B N 1
ATOM 2952 C CA . PRO B 1 56 ? 97.866 41.787 -6.338 1.00 48.17 56 PRO B CA 1
ATOM 2953 C C . PRO B 1 56 ? 97.928 40.496 -7.140 1.00 55.63 56 PRO B C 1
ATOM 2954 O O . PRO B 1 56 ? 97.840 39.391 -6.597 1.00 61.75 56 PRO B O 1
ATOM 2958 N N . GLU B 1 57 ? 98.083 40.651 -8.445 1.00 58.88 57 GLU B N 1
ATOM 2959 C CA . GLU B 1 57 ? 98.213 39.522 -9.344 1.00 57.01 57 GLU B CA 1
ATOM 2960 C C . GLU B 1 57 ? 99.692 39.168 -9.247 1.00 58.59 57 GLU B C 1
ATOM 2961 O O . GLU B 1 57 ? 100.377 39.043 -10.263 1.00 60.36 57 GLU B O 1
ATOM 2967 N N . GLY B 1 58 ? 100.188 39.053 -8.016 1.00 58.29 58 GLY B N 1
ATOM 2968 C CA . GLY 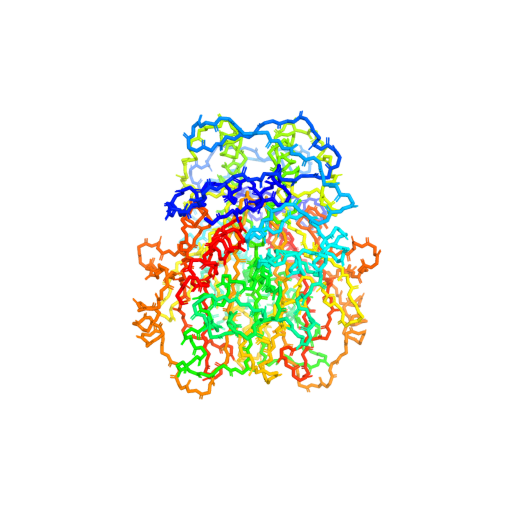B 1 58 ? 101.589 38.716 -7.810 1.00 59.35 58 GLY B CA 1
ATOM 2969 C C . GLY B 1 58 ? 101.861 38.073 -6.460 1.00 58.37 58 GLY B C 1
ATOM 2970 O O . GLY B 1 58 ? 102.859 38.403 -5.820 1.00 56.45 58 GLY B O 1
ATOM 2971 N N . PRO B 1 59 ? 101.005 37.126 -6.020 1.00 55.78 59 PRO B N 1
ATOM 2972 C CA . PRO B 1 59 ? 101.090 36.399 -4.750 1.00 49.04 59 PRO B CA 1
ATOM 2973 C C . PRO B 1 59 ? 102.428 36.443 -4.009 1.00 50.74 59 PRO B C 1
ATOM 2974 O O . PRO B 1 59 ? 103.458 35.974 -4.509 1.00 49.24 59 PRO B O 1
ATOM 2978 N N . LEU B 1 60 ? 102.371 36.999 -2.799 1.00 49.75 60 LEU B N 1
ATOM 2979 C CA . LEU B 1 60 ? 103.518 37.184 -1.908 1.00 54.41 60 LEU B CA 1
ATOM 2980 C C . LEU B 1 60 ? 103.066 38.439 -1.168 1.00 59.41 60 LEU B C 1
ATOM 2981 O O . LEU B 1 60 ? 102.092 39.071 -1.599 1.00 64.06 60 LEU B O 1
ATOM 2986 N N . PRO B 1 61 ? 103.725 38.816 -0.051 1.00 55.47 61 PRO B N 1
ATOM 2987 C CA . PRO B 1 61 ? 104.841 38.224 0.695 1.00 51.88 61 PRO B CA 1
ATOM 2988 C C . PRO B 1 61 ? 104.445 38.019 2.157 1.00 48.99 61 PRO B C 1
ATOM 2989 O O . PRO B 1 61 ? 104.436 38.976 2.944 1.00 50.40 61 PRO B O 1
ATOM 2993 N N . VAL B 1 62 ? 104.147 36.783 2.538 1.00 40.21 62 VAL B N 1
ATOM 2994 C CA . VAL B 1 62 ? 103.737 36.538 3.911 1.00 36.61 62 VAL B CA 1
ATOM 2995 C C . VAL B 1 62 ? 103.842 35.081 4.329 1.00 38.87 62 VAL B C 1
ATOM 2996 O O . VAL B 1 62 ? 104.084 34.208 3.509 1.00 43.26 62 VAL B O 1
ATOM 3000 N N . ASP B 1 63 ? 103.641 34.832 5.619 1.00 48.00 63 ASP B N 1
ATOM 3001 C CA . ASP B 1 63 ? 103.700 33.485 6.181 1.00 42.55 63 ASP B CA 1
ATOM 3002 C C . ASP B 1 63 ? 102.288 32.952 6.354 1.00 36.80 63 ASP B C 1
ATOM 3003 O O . ASP B 1 63 ? 101.973 31.864 5.873 1.00 40.03 63 ASP B O 1
ATOM 3008 N N . LEU B 1 64 ? 101.435 33.728 7.017 1.00 27.65 64 LEU B N 1
ATOM 3009 C CA . LEU B 1 64 ? 100.058 33.318 7.223 1.00 24.19 64 LEU B CA 1
ATOM 3010 C C . LEU B 1 64 ? 99.104 34.150 6.394 1.00 30.55 64 LEU B C 1
ATOM 3011 O O . LEU B 1 64 ? 99.365 35.331 6.135 1.00 35.11 64 LEU B O 1
ATOM 3016 N N . VAL B 1 65 ? 98.000 33.531 5.977 1.00 28.44 65 VAL B N 1
ATOM 3017 C CA . VAL B 1 65 ? 96.980 34.226 5.204 1.00 31.59 65 VAL B CA 1
ATOM 3018 C C . VAL B 1 65 ? 95.542 33.817 5.530 1.00 36.37 65 VAL B C 1
ATOM 3019 O O . VAL B 1 65 ? 95.081 32.702 5.244 1.00 33.51 65 VAL B O 1
ATOM 3023 N N . LEU B 1 66 ? 94.843 34.756 6.147 1.00 37.22 66 LEU B N 1
ATOM 3024 C CA . LEU B 1 66 ? 93.454 34.581 6.509 1.00 35.41 66 LEU B CA 1
ATOM 3025 C C . LEU B 1 66 ? 92.669 35.182 5.339 1.00 31.37 66 LEU B C 1
ATOM 3026 O O . LEU B 1 66 ? 92.462 36.398 5.261 1.00 31.21 66 LEU B O 1
ATOM 3031 N N . ALA B 1 67 ? 92.276 34.321 4.407 1.00 22.26 67 ALA B N 1
ATOM 3032 C CA . ALA B 1 67 ? 91.525 34.744 3.232 1.00 20.76 67 ALA B CA 1
ATOM 3033 C C . ALA B 1 67 ? 90.031 34.727 3.521 1.00 29.27 67 ALA B C 1
ATOM 3034 O O . ALA B 1 67 ? 89.522 33.793 4.131 1.00 30.43 67 ALA B O 1
ATOM 3036 N N . SER B 1 68 ? 89.336 35.763 3.065 1.00 37.10 68 SER B N 1
ATOM 3037 C CA . SER B 1 68 ? 87.899 35.898 3.268 1.00 36.19 68 SER B CA 1
ATOM 3038 C C . SER B 1 68 ? 87.322 36.866 2.214 1.00 35.61 68 SER B C 1
ATOM 3039 O O . SER B 1 68 ? 86.592 37.808 2.536 1.00 27.72 68 SER B O 1
ATOM 3042 N N . ALA B 1 69 ? 87.653 36.625 0.949 1.00 38.29 69 ALA B N 1
ATOM 3043 C CA . ALA B 1 69 ? 87.199 37.503 -0.134 1.00 35.02 69 ALA B CA 1
ATOM 3044 C C . ALA B 1 69 ? 86.337 36.836 -1.202 1.00 27.47 69 ALA B C 1
ATOM 3045 O O . ALA B 1 69 ? 86.301 37.299 -2.339 1.00 33.97 69 ALA B O 1
ATOM 3047 N N . GLY B 1 70 ? 85.637 35.769 -0.838 1.00 20.42 70 GLY B N 1
ATOM 3048 C CA . GLY B 1 70 ? 84.797 35.086 -1.802 1.00 18.97 70 GLY B CA 1
ATOM 3049 C C . GLY B 1 70 ? 85.260 33.697 -2.201 1.00 18.37 70 GLY B C 1
ATOM 3050 O O . GLY B 1 70 ? 86.159 33.135 -1.597 1.00 21.55 70 GLY B O 1
ATOM 3051 N N . GLY B 1 71 ? 84.635 33.143 -3.234 1.00 29.68 71 GLY B N 1
ATOM 3052 C CA . GLY B 1 71 ? 84.984 31.812 -3.700 1.00 33.84 71 GLY B CA 1
ATOM 3053 C C . GLY B 1 71 ? 85.771 31.797 -5.000 1.00 40.39 71 GLY B C 1
ATOM 3054 O O . GLY B 1 71 ? 86.672 30.978 -5.184 1.00 49.57 71 GLY B O 1
ATOM 3055 N N . GLY B 1 72 ? 85.440 32.705 -5.909 1.00 39.74 72 GLY B N 1
ATOM 3056 C CA . GLY B 1 72 ? 86.143 32.751 -7.171 1.00 27.08 72 GLY B CA 1
ATOM 3057 C C . GLY B 1 72 ? 87.564 33.215 -6.991 1.00 25.95 72 GLY B C 1
ATOM 3058 O O . GLY B 1 72 ? 88.454 32.794 -7.724 1.00 35.52 72 GLY B O 1
ATOM 3059 N N . ILE B 1 73 ? 87.790 34.076 -6.007 1.00 24.11 73 ILE B N 1
ATOM 3060 C CA . ILE B 1 73 ? 89.123 34.590 -5.778 1.00 26.36 73 ILE B CA 1
ATOM 3061 C C . ILE B 1 73 ? 90.018 33.632 -5.017 1.00 32.44 73 ILE B C 1
ATOM 3062 O O . ILE B 1 73 ? 91.231 33.582 -5.257 1.00 32.64 73 ILE B O 1
ATOM 3067 N N . SER B 1 74 ? 89.443 32.872 -4.096 1.00 36.29 74 SER B N 1
ATOM 3068 C CA . SER B 1 74 ? 90.263 31.923 -3.342 1.00 45.98 74 SER B CA 1
ATOM 3069 C C . SER B 1 74 ? 90.619 30.721 -4.198 1.00 45.95 74 SER B C 1
ATOM 3070 O O . SER B 1 74 ? 91.660 30.087 -4.019 1.00 46.53 74 SER B O 1
ATOM 3073 N N . ARG B 1 75 ? 89.732 30.407 -5.130 1.00 46.00 75 ARG B N 1
ATOM 3074 C CA . ARG B 1 75 ? 89.960 29.294 -6.022 1.00 52.82 75 ARG B CA 1
ATOM 3075 C C . ARG B 1 75 ? 91.166 29.593 -6.921 1.00 54.48 75 ARG B C 1
ATOM 3076 O O . ARG B 1 75 ? 91.973 28.698 -7.219 1.00 56.09 75 ARG B O 1
ATOM 3084 N N . ALA B 1 76 ? 91.303 30.862 -7.310 1.00 47.47 76 ALA B N 1
ATOM 3085 C CA . ALA B 1 76 ? 92.366 31.283 -8.214 1.00 40.15 76 ALA B CA 1
ATOM 3086 C C . ALA B 1 76 ? 93.699 31.699 -7.633 1.00 42.82 76 ALA B C 1
ATOM 3087 O O . ALA B 1 76 ? 94.646 31.892 -8.389 1.00 46.72 76 ALA B O 1
ATOM 3089 N N . LYS B 1 77 ? 93.808 31.845 -6.318 1.00 43.96 77 LYS B N 1
ATOM 3090 C CA . LYS B 1 77 ? 95.095 32.262 -5.758 1.00 42.25 77 LYS B CA 1
ATOM 3091 C C . LYS B 1 77 ? 95.541 31.469 -4.536 1.00 46.04 77 LYS B C 1
ATOM 3092 O O . LYS B 1 77 ? 96.681 31.624 -4.083 1.00 44.45 77 LYS B O 1
ATOM 3098 N N . ALA B 1 78 ? 94.655 30.638 -3.991 1.00 39.97 78 ALA B N 1
ATOM 3099 C CA . ALA B 1 78 ? 95.005 29.852 -2.813 1.00 37.07 78 ALA B CA 1
ATOM 3100 C C . ALA B 1 78 ? 96.294 29.098 -3.069 1.00 41.23 78 ALA B C 1
ATOM 3101 O O . ALA B 1 78 ? 97.234 29.181 -2.282 1.00 38.27 78 ALA B O 1
ATOM 3103 N N . LEU B 1 79 ? 96.328 28.366 -4.182 1.00 44.36 79 LEU B N 1
ATOM 3104 C CA . LEU B 1 79 ? 97.496 27.577 -4.579 1.00 43.65 79 LEU B CA 1
ATOM 3105 C C . LEU B 1 79 ? 98.748 28.446 -4.756 1.00 43.57 79 LEU B C 1
ATOM 3106 O O . LEU B 1 79 ? 99.861 28.038 -4.388 1.00 41.73 79 LEU B O 1
ATOM 3111 N N . VAL B 1 80 ? 98.554 29.646 -5.306 1.00 36.68 80 VAL B N 1
ATOM 3112 C CA . VAL B 1 80 ? 99.648 30.580 -5.545 1.00 35.02 80 VAL B CA 1
ATOM 3113 C C . VAL B 1 80 ? 100.165 31.207 -4.254 1.00 34.60 80 VAL B C 1
ATOM 3114 O O . VAL B 1 80 ? 101.351 31.108 -3.951 1.00 39.44 80 VAL B O 1
ATOM 3118 N N . TRP B 1 81 ? 99.274 31.856 -3.503 1.00 38.35 81 TRP B N 1
ATOM 3119 C CA . TRP B 1 81 ? 99.634 32.482 -2.229 1.00 27.44 81 TRP B CA 1
ATOM 3120 C C . TRP B 1 81 ? 100.312 31.439 -1.391 1.00 25.82 81 TRP B C 1
ATOM 3121 O O . TRP B 1 81 ? 101.071 31.760 -0.488 1.00 38.20 81 TRP B O 1
ATOM 3132 N N . ALA B 1 82 ? 99.991 30.184 -1.692 1.00 36.03 82 ALA B N 1
ATOM 3133 C CA . ALA B 1 82 ? 100.528 29.021 -0.996 1.00 39.69 82 ALA B CA 1
ATOM 3134 C C . ALA B 1 82 ? 101.956 28.748 -1.440 1.00 41.69 82 ALA B C 1
ATOM 3135 O O . ALA B 1 82 ? 102.872 28.750 -0.631 1.00 42.73 82 ALA B O 1
ATOM 3137 N N . GLU B 1 83 ? 102.143 28.513 -2.732 1.00 47.93 83 GLU B N 1
ATOM 3138 C CA . GLU B 1 83 ? 103.473 28.251 -3.261 1.00 45.15 83 GLU B CA 1
ATOM 3139 C C . GLU B 1 83 ? 104.477 29.330 -2.814 1.00 48.02 83 GLU B C 1
ATOM 3140 O O . GLU B 1 83 ? 105.687 29.067 -2.710 1.00 42.55 83 GLU B O 1
ATOM 3146 N N . GLY B 1 84 ? 103.981 30.543 -2.558 1.00 40.21 84 GLY B N 1
ATOM 3147 C CA . GLY B 1 84 ? 104.859 31.610 -2.108 1.00 31.69 84 GLY B CA 1
ATOM 3148 C C . GLY B 1 84 ? 105.484 31.203 -0.787 1.00 32.66 84 GLY B C 1
ATOM 3149 O O . GLY B 1 84 ? 106.606 31.591 -0.454 1.00 40.74 84 GLY B O 1
ATOM 3150 N N . GLY B 1 85 ? 104.743 30.398 -0.035 1.00 32.19 85 GLY B N 1
ATOM 3151 C CA . GLY B 1 85 ? 105.214 29.913 1.253 1.00 31.77 85 GLY B CA 1
ATOM 3152 C C . GLY B 1 85 ? 104.269 30.214 2.406 1.00 31.22 85 GLY B C 1
ATOM 3153 O O . GLY B 1 85 ? 104.559 29.875 3.544 1.00 23.16 85 GLY B O 1
ATOM 3154 N N . ALA B 1 86 ? 103.134 30.844 2.107 1.00 38.05 86 ALA B N 1
ATOM 3155 C CA . ALA B 1 86 ? 102.153 31.196 3.133 1.00 39.41 86 ALA B CA 1
ATOM 3156 C C . ALA B 1 86 ? 101.199 30.066 3.443 1.00 43.69 86 ALA B C 1
ATOM 3157 O O . ALA B 1 86 ? 100.981 29.162 2.628 1.00 45.16 86 ALA B O 1
ATOM 3159 N N . LEU B 1 87 ? 100.629 30.123 4.638 1.00 44.02 87 LEU B N 1
ATOM 3160 C CA . LEU B 1 87 ? 99.657 29.131 5.055 1.00 40.70 87 LEU B CA 1
ATOM 3161 C C . LEU B 1 87 ? 98.310 29.780 4.824 1.00 38.41 87 LEU B C 1
ATOM 3162 O O . LEU B 1 87 ? 98.012 30.791 5.450 1.00 45.23 87 LEU B O 1
ATOM 3167 N N . VAL B 1 88 ? 97.503 29.227 3.927 1.00 35.82 88 VAL B N 1
ATOM 3168 C CA . VAL B 1 88 ? 96.187 29.804 3.672 1.00 37.88 88 VAL B CA 1
ATOM 3169 C C . VAL B 1 88 ? 95.070 29.148 4.479 1.00 33.03 88 VAL B C 1
ATOM 3170 O O . VAL B 1 88 ? 94.854 27.941 4.409 1.00 21.12 88 VAL B O 1
ATOM 3174 N N . VAL B 1 89 ? 94.384 29.979 5.257 1.00 27.15 89 VAL B N 1
ATOM 3175 C CA . VAL B 1 89 ? 93.256 29.569 6.072 1.00 31.57 89 VAL B CA 1
ATOM 3176 C C . VAL B 1 89 ? 92.031 30.262 5.448 1.00 30.77 89 VAL B C 1
ATOM 3177 O O . VAL B 1 89 ? 91.795 31.449 5.668 1.00 27.78 89 VAL B O 1
ATOM 3181 N N . ASP B 1 90 ? 91.248 29.519 4.671 1.00 36.15 90 ASP B N 1
ATOM 3182 C CA . ASP B 1 90 ? 90.111 30.122 3.974 1.00 36.82 90 ASP B CA 1
ATOM 3183 C C . ASP B 1 90 ? 88.692 29.797 4.442 1.00 40.49 90 ASP B C 1
ATOM 3184 O O . ASP B 1 90 ? 88.247 28.643 4.392 1.00 35.21 90 ASP B O 1
ATOM 3189 N N . ASN B 1 91 ? 88.006 30.869 4.855 1.00 42.56 91 ASN B N 1
ATOM 3190 C CA . ASN B 1 91 ? 86.631 30.905 5.362 1.00 39.88 91 ASN B CA 1
ATOM 3191 C C . ASN B 1 91 ? 85.567 30.802 4.242 1.00 43.91 91 ASN B C 1
ATOM 3192 O O . ASN B 1 91 ? 84.430 31.251 4.426 1.00 47.27 91 ASN B O 1
ATOM 3197 N N . SER B 1 92 ? 85.906 30.224 3.088 1.00 32.43 92 SER B N 1
ATOM 3198 C CA . SER B 1 92 ? 84.915 30.130 2.019 1.00 32.64 92 SER B CA 1
ATOM 3199 C C . SER B 1 92 ? 84.723 28.745 1.390 1.00 34.76 92 SER B C 1
ATOM 3200 O O . SER B 1 92 ? 85.598 27.882 1.467 1.00 28.48 92 SER B O 1
ATOM 3203 N N . SER B 1 93 ? 83.566 28.552 0.755 1.00 36.36 93 SER B N 1
ATOM 3204 C CA . SER B 1 93 ? 83.220 27.280 0.095 1.00 38.59 93 SER B CA 1
ATOM 3205 C C . SER B 1 93 ? 83.947 27.149 -1.222 1.00 36.73 93 SER B C 1
ATOM 3206 O O . SER B 1 93 ? 83.365 27.422 -2.273 1.00 33.13 93 SER B O 1
ATOM 3209 N N . ALA B 1 94 ? 85.207 26.739 -1.190 1.00 33.27 94 ALA B N 1
ATOM 3210 C CA . ALA B 1 94 ? 85.951 26.625 -2.441 1.00 29.54 94 ALA B CA 1
ATOM 3211 C C . ALA B 1 94 ? 86.988 25.516 -2.415 1.00 25.29 94 ALA B C 1
ATOM 3212 O O . ALA B 1 94 ? 87.265 24.907 -3.445 1.00 39.25 94 ALA B O 1
ATOM 3214 N N . TRP B 1 95 ? 87.546 25.247 -1.238 1.00 26.00 95 TRP B N 1
ATOM 3215 C CA . TRP B 1 95 ? 88.547 24.199 -1.071 1.00 29.06 95 TRP B CA 1
ATOM 3216 C C . TRP B 1 95 ? 88.115 23.147 -0.029 1.00 34.96 95 TRP B C 1
ATOM 3217 O O . TRP B 1 95 ? 88.625 22.023 -0.012 1.00 25.50 95 TRP B O 1
ATOM 3228 N N . ARG B 1 96 ? 87.168 23.527 0.826 1.00 27.82 96 ARG B N 1
ATOM 3229 C CA . ARG B 1 96 ? 86.662 22.671 1.893 1.00 31.51 96 ARG B CA 1
ATOM 3230 C C . ARG B 1 96 ? 86.418 21.200 1.557 1.00 34.31 96 ARG B C 1
ATOM 3231 O O . ARG B 1 96 ? 86.604 20.327 2.408 1.00 27.20 96 ARG B O 1
ATOM 3239 N N . TYR B 1 97 ? 85.985 20.931 0.330 1.00 33.35 97 TYR B N 1
ATOM 3240 C CA . TYR B 1 97 ? 85.688 19.572 -0.089 1.00 28.08 97 TYR B CA 1
ATOM 3241 C C . TYR B 1 97 ? 86.758 18.856 -0.924 1.00 35.35 97 TYR B C 1
ATOM 3242 O O . TYR B 1 97 ? 86.442 17.861 -1.568 1.00 36.85 97 TYR B O 1
ATOM 3251 N N . GLU B 1 98 ? 87.999 19.354 -0.938 1.00 38.98 98 GLU B N 1
ATOM 3252 C CA . GLU B 1 98 ? 89.083 18.684 -1.688 1.00 42.76 98 GLU B CA 1
ATOM 3253 C C . GLU B 1 98 ? 89.777 17.660 -0.745 1.00 36.51 98 GLU B C 1
ATOM 3254 O O . GLU B 1 98 ? 90.126 17.985 0.392 1.00 24.67 98 GLU B O 1
ATOM 3260 N N . PRO B 1 99 ? 90.001 16.422 -1.227 1.00 31.85 99 PRO B N 1
ATOM 3261 C CA . PRO B 1 99 ? 90.631 15.325 -0.488 1.00 28.36 99 PRO B CA 1
ATOM 3262 C C . PRO B 1 99 ? 91.873 15.640 0.317 1.00 29.41 99 PRO B C 1
ATOM 3263 O O . PRO B 1 99 ? 92.028 15.141 1.420 1.00 35.50 99 PRO B O 1
ATOM 3267 N N . TRP B 1 100 ? 92.760 16.462 -0.223 1.00 33.79 100 TRP B N 1
ATOM 3268 C CA . TRP B 1 100 ? 93.996 16.783 0.484 1.00 29.25 100 TRP B CA 1
ATOM 3269 C C . TRP B 1 100 ? 93.856 17.997 1.402 1.00 27.93 100 TRP B C 1
ATOM 3270 O O . TRP B 1 100 ? 94.806 18.387 2.070 1.00 26.63 100 TRP B O 1
ATOM 3281 N N . VAL B 1 101 ? 92.671 18.589 1.446 1.00 25.06 101 VAL B N 1
ATOM 3282 C CA . VAL B 1 101 ? 92.461 19.769 2.271 1.00 27.85 101 VAL B CA 1
ATOM 3283 C C . VAL B 1 101 ? 91.730 19.494 3.580 1.00 27.48 101 VAL B C 1
ATOM 3284 O O . VAL B 1 101 ? 90.626 18.969 3.592 1.00 25.48 101 VAL B O 1
ATOM 3288 N N . PRO B 1 102 ? 92.369 19.835 4.711 1.00 28.60 102 PRO B N 1
ATOM 3289 C CA . PRO B 1 102 ? 91.726 19.606 6.001 1.00 27.81 102 PRO B CA 1
ATOM 3290 C C . PRO B 1 102 ? 90.703 20.673 6.382 1.00 26.53 102 PRO B C 1
ATOM 3291 O O . PRO B 1 102 ? 90.993 21.859 6.369 1.00 26.35 102 PRO B O 1
ATOM 3295 N N . LEU B 1 103 ? 89.497 20.228 6.698 1.00 22.60 103 LEU B N 1
ATOM 3296 C CA . LEU B 1 103 ? 88.434 21.120 7.123 1.00 23.67 103 LEU B CA 1
ATOM 3297 C C . LEU B 1 103 ? 88.549 21.065 8.650 1.00 28.11 103 LEU B C 1
ATOM 3298 O O . LEU B 1 103 ? 88.270 20.032 9.268 1.00 22.26 103 LEU B O 1
ATOM 3303 N N . VAL B 1 104 ? 88.941 22.180 9.259 1.00 25.19 104 VAL B N 1
ATOM 3304 C CA . VAL B 1 104 ? 89.168 22.204 10.696 1.00 21.11 104 VAL B CA 1
ATOM 3305 C C . VAL B 1 104 ? 88.343 23.124 11.599 1.00 30.52 104 VAL B C 1
ATOM 3306 O O . VAL B 1 104 ? 87.995 24.247 11.248 1.00 28.46 104 VAL B O 1
ATOM 3310 N N . VAL B 1 105 ? 88.035 22.580 12.776 1.00 33.90 105 VAL B N 1
ATOM 3311 C CA . VAL B 1 105 ? 87.338 23.242 13.874 1.00 21.36 105 VAL B CA 1
ATOM 3312 C C . VAL B 1 105 ? 88.270 22.762 14.980 1.00 23.10 105 VAL B C 1
ATOM 3313 O O . VAL B 1 105 ? 88.248 21.598 15.374 1.00 21.59 105 VAL B O 1
ATOM 3317 N N . PRO B 1 106 ? 89.143 23.644 15.456 1.00 22.13 106 PRO B N 1
ATOM 3318 C CA . PRO B 1 106 ? 90.113 23.321 16.508 1.00 26.25 106 PRO B CA 1
ATOM 3319 C C . PRO B 1 106 ? 89.645 22.313 17.547 1.00 29.24 106 PRO B C 1
ATOM 3320 O O . PRO B 1 106 ? 90.277 21.288 17.760 1.00 34.59 106 PRO B O 1
ATOM 3324 N N . GLU B 1 107 ? 88.520 22.625 18.177 1.00 37.46 107 GLU B N 1
ATOM 3325 C CA . GLU B 1 107 ? 87.902 21.805 19.214 1.00 34.50 107 GLU B CA 1
ATOM 3326 C C . GLU B 1 107 ? 87.541 20.376 18.788 1.00 34.20 107 GLU B C 1
ATOM 3327 O O . GLU B 1 107 ? 87.230 19.539 19.638 1.00 28.98 107 GLU B O 1
ATOM 3333 N N . VAL B 1 108 ? 87.578 20.085 17.486 1.00 36.28 108 VAL B N 1
ATOM 3334 C CA . VAL B 1 108 ? 87.242 18.734 17.010 1.00 32.24 108 VAL B CA 1
ATOM 3335 C C . VAL B 1 108 ? 88.423 17.970 16.368 1.00 29.81 108 VAL B C 1
ATOM 3336 O O . VAL B 1 108 ? 88.746 16.849 16.777 1.00 28.19 108 VAL B O 1
ATOM 3340 N N . ASN B 1 109 ? 89.058 18.564 15.360 1.00 27.33 109 ASN B N 1
ATOM 3341 C CA . ASN B 1 109 ? 90.185 17.914 14.693 1.00 30.13 109 ASN B CA 1
ATOM 3342 C C . ASN B 1 109 ? 91.444 18.772 14.568 1.00 24.35 109 ASN B C 1
ATOM 3343 O O . ASN B 1 109 ? 91.978 18.923 13.473 1.00 24.39 109 ASN B O 1
ATOM 3348 N N . ARG B 1 110 ? 91.917 19.312 15.691 1.00 19.80 110 ARG B N 1
ATOM 3349 C CA . ARG B 1 110 ? 93.103 20.162 15.715 1.00 25.94 110 ARG B CA 1
ATOM 3350 C C . ARG B 1 110 ? 94.269 19.500 14.982 1.00 36.08 110 ARG B C 1
ATOM 3351 O O . ARG B 1 110 ? 94.929 20.118 14.139 1.00 37.05 110 ARG B O 1
ATOM 3359 N N . GLU B 1 111 ? 94.504 18.233 15.302 1.00 33.82 111 GLU B N 1
ATOM 3360 C CA . GLU B 1 111 ? 95.562 17.449 14.692 1.00 31.43 111 GLU B CA 1
ATOM 3361 C C . GLU B 1 111 ? 95.544 17.506 13.160 1.00 37.80 111 GLU B C 1
ATOM 3362 O O . GLU B 1 111 ? 96.605 17.471 12.529 1.00 39.76 111 GLU B O 1
ATOM 3368 N N . LYS B 1 112 ? 94.352 17.582 12.559 1.00 37.21 112 LYS B N 1
ATOM 3369 C CA . LYS B 1 112 ? 94.230 17.650 11.093 1.00 36.39 112 LYS B CA 1
ATOM 3370 C C . LYS B 1 112 ? 95.056 18.791 10.540 1.00 35.69 112 LYS B C 1
ATOM 3371 O O . LYS B 1 112 ? 95.469 18.765 9.377 1.00 36.54 112 LYS B O 1
ATOM 3377 N N . ILE B 1 113 ? 95.268 19.810 11.369 1.00 34.39 113 ILE B N 1
ATOM 3378 C CA . ILE B 1 113 ? 96.062 20.953 10.953 1.00 31.16 113 ILE B CA 1
ATOM 3379 C C . ILE B 1 113 ? 97.398 20.424 10.417 1.00 35.54 113 ILE B C 1
ATOM 3380 O O . ILE B 1 113 ? 97.705 20.550 9.240 1.00 38.42 113 ILE B O 1
ATOM 3385 N N . PHE B 1 114 ? 98.161 19.788 11.295 1.00 33.61 114 PHE B N 1
ATOM 3386 C CA . PHE B 1 114 ? 99.477 19.265 10.969 1.00 26.78 114 PHE B CA 1
ATOM 3387 C C . PHE B 1 114 ? 99.504 18.113 9.965 1.00 23.95 114 PHE B C 1
ATOM 3388 O O . PHE B 1 114 ? 100.308 17.202 10.076 1.00 29.28 114 PHE B O 1
ATOM 3396 N N . GLN B 1 115 ? 98.629 18.180 8.971 1.00 31.71 115 GLN B N 1
ATOM 3397 C CA . GLN B 1 115 ? 98.523 17.162 7.916 1.00 28.67 115 GLN B CA 1
ATOM 3398 C C . GLN B 1 115 ? 97.993 17.866 6.657 1.00 25.36 115 GLN B C 1
ATOM 3399 O O . GLN B 1 115 ? 97.303 17.279 5.829 1.00 23.11 115 GLN B O 1
ATOM 3405 N N . HIS B 1 116 ? 98.355 19.139 6.531 1.00 26.56 116 HIS B N 1
ATOM 3406 C CA . HIS B 1 116 ? 97.916 19.994 5.439 1.00 27.29 116 HIS B CA 1
ATOM 3407 C C . HIS B 1 116 ? 99.037 20.298 4.447 1.00 32.62 116 HIS B C 1
ATOM 3408 O O . HIS B 1 116 ? 100.218 20.177 4.770 1.00 37.90 116 HIS B O 1
ATOM 3415 N N . ARG B 1 117 ? 98.656 20.718 3.246 1.00 28.50 117 ARG B N 1
ATOM 3416 C CA . ARG B 1 117 ? 99.614 21.057 2.207 1.00 29.14 117 ARG B CA 1
ATOM 3417 C C . ARG B 1 117 ? 99.355 22.472 1.704 1.00 36.53 117 ARG B C 1
ATOM 3418 O O . ARG B 1 117 ? 98.935 22.666 0.561 1.00 38.44 117 ARG B O 1
ATOM 3426 N N . GLY B 1 118 ? 99.592 23.463 2.559 1.00 36.11 118 GLY B N 1
ATOM 3427 C CA . GLY B 1 118 ? 99.389 24.844 2.152 1.00 33.22 118 GLY B CA 1
ATOM 3428 C C . GLY B 1 118 ? 98.027 25.452 2.463 1.00 34.65 118 GLY B C 1
ATOM 3429 O O . GLY B 1 118 ? 97.948 26.621 2.867 1.00 31.41 118 GLY B O 1
ATOM 3430 N N . ILE B 1 119 ? 96.958 24.685 2.263 1.00 23.55 119 ILE B N 1
ATOM 3431 C CA . ILE B 1 119 ? 95.635 25.202 2.549 1.00 27.61 119 ILE B CA 1
ATOM 3432 C C . ILE B 1 119 ? 94.829 24.412 3.580 1.00 35.70 119 ILE B C 1
ATOM 3433 O O . ILE B 1 119 ? 94.729 23.181 3.536 1.00 42.73 119 ILE B O 1
ATOM 3438 N N . ILE B 1 120 ? 94.252 25.160 4.508 1.00 30.73 120 ILE B N 1
ATOM 3439 C CA . ILE B 1 120 ? 93.411 24.613 5.546 1.00 30.33 120 ILE B CA 1
ATOM 3440 C C . ILE B 1 120 ? 92.041 25.267 5.386 1.00 30.94 120 ILE B C 1
ATOM 3441 O O . ILE B 1 120 ? 91.906 26.482 5.486 1.00 31.89 120 ILE B O 1
ATOM 3446 N N . ALA B 1 121 ? 91.021 24.466 5.136 1.00 28.34 121 ALA B N 1
ATOM 3447 C CA . ALA B 1 121 ? 89.684 25.007 4.977 1.00 25.22 121 ALA B CA 1
ATOM 3448 C C . ALA B 1 121 ? 89.064 25.346 6.318 1.00 19.66 121 ALA B C 1
ATOM 3449 O O . ALA B 1 121 ? 89.332 24.717 7.332 1.00 25.03 121 ALA B O 1
ATOM 3451 N N . ASN B 1 122 ? 88.228 26.364 6.311 1.00 26.02 122 ASN B N 1
ATOM 3452 C CA . ASN B 1 122 ? 87.528 26.779 7.507 1.00 25.44 122 ASN B CA 1
ATOM 3453 C C . ASN B 1 122 ? 86.052 26.565 7.181 1.00 25.72 122 ASN B C 1
ATOM 3454 O O . ASN B 1 122 ? 85.478 27.275 6.362 1.00 28.97 122 ASN B O 1
ATOM 3459 N N . PRO B 1 123 ? 85.421 25.573 7.825 1.00 28.98 123 PRO B N 1
ATOM 3460 C CA . PRO B 1 123 ? 84.009 25.192 7.643 1.00 30.17 123 PRO B CA 1
ATOM 3461 C C . PRO B 1 123 ? 82.929 26.273 7.666 1.00 28.59 123 PRO B C 1
ATOM 3462 O O . PRO B 1 123 ? 83.182 27.439 7.981 1.00 25.98 123 PRO B O 1
ATOM 3466 N N . ASN B 1 124 ? 81.718 25.828 7.334 1.00 33.29 124 ASN B N 1
ATOM 3467 C CA . ASN B 1 124 ? 80.507 26.649 7.261 1.00 34.53 124 ASN B CA 1
ATOM 3468 C C . ASN B 1 124 ? 80.049 27.127 8.621 1.00 27.44 124 ASN B C 1
ATOM 3469 O O . ASN B 1 124 ? 79.848 26.334 9.528 1.00 24.88 124 ASN B O 1
ATOM 3474 N N . CYS B 1 125 ? 79.869 28.436 8.742 1.00 40.50 125 CYS B N 1
ATOM 3475 C CA . CYS B 1 125 ? 79.437 29.064 9.990 1.00 42.35 125 CYS B CA 1
ATOM 3476 C C . CYS B 1 125 ? 78.274 28.339 10.681 1.00 36.01 125 CYS B C 1
ATOM 3477 O O . CYS B 1 125 ? 78.212 28.310 11.908 1.00 33.29 125 CYS B O 1
ATOM 3480 N N . THR B 1 126 ? 77.363 27.762 9.897 1.00 33.96 126 THR B N 1
ATOM 3481 C CA . THR B 1 126 ? 76.216 27.038 10.454 1.00 35.36 126 THR B CA 1
ATOM 3482 C C . THR B 1 126 ? 76.601 25.598 10.811 1.00 30.09 126 THR B C 1
ATOM 3483 O O . THR B 1 126 ? 75.763 24.780 11.178 1.00 35.61 126 THR B O 1
ATOM 3487 N N . THR B 1 127 ? 77.883 25.293 10.696 1.00 22.59 127 THR B N 1
ATOM 3488 C CA . THR B 1 127 ? 78.375 23.966 11.008 1.00 16.88 127 THR B CA 1
ATOM 3489 C C . THR B 1 127 ? 79.277 24.110 12.223 1.00 20.73 127 THR B C 1
ATOM 3490 O O . THR B 1 127 ? 79.168 23.362 13.189 1.00 25.53 127 THR B O 1
ATOM 3494 N N . ALA B 1 128 ? 80.167 25.092 12.162 1.00 16.47 128 ALA B N 1
ATOM 3495 C CA . ALA B 1 128 ? 81.103 25.349 13.245 1.00 24.50 128 ALA B CA 1
ATOM 3496 C C . ALA B 1 128 ? 80.372 25.441 14.577 1.00 22.22 128 ALA B C 1
ATOM 3497 O O . ALA B 1 128 ? 80.659 24.687 15.508 1.00 18.02 128 ALA 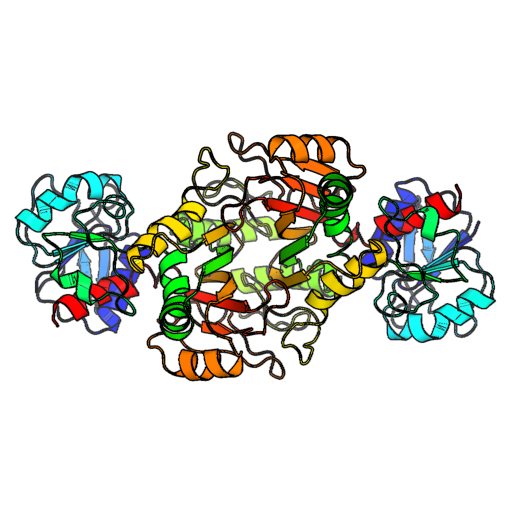B O 1
ATOM 3499 N N . ILE B 1 129 ? 79.420 26.368 14.650 1.00 21.91 129 ILE B N 1
ATOM 3500 C CA . ILE B 1 129 ? 78.649 26.579 15.863 1.00 19.29 129 ILE B CA 1
ATOM 3501 C C . ILE B 1 129 ? 77.802 25.360 16.183 1.00 24.92 129 ILE B C 1
ATOM 3502 O O . ILE B 1 129 ? 77.475 25.109 17.333 1.00 33.25 129 ILE B O 1
ATOM 3507 N N . LEU B 1 130 ? 77.447 24.595 15.159 1.00 34.90 130 LEU B N 1
ATOM 3508 C CA . LEU B 1 130 ? 76.649 23.393 15.357 1.00 27.25 130 LEU B CA 1
ATOM 3509 C C . LEU B 1 130 ? 77.536 22.216 15.777 1.00 24.86 130 LEU B C 1
ATOM 3510 O O . LEU B 1 130 ? 77.071 21.286 16.424 1.00 26.81 130 LEU B O 1
ATOM 3515 N N . ALA B 1 131 ? 78.817 22.280 15.419 1.00 29.98 131 ALA B N 1
ATOM 3516 C CA . ALA B 1 131 ? 79.781 21.222 15.732 1.00 30.19 131 ALA B CA 1
ATOM 3517 C C . ALA B 1 131 ? 80.225 21.288 17.185 1.00 29.46 131 ALA B C 1
ATOM 3518 O O . ALA B 1 131 ? 80.565 20.278 17.794 1.00 28.81 131 ALA B O 1
ATOM 3520 N N . MET B 1 132 ? 80.212 22.502 17.718 1.00 32.08 132 MET B N 1
ATOM 3521 C CA . MET B 1 132 ? 80.598 22.785 19.087 1.00 29.29 132 MET B CA 1
ATOM 3522 C C . MET B 1 132 ? 79.631 22.115 20.081 1.00 34.01 132 MET B C 1
ATOM 3523 O O . MET B 1 132 ? 79.965 21.895 21.248 1.00 27.44 132 MET B O 1
ATOM 3528 N N . ALA B 1 133 ? 78.431 21.782 19.618 1.00 35.65 133 ALA B N 1
ATOM 3529 C CA . ALA B 1 133 ? 77.466 21.122 20.484 1.00 34.05 133 ALA B CA 1
ATOM 3530 C C . ALA B 1 133 ? 77.408 19.631 20.166 1.00 35.18 133 ALA B C 1
ATOM 3531 O O . ALA B 1 133 ? 77.533 18.787 21.061 1.00 37.69 133 ALA B O 1
ATOM 3533 N N . LEU B 1 134 ? 77.247 19.312 18.889 1.00 23.77 134 LEU B N 1
ATOM 3534 C CA . LEU B 1 134 ? 77.134 17.927 18.461 1.00 24.09 134 LEU B CA 1
ATOM 3535 C C . LEU B 1 134 ? 78.386 17.074 18.623 1.00 30.76 134 LEU B C 1
ATOM 3536 O O . LEU B 1 134 ? 78.293 15.852 18.744 1.00 32.72 134 LEU B O 1
ATOM 3541 N N . TRP B 1 135 ? 79.565 17.692 18.625 1.00 36.47 135 TRP B N 1
ATOM 3542 C CA . TRP B 1 135 ? 80.779 16.892 18.772 1.00 33.33 135 TRP B CA 1
ATOM 3543 C C . TRP B 1 135 ? 80.845 16.101 20.076 1.00 29.68 135 TRP B C 1
ATOM 3544 O O . TRP B 1 135 ? 80.763 14.874 20.053 1.00 35.37 135 TRP B O 1
ATOM 3555 N N . PRO B 1 136 ? 80.991 16.784 21.230 1.00 29.51 136 PRO B N 1
ATOM 3556 C CA . PRO B 1 136 ? 81.059 16.052 22.508 1.00 29.73 136 PRO B CA 1
ATOM 3557 C C . PRO B 1 136 ? 79.933 15.023 22.683 1.00 28.85 136 PRO B C 1
ATOM 3558 O O . PRO B 1 136 ? 80.172 13.892 23.098 1.00 14.38 136 PRO B O 1
ATOM 3562 N N . LEU B 1 137 ? 78.712 15.431 22.351 1.00 26.80 137 LEU B N 1
ATOM 3563 C CA . LEU B 1 137 ? 77.559 14.550 22.429 1.00 26.10 137 LEU B CA 1
ATOM 3564 C C . LEU B 1 137 ? 77.810 13.338 21.521 1.00 27.41 137 LEU B C 1
ATOM 3565 O O . LEU B 1 137 ? 77.447 12.208 21.850 1.00 27.04 137 LEU B O 1
ATOM 3570 N N . HIS B 1 138 ? 78.468 13.590 20.393 1.00 27.30 138 HIS B N 1
ATOM 3571 C CA . HIS B 1 138 ? 78.785 12.558 19.413 1.00 30.70 138 HIS B CA 1
ATOM 3572 C C . HIS B 1 138 ? 79.887 11.580 19.836 1.00 28.15 138 HIS B C 1
ATOM 3573 O O . HIS B 1 138 ? 79.790 10.381 19.575 1.00 22.07 138 HIS B O 1
ATOM 3580 N N . ARG B 1 139 ? 80.943 12.082 20.466 1.00 28.34 139 ARG B N 1
ATOM 3581 C CA . ARG B 1 139 ? 82.025 11.201 20.888 1.00 34.07 139 ARG B CA 1
ATOM 3582 C C . ARG B 1 139 ? 81.773 10.724 22.305 1.00 31.72 139 ARG B C 1
ATOM 3583 O O . ARG B 1 139 ? 82.681 10.269 22.985 1.00 35.27 139 ARG B O 1
ATOM 3591 N N . ALA B 1 140 ? 80.532 10.836 22.755 1.00 30.37 140 ALA B N 1
ATOM 3592 C CA . ALA B 1 140 ? 80.195 10.397 24.091 1.00 27.98 140 ALA B CA 1
ATOM 3593 C C . ALA B 1 140 ? 78.990 9.465 24.087 1.00 25.43 140 ALA B C 1
ATOM 3594 O O . ALA B 1 140 ? 78.863 8.621 24.975 1.00 20.65 140 ALA B O 1
ATOM 3596 N N . PHE B 1 141 ? 78.107 9.620 23.103 1.00 18.75 141 PHE B N 1
ATOM 3597 C CA . PHE B 1 141 ? 76.915 8.768 23.005 1.00 21.44 141 PHE B CA 1
ATOM 3598 C C . PHE B 1 141 ? 76.856 8.196 21.601 1.00 21.13 141 PHE B C 1
ATOM 3599 O O . PHE B 1 141 ? 76.420 7.074 21.404 1.00 26.61 141 PHE B O 1
ATOM 3607 N N . GLN B 1 142 ? 77.310 8.994 20.638 1.00 23.96 142 GLN B N 1
ATOM 3608 C CA . GLN B 1 142 ? 77.386 8.642 19.221 1.00 30.94 142 GLN B CA 1
ATOM 3609 C C . GLN B 1 142 ? 76.135 8.972 18.425 1.00 35.27 142 GLN B C 1
ATOM 3610 O O . GLN B 1 142 ? 75.081 8.342 18.593 1.00 39.48 142 GLN B O 1
ATOM 3616 N N . ALA B 1 143 ? 76.273 9.960 17.543 1.00 33.83 143 ALA B N 1
ATOM 3617 C CA . ALA B 1 143 ? 75.180 10.426 16.688 1.00 32.38 143 ALA B CA 1
ATOM 3618 C C . ALA B 1 143 ? 74.864 9.426 15.592 1.00 29.08 143 ALA B C 1
ATOM 3619 O O . ALA B 1 143 ? 75.731 8.663 15.174 1.00 23.28 143 ALA B O 1
ATOM 3621 N N . LYS B 1 144 ? 73.614 9.439 15.137 1.00 25.19 144 LYS B N 1
ATOM 3622 C CA . LYS B 1 144 ? 73.163 8.533 14.086 1.00 32.13 144 LYS B CA 1
ATOM 3623 C C . LYS B 1 144 ? 72.175 9.205 13.154 1.00 30.16 144 LYS B C 1
ATOM 3624 O O . LYS B 1 144 ? 72.028 8.811 12.000 1.00 32.26 144 LYS B O 1
ATOM 3630 N N . ARG B 1 145 ? 71.488 10.212 13.675 1.00 31.89 145 ARG B N 1
ATOM 3631 C CA . ARG B 1 145 ? 70.479 10.937 12.920 1.00 24.06 145 ARG B CA 1
ATOM 3632 C C . ARG B 1 145 ? 70.308 12.316 13.496 1.00 20.47 145 ARG B C 1
ATOM 3633 O O . ARG B 1 145 ? 69.854 12.456 14.616 1.00 18.03 145 ARG B O 1
ATOM 3641 N N . VAL B 1 146 ? 70.687 13.326 12.726 1.00 17.92 146 VAL B N 1
ATOM 3642 C CA . VAL B 1 146 ? 70.558 14.706 13.149 1.00 19.47 146 VAL B CA 1
ATOM 3643 C C . VAL B 1 146 ? 69.540 15.360 12.228 1.00 31.36 146 VAL B C 1
ATOM 3644 O O . VAL B 1 146 ? 69.446 15.018 11.047 1.00 36.51 146 VAL B O 1
ATOM 3648 N N . ILE B 1 147 ? 68.755 16.271 12.785 1.00 28.07 147 ILE B N 1
ATOM 3649 C CA . ILE B 1 147 ? 67.759 17.017 12.038 1.00 20.21 147 ILE B CA 1
ATOM 3650 C C . ILE B 1 147 ? 67.859 18.410 12.634 1.00 29.39 147 ILE B C 1
ATOM 3651 O O . ILE B 1 147 ? 67.686 18.581 13.858 1.00 25.76 147 ILE B O 1
ATOM 3656 N N . VAL B 1 148 ? 68.180 19.398 11.797 1.00 22.16 148 VAL B N 1
ATOM 3657 C CA . VAL B 1 148 ? 68.291 20.760 12.294 1.00 27.56 148 VAL B CA 1
ATOM 3658 C C . VAL B 1 148 ? 67.585 21.789 11.436 1.00 26.50 148 VAL B C 1
ATOM 3659 O O . VAL B 1 148 ? 67.819 21.882 10.233 1.00 27.87 148 VAL B O 1
ATOM 3663 N N . ALA B 1 149 ? 66.700 22.546 12.082 1.00 26.75 149 ALA B N 1
ATOM 3664 C CA . ALA B 1 149 ? 65.921 23.613 11.449 1.00 23.42 149 ALA B CA 1
ATOM 3665 C C . ALA B 1 149 ? 66.571 24.922 11.862 1.00 30.73 149 ALA B C 1
ATOM 3666 O O . ALA B 1 149 ? 66.307 25.465 12.936 1.00 32.08 149 ALA B O 1
ATOM 3668 N N . THR B 1 150 ? 67.453 25.392 10.992 1.00 29.28 150 THR B N 1
ATOM 3669 C CA . THR B 1 150 ? 68.217 26.616 11.174 1.00 23.79 150 THR B CA 1
ATOM 3670 C C . THR B 1 150 ? 67.334 27.875 11.167 1.00 17.78 150 THR B C 1
ATOM 3671 O O . THR B 1 150 ? 66.272 27.900 10.547 1.00 7.73 150 THR B O 1
ATOM 3675 N N . TYR B 1 151 ? 67.808 28.888 11.893 1.00 15.99 151 TYR B N 1
ATOM 3676 C CA . TYR B 1 151 ? 67.212 30.219 12.028 1.00 16.21 151 TYR B CA 1
ATOM 3677 C C . TYR B 1 151 ? 68.437 31.127 11.819 1.00 26.43 151 TYR B C 1
ATOM 3678 O O . TYR B 1 151 ? 68.910 31.761 12.765 1.00 17.15 151 TYR B O 1
ATOM 3687 N N . GLN B 1 152 ? 68.965 31.158 10.596 1.00 28.49 152 GLN B N 1
ATOM 3688 C CA . GLN B 1 152 ? 70.148 31.960 10.279 1.00 26.62 152 GLN B CA 1
ATOM 3689 C C . GLN B 1 152 ? 69.860 33.449 10.045 1.00 22.86 152 GLN B C 1
ATOM 3690 O O . GLN B 1 152 ? 68.888 33.816 9.392 1.00 26.92 152 GLN B O 1
ATOM 3696 N N . ALA B 1 153 ? 70.740 34.300 10.557 1.00 19.84 153 ALA B N 1
ATOM 3697 C CA . ALA B 1 153 ? 70.589 35.745 10.431 1.00 27.33 153 ALA B CA 1
ATOM 3698 C C . ALA B 1 153 ? 71.183 36.338 9.157 1.00 24.77 153 ALA B C 1
ATOM 3699 O O . ALA B 1 153 ? 71.862 35.663 8.392 1.00 32.07 153 ALA B O 1
ATOM 3701 N N . ALA B 1 154 ? 70.937 37.625 8.957 1.00 25.44 154 ALA B N 1
ATOM 3702 C CA . ALA B 1 154 ? 71.418 38.341 7.784 1.00 25.61 154 ALA B CA 1
ATOM 3703 C C . ALA B 1 154 ? 72.897 38.658 7.824 1.00 27.03 154 ALA B C 1
ATOM 3704 O O . ALA B 1 154 ? 73.421 39.235 6.879 1.00 36.75 154 ALA B O 1
ATOM 3706 N N . SER B 1 155 ? 73.578 38.306 8.911 1.00 31.00 155 SER B N 1
ATOM 3707 C CA . SER B 1 155 ? 75.005 38.599 9.006 1.00 27.83 155 SER B CA 1
ATOM 3708 C C . SER B 1 155 ? 75.763 37.731 8.009 1.00 26.84 155 SER B C 1
ATOM 3709 O O . SER B 1 155 ? 76.717 38.192 7.374 1.00 16.73 155 SER B O 1
ATOM 3712 N N . GLY B 1 156 ? 75.313 36.482 7.875 1.00 20.39 156 GLY B N 1
ATOM 3713 C CA . GLY B 1 156 ? 75.943 35.538 6.972 1.00 27.93 156 GLY B CA 1
ATOM 3714 C C . GLY B 1 156 ? 75.655 35.822 5.510 1.00 29.84 156 GLY B C 1
ATOM 3715 O O . GLY B 1 156 ? 76.222 35.201 4.612 1.00 28.64 156 GLY B O 1
ATOM 3716 N N . ALA B 1 157 ? 74.742 36.748 5.257 1.00 33.57 157 ALA B N 1
ATOM 3717 C CA . ALA B 1 157 ? 74.432 37.090 3.884 1.00 31.70 157 ALA B CA 1
ATOM 3718 C C . ALA B 1 157 ? 75.461 38.146 3.561 1.00 34.79 157 ALA B C 1
ATOM 3719 O O . ALA B 1 157 ? 75.877 38.284 2.417 1.00 40.30 157 ALA B O 1
ATOM 3721 N N . GLY B 1 158 ? 75.878 38.886 4.589 1.00 41.06 158 GLY B N 1
ATOM 3722 C CA . GLY B 1 158 ? 76.892 39.907 4.385 1.00 48.14 158 GLY B CA 1
ATOM 3723 C C . GLY B 1 158 ? 76.711 41.212 5.127 1.00 45.67 158 GLY B C 1
ATOM 3724 O O . GLY B 1 158 ? 75.718 41.422 5.812 1.00 54.18 158 GLY B O 1
ATOM 3725 N N . ALA B 1 159 ? 77.685 42.099 4.966 1.00 45.13 159 ALA B N 1
ATOM 3726 C CA . ALA B 1 159 ? 77.672 43.409 5.605 1.00 44.58 159 ALA B CA 1
ATOM 3727 C C . ALA B 1 159 ? 76.556 44.302 5.081 1.00 37.45 159 ALA B C 1
ATOM 3728 O O . ALA B 1 159 ? 75.897 45.016 5.846 1.00 37.13 159 ALA B O 1
ATOM 3730 N N . LYS B 1 160 ? 76.362 44.261 3.770 1.00 34.19 160 LYS B N 1
ATOM 3731 C CA . LYS B 1 160 ? 75.339 45.067 3.107 1.00 35.85 160 LYS B CA 1
ATOM 3732 C C . LYS B 1 160 ? 73.971 44.424 3.352 1.00 35.34 160 LYS B C 1
ATOM 3733 O O . LYS B 1 160 ? 72.929 45.012 3.061 1.00 39.49 160 LYS B O 1
ATOM 3739 N N . ALA B 1 161 ? 73.988 43.209 3.889 1.00 27.01 161 ALA B N 1
ATOM 3740 C CA . ALA B 1 161 ? 72.765 42.481 4.168 1.00 14.76 161 ALA B CA 1
ATOM 3741 C C . ALA B 1 161 ? 72.334 42.673 5.600 1.00 16.04 161 ALA B C 1
ATOM 3742 O O . ALA B 1 161 ? 71.228 42.310 5.963 1.00 26.55 161 ALA B O 1
ATOM 3744 N N . MET B 1 162 ? 73.209 43.221 6.428 1.00 19.02 162 MET B N 1
ATOM 3745 C CA . MET B 1 162 ? 72.846 43.500 7.811 1.00 21.38 162 MET B CA 1
ATOM 3746 C C . MET B 1 162 ? 72.297 44.928 7.802 1.00 26.64 162 MET B C 1
ATOM 3747 O O . MET B 1 162 ? 71.203 45.212 8.317 1.00 29.08 162 MET B O 1
ATOM 3752 N N . GLU B 1 163 ? 73.077 45.817 7.196 1.00 24.64 163 GLU B N 1
ATOM 3753 C CA . GLU B 1 163 ? 72.730 47.218 7.062 1.00 16.81 163 GLU B CA 1
ATOM 3754 C C . GLU B 1 163 ? 71.376 47.342 6.374 1.00 23.62 163 GLU B C 1
ATOM 3755 O O . GLU B 1 163 ? 70.560 48.182 6.754 1.00 40.95 163 GLU B O 1
ATOM 3761 N N . GLU B 1 164 ? 71.122 46.498 5.374 1.00 26.96 164 GLU B N 1
ATOM 3762 C CA . GLU B 1 164 ? 69.843 46.532 4.666 1.00 24.21 164 GLU B CA 1
ATOM 3763 C C . GLU B 1 164 ? 68.672 46.183 5.591 1.00 23.88 164 GLU B C 1
ATOM 3764 O O . GLU B 1 164 ? 67.647 46.867 5.611 1.00 20.98 164 GLU B O 1
ATOM 3770 N N . LEU B 1 165 ? 68.831 45.113 6.360 1.00 25.22 165 LEU B N 1
ATOM 3771 C CA . LEU B 1 165 ? 67.787 44.656 7.279 1.00 27.15 165 LEU B CA 1
ATOM 3772 C C . LEU B 1 165 ? 67.274 45.804 8.156 1.00 33.76 165 LEU B C 1
ATOM 3773 O O . LEU B 1 165 ? 66.064 45.970 8.332 1.00 39.19 165 LEU B O 1
ATOM 3778 N N . LEU B 1 166 ? 68.194 46.600 8.692 1.00 32.38 166 LEU B N 1
ATOM 3779 C CA . LEU B 1 166 ? 67.820 47.725 9.537 1.00 28.16 166 LEU B CA 1
ATOM 3780 C C . LEU B 1 166 ? 66.954 48.759 8.820 1.00 33.70 166 LEU B C 1
ATOM 3781 O O . LEU B 1 166 ? 65.826 49.038 9.236 1.00 36.34 166 LEU B O 1
ATOM 3786 N N . THR B 1 167 ? 67.482 49.328 7.741 1.00 30.84 167 THR B N 1
ATOM 3787 C CA . THR B 1 167 ? 66.760 50.362 7.004 1.00 33.02 167 THR B CA 1
ATOM 3788 C C . THR B 1 167 ? 65.419 49.912 6.396 1.00 30.65 167 THR B C 1
ATOM 3789 O O . THR B 1 167 ? 64.501 50.717 6.267 1.00 36.07 167 THR B O 1
ATOM 3793 N N . GLU B 1 168 ? 65.308 48.632 6.044 1.00 26.40 168 GLU B N 1
ATOM 3794 C CA . GLU B 1 168 ? 64.087 48.081 5.453 1.00 16.71 168 GLU B CA 1
ATOM 3795 C C . GLU B 1 168 ? 62.993 47.875 6.492 1.00 25.59 168 GLU B C 1
ATOM 3796 O O . GLU B 1 168 ? 61.802 48.015 6.206 1.00 22.32 168 GLU B O 1
ATOM 3802 N N . THR B 1 169 ? 63.392 47.492 7.693 1.00 23.79 169 THR B N 1
ATOM 3803 C CA . THR B 1 169 ? 62.427 47.319 8.762 1.00 20.46 169 THR B CA 1
ATOM 3804 C C . THR B 1 169 ? 61.924 48.737 8.996 1.00 19.76 169 THR B C 1
ATOM 3805 O O . THR B 1 169 ? 60.741 49.015 8.882 1.00 18.57 169 THR B O 1
ATOM 3809 N N . HIS B 1 170 ? 62.866 49.630 9.292 1.00 31.86 170 HIS B N 1
ATOM 3810 C CA . HIS B 1 170 ? 62.589 51.045 9.529 1.00 33.82 170 HIS B CA 1
ATOM 3811 C C . HIS B 1 170 ? 61.632 51.551 8.438 1.00 29.66 170 HIS B C 1
ATOM 3812 O O . HIS B 1 170 ? 60.573 52.146 8.714 1.00 24.52 170 HIS B O 1
ATOM 3819 N N . ARG B 1 171 ? 62.007 51.299 7.193 1.00 18.26 171 ARG B N 1
ATOM 3820 C CA . ARG B 1 171 ? 61.176 51.710 6.085 1.00 22.76 171 ARG B CA 1
ATOM 3821 C C . ARG B 1 171 ? 59.798 51.064 6.237 1.00 25.74 171 ARG B C 1
ATOM 3822 O O . ARG B 1 171 ? 58.772 51.737 6.161 1.00 28.41 171 ARG B O 1
ATOM 3830 N N . PHE B 1 172 ? 59.792 49.760 6.492 1.00 28.73 172 PHE B N 1
ATOM 3831 C CA . PHE B 1 172 ? 58.555 49.016 6.673 1.00 24.21 172 PHE B CA 1
ATOM 3832 C C . PHE B 1 172 ? 57.751 49.592 7.816 1.00 29.45 172 PHE B C 1
ATOM 3833 O O . PHE B 1 172 ? 56.572 49.902 7.653 1.00 32.80 172 PHE B O 1
ATOM 3841 N N . LEU B 1 173 ? 58.381 49.703 8.983 1.00 28.96 173 LEU B N 1
ATOM 3842 C CA . LEU B 1 173 ? 57.696 50.244 10.150 1.00 32.62 173 LEU B CA 1
ATOM 3843 C C . LEU B 1 173 ? 56.973 51.530 9.758 1.00 33.89 173 LEU B C 1
ATOM 3844 O O . LEU B 1 173 ? 55.970 51.884 10.366 1.00 31.77 173 LEU B O 1
ATOM 3849 N N . HIS B 1 174 ? 57.469 52.212 8.727 1.00 36.19 174 HIS B N 1
ATOM 3850 C CA . HIS B 1 174 ? 56.839 53.453 8.294 1.00 43.62 174 HIS B CA 1
ATOM 3851 C C . HIS B 1 174 ? 55.778 53.347 7.208 1.00 46.10 174 HIS B C 1
ATOM 3852 O O . HIS B 1 174 ? 55.429 54.358 6.598 1.00 45.53 174 HIS B O 1
ATOM 3859 N N . GLY B 1 175 ? 55.275 52.135 6.967 1.00 42.64 175 GLY B N 1
ATOM 3860 C CA . GLY B 1 175 ? 54.227 51.941 5.980 1.00 30.78 175 GLY B CA 1
ATOM 3861 C C . GLY B 1 175 ? 54.619 51.867 4.518 1.00 40.83 175 GLY B C 1
ATOM 3862 O O . GLY B 1 175 ? 53.753 51.988 3.642 1.00 43.04 175 GLY B O 1
ATOM 3863 N N . GLU B 1 176 ? 55.905 51.673 4.236 1.00 39.58 176 GLU B N 1
ATOM 3864 C CA . GLU B 1 176 ? 56.368 51.565 2.857 1.00 37.15 176 GLU B CA 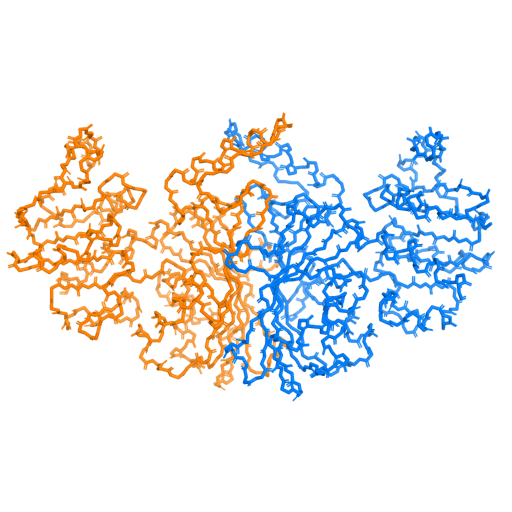1
ATOM 3865 C C . GLU B 1 176 ? 56.971 50.193 2.581 1.00 35.71 176 GLU B C 1
ATOM 3866 O O . GLU B 1 176 ? 57.618 49.608 3.449 1.00 28.91 176 GLU B O 1
ATOM 3872 N N . ALA B 1 177 ? 56.754 49.713 1.354 1.00 39.52 177 ALA B N 1
ATOM 3873 C CA . ALA B 1 177 ? 57.200 48.402 0.858 1.00 40.69 177 ALA B CA 1
ATOM 3874 C C . ALA B 1 177 ? 58.694 48.125 0.779 1.00 44.91 177 ALA B C 1
ATOM 3875 O O . ALA B 1 177 ? 59.423 48.794 0.048 1.00 48.52 177 ALA B O 1
ATOM 3877 N N . PRO B 1 178 ? 59.160 47.095 1.501 1.00 53.77 178 PRO B N 1
ATOM 3878 C CA . PRO B 1 178 ? 60.579 46.756 1.480 1.00 54.71 178 PRO B CA 1
ATOM 3879 C C . PRO B 1 178 ? 60.983 46.521 0.049 1.00 52.13 178 PRO B C 1
ATOM 3880 O O . PRO B 1 178 ? 60.207 45.988 -0.738 1.00 52.51 178 PRO B O 1
ATOM 3884 N N . LYS B 1 179 ? 62.205 46.925 -0.268 1.00 50.46 179 LYS B N 1
ATOM 3885 C CA . LYS B 1 179 ? 62.777 46.795 -1.595 1.00 42.65 179 LYS B CA 1
ATOM 3886 C C . LYS B 1 179 ? 64.051 45.968 -1.466 1.00 41.84 179 LYS B C 1
ATOM 3887 O O . LYS B 1 179 ? 65.157 46.505 -1.436 1.00 49.36 179 LYS B O 1
ATOM 3893 N N . ALA B 1 180 ? 63.887 44.659 -1.354 1.00 37.63 180 ALA B N 1
ATOM 3894 C CA . ALA B 1 180 ? 65.026 43.754 -1.229 1.00 43.82 180 ALA B CA 1
ATOM 3895 C C . ALA B 1 180 ? 66.039 43.886 -2.381 1.00 40.18 180 ALA B C 1
ATOM 3896 O O . ALA B 1 180 ? 65.696 44.279 -3.491 1.00 39.35 180 ALA B O 1
ATOM 3898 N N . GLU B 1 181 ? 67.286 43.540 -2.088 1.00 32.74 181 GLU B N 1
ATOM 3899 C CA . GLU B 1 181 ? 68.382 43.610 -3.040 1.00 31.57 181 GLU B CA 1
ATOM 3900 C C . GLU B 1 181 ? 69.443 42.628 -2.537 1.00 32.50 181 GLU B C 1
ATOM 3901 O O . GLU B 1 181 ? 70.124 41.966 -3.319 1.00 29.24 181 GLU B O 1
ATOM 3907 N N . ALA B 1 182 ? 69.558 42.558 -1.211 1.00 36.06 182 ALA B N 1
ATOM 3908 C CA . ALA B 1 182 ? 70.519 41.711 -0.515 1.00 25.34 182 ALA B CA 1
ATOM 3909 C C . ALA B 1 182 ? 69.990 40.325 -0.204 1.00 31.02 182 ALA B C 1
ATOM 3910 O O . ALA B 1 182 ? 70.759 39.426 0.143 1.00 37.13 182 ALA B O 1
ATOM 3912 N N . PHE B 1 183 ? 68.682 40.147 -0.316 1.00 28.83 183 PHE B N 1
ATOM 3913 C CA . PHE B 1 183 ? 68.082 38.861 -0.025 1.00 21.59 183 PHE B CA 1
ATOM 3914 C C . PHE B 1 183 ? 67.215 38.397 -1.196 1.00 30.06 183 PHE B C 1
ATOM 3915 O O . PHE B 1 183 ? 66.946 39.154 -2.132 1.00 21.76 183 PHE B O 1
ATOM 3923 N N . ALA B 1 184 ? 66.778 37.141 -1.118 1.00 29.16 184 ALA B N 1
ATOM 3924 C CA . ALA B 1 184 ? 65.922 36.541 -2.124 1.00 21.87 184 ALA B CA 1
ATOM 3925 C C . ALA B 1 184 ? 64.610 37.310 -2.169 1.00 13.56 184 ALA B C 1
ATOM 3926 O O . ALA B 1 184 ? 64.142 37.704 -3.225 1.00 13.49 184 ALA B O 1
ATOM 3928 N N . HIS B 1 185 ? 64.029 37.536 -1.002 1.00 20.24 185 HIS B N 1
ATOM 3929 C CA . HIS B 1 185 ? 62.766 38.268 -0.885 1.00 20.53 185 HIS B CA 1
ATOM 3930 C C . HIS B 1 185 ? 62.936 39.303 0.222 1.00 22.86 185 HIS B C 1
ATOM 3931 O O . HIS B 1 185 ? 64.015 39.418 0.798 1.00 25.17 185 HIS B O 1
ATOM 3938 N N . PRO B 1 186 ? 61.901 40.116 0.484 1.00 24.08 186 PRO B N 1
ATOM 3939 C CA . PRO B 1 186 ? 61.962 41.129 1.550 1.00 25.48 186 PRO B CA 1
ATOM 3940 C C . PRO B 1 186 ? 62.068 40.395 2.888 1.00 24.98 186 PRO B C 1
ATOM 3941 O O . PRO B 1 186 ? 61.183 39.622 3.239 1.00 30.82 186 PRO B O 1
ATOM 3945 N N . LEU B 1 187 ? 63.146 40.636 3.625 1.00 30.93 187 LEU B N 1
ATOM 3946 C CA . LEU B 1 187 ? 63.368 39.972 4.907 1.00 33.29 187 LEU B CA 1
ATOM 3947 C C . LEU B 1 187 ? 62.666 40.587 6.144 1.00 30.80 187 LEU B C 1
ATOM 3948 O O . LEU B 1 187 ? 62.233 39.859 7.038 1.00 20.86 187 LEU B O 1
ATOM 3953 N N . PRO B 1 188 ? 62.531 41.923 6.202 1.00 28.20 188 PRO B N 1
ATOM 3954 C CA . PRO B 1 188 ? 61.876 42.547 7.358 1.00 32.04 188 PRO B CA 1
ATOM 3955 C C . PRO B 1 188 ? 60.590 41.851 7.774 1.00 29.61 188 PRO B C 1
ATOM 3956 O O . PRO B 1 188 ? 59.694 41.669 6.963 1.00 38.64 188 PRO B O 1
ATOM 3960 N N . PHE B 1 189 ? 60.513 41.465 9.043 1.00 27.13 189 PHE B N 1
ATOM 3961 C CA . PHE B 1 189 ? 59.334 40.797 9.570 1.00 25.45 189 PHE B CA 1
ATOM 3962 C C . PHE B 1 189 ? 58.901 39.580 8.747 1.00 21.48 189 PHE B C 1
ATOM 3963 O O . PHE B 1 189 ? 57.720 39.416 8.464 1.00 34.69 189 PHE B O 1
ATOM 3971 N N . ASN B 1 190 ? 59.836 38.702 8.405 1.00 14.46 190 ASN B N 1
ATOM 3972 C CA . ASN B 1 190 ? 59.498 37.544 7.586 1.00 15.70 190 ASN B CA 1
ATOM 3973 C C . ASN B 1 190 ? 60.570 36.450 7.645 1.00 17.57 190 ASN B C 1
ATOM 3974 O O . ASN B 1 190 ? 61.686 36.698 8.083 1.00 25.95 190 ASN B O 1
ATOM 3979 N N . VAL B 1 191 ? 60.227 35.237 7.231 1.00 11.54 191 VAL B N 1
ATOM 3980 C CA . VAL B 1 191 ? 61.202 34.145 7.194 1.00 15.83 191 VAL B CA 1
ATOM 3981 C C . VAL B 1 191 ? 61.309 33.703 5.742 1.00 17.98 191 VAL B C 1
ATOM 3982 O O . VAL B 1 191 ? 60.303 33.650 5.038 1.00 26.21 191 VAL B O 1
ATOM 3986 N N . ILE B 1 192 ? 62.521 33.383 5.304 1.00 16.24 192 ILE B N 1
ATOM 3987 C CA . ILE B 1 192 ? 62.769 32.961 3.928 1.00 14.23 192 ILE B CA 1
ATOM 3988 C C . ILE B 1 192 ? 63.420 31.574 3.925 1.00 22.86 192 ILE B C 1
ATOM 3989 O O . ILE B 1 192 ? 64.598 31.446 4.244 1.00 22.26 192 ILE B O 1
ATOM 3994 N N . PRO B 1 193 ? 62.644 30.523 3.552 1.00 19.56 193 PRO B N 1
ATOM 3995 C CA . PRO B 1 193 ? 63.024 29.112 3.476 1.00 11.90 193 PRO B CA 1
ATOM 3996 C C . PRO B 1 193 ? 63.904 28.786 2.287 1.00 19.29 193 PRO B C 1
ATOM 3997 O O . PRO B 1 193 ? 63.641 27.848 1.546 1.00 16.34 193 PRO B O 1
ATOM 4001 N N . HIS B 1 194 ? 64.970 29.557 2.143 1.00 20.61 194 HIS B N 1
ATOM 4002 C CA . HIS B 1 194 ? 65.891 29.418 1.036 1.00 13.27 194 HIS B CA 1
ATOM 4003 C C . HIS B 1 194 ? 67.120 30.213 1.458 1.00 16.95 194 HIS B C 1
ATOM 4004 O O . HIS B 1 194 ? 66.970 31.321 1.956 1.00 17.98 194 HIS B O 1
ATOM 4011 N N . ILE B 1 195 ? 68.320 29.664 1.301 1.00 2.92 195 ILE B N 1
ATOM 4012 C CA . ILE B 1 195 ? 69.505 30.414 1.694 1.00 16.33 195 ILE B CA 1
ATOM 4013 C C . ILE B 1 195 ? 70.532 30.584 0.580 1.00 32.30 195 ILE B C 1
ATOM 4014 O O . ILE B 1 195 ? 70.785 31.707 0.138 1.00 43.62 195 ILE B O 1
ATOM 4019 N N . ASP B 1 196 ? 71.152 29.498 0.131 1.00 32.72 196 ASP B N 1
ATOM 4020 C CA . ASP B 1 196 ? 72.121 29.619 -0.964 1.00 37.31 196 ASP B CA 1
ATOM 4021 C C . ASP B 1 196 ? 71.448 29.223 -2.281 1.00 33.74 196 ASP B C 1
ATOM 4022 O O . ASP B 1 196 ? 70.501 29.877 -2.696 1.00 40.55 196 ASP B O 1
ATOM 4027 N N . ALA B 1 197 ? 71.917 28.164 -2.936 1.00 27.13 197 ALA B N 1
ATOM 4028 C CA . ALA B 1 197 ? 71.301 27.740 -4.196 1.00 27.01 197 ALA B CA 1
ATOM 4029 C C . ALA B 1 197 ? 70.818 26.292 -4.127 1.00 32.46 197 ALA B C 1
ATOM 4030 O O . ALA B 1 197 ? 71.448 25.449 -3.487 1.00 32.21 197 ALA B O 1
ATOM 4032 N N . PHE B 1 198 ? 69.697 26.025 -4.795 1.00 32.55 198 PHE B N 1
ATOM 4033 C CA . PHE B 1 198 ? 69.062 24.711 -4.835 1.00 28.02 198 PHE B CA 1
ATOM 4034 C C . PHE B 1 198 ? 69.814 23.601 -5.554 1.00 33.19 198 PHE B C 1
ATOM 4035 O O . PHE B 1 198 ? 70.355 23.794 -6.636 1.00 36.65 198 PHE B O 1
ATOM 4043 N N . GLN B 1 199 ? 69.832 22.426 -4.937 1.00 31.54 199 GLN B N 1
ATOM 4044 C CA . GLN B 1 199 ? 70.472 21.261 -5.518 1.00 36.45 199 GLN B CA 1
ATOM 4045 C C . GLN B 1 199 ? 69.291 20.441 -6.056 1.00 37.00 199 GLN B C 1
ATOM 4046 O O . GLN B 1 199 ? 68.151 20.718 -5.697 1.00 36.03 199 GLN B O 1
ATOM 4052 N N . GLU B 1 200 ? 69.555 19.450 -6.909 1.00 44.55 200 GLU B N 1
ATOM 4053 C CA . GLU B 1 200 ? 68.498 18.607 -7.506 1.00 43.52 200 GLU B CA 1
ATOM 4054 C C . GLU B 1 200 ? 67.735 17.763 -6.482 1.00 36.27 200 GLU B C 1
ATOM 4055 O O . GLU B 1 200 ? 66.532 17.514 -6.639 1.00 25.67 200 GLU B O 1
ATOM 4061 N N . ASN B 1 201 ? 68.433 17.330 -5.435 1.00 26.63 201 ASN B N 1
ATOM 4062 C CA . ASN B 1 201 ? 67.807 16.538 -4.372 1.00 36.38 201 ASN B CA 1
ATOM 4063 C C . ASN B 1 201 ? 66.643 17.298 -3.716 1.00 33.66 201 ASN B C 1
ATOM 4064 O O . ASN B 1 201 ? 65.863 16.722 -2.952 1.00 33.52 201 ASN B O 1
ATOM 4069 N N . GLY B 1 202 ? 66.528 18.585 -4.041 1.00 27.25 202 GLY B N 1
ATOM 4070 C CA . GLY B 1 202 ? 65.488 19.420 -3.472 1.00 28.09 202 GLY B CA 1
ATOM 4071 C C . GLY B 1 202 ? 66.005 20.307 -2.341 1.00 21.98 202 GLY B C 1
ATOM 4072 O O . GLY B 1 202 ? 65.342 21.259 -1.937 1.00 9.73 202 GLY B O 1
ATOM 4073 N N . TYR B 1 203 ? 67.197 19.983 -1.843 1.00 28.39 203 TYR B N 1
ATOM 4074 C CA . TYR B 1 203 ? 67.846 20.709 -0.746 1.00 30.50 203 TYR B CA 1
ATOM 4075 C C . TYR B 1 203 ? 68.712 21.846 -1.259 1.00 26.44 203 TYR B C 1
ATOM 4076 O O . TYR B 1 203 ? 69.255 21.772 -2.357 1.00 28.27 203 TYR B O 1
ATOM 4085 N N . THR B 1 204 ? 68.833 22.903 -0.462 1.00 24.20 204 THR B N 1
ATOM 4086 C CA . THR B 1 204 ? 69.653 24.035 -0.845 1.00 28.78 204 THR B CA 1
ATOM 4087 C C . THR B 1 204 ? 71.134 23.755 -0.518 1.00 33.35 204 THR B C 1
ATOM 4088 O O . THR B 1 204 ? 71.459 22.861 0.277 1.00 28.78 204 THR B O 1
ATOM 4092 N N . ARG B 1 205 ? 72.024 24.499 -1.167 1.00 27.84 205 ARG B N 1
ATOM 4093 C CA . ARG B 1 205 ? 73.462 24.356 -0.967 1.00 30.74 205 ARG B CA 1
ATOM 4094 C C . ARG B 1 205 ? 73.793 24.547 0.506 1.00 27.40 205 ARG B C 1
ATOM 4095 O O . ARG B 1 205 ? 74.772 24.000 1.005 1.00 26.18 205 ARG B O 1
ATOM 4103 N N . GLU B 1 206 ? 72.967 25.337 1.184 1.00 16.22 206 GLU B N 1
ATOM 4104 C CA . GLU B 1 206 ? 73.146 25.637 2.593 1.00 14.24 206 GLU B CA 1
ATOM 4105 C C . GLU B 1 206 ? 73.031 24.366 3.436 1.00 16.98 206 GLU B C 1
ATOM 4106 O O . GLU B 1 206 ? 73.959 23.975 4.132 1.00 13.70 206 GLU B O 1
ATOM 4112 N N . GLU B 1 207 ? 71.873 23.728 3.372 1.00 21.12 207 GLU B N 1
ATOM 4113 C CA . GLU B 1 207 ? 71.628 22.500 4.114 1.00 24.68 207 GLU B CA 1
ATOM 4114 C C . GLU B 1 207 ? 72.787 21.520 3.907 1.00 19.15 207 GLU B C 1
ATOM 4115 O O . GLU B 1 207 ? 73.587 21.313 4.802 1.00 18.67 207 GLU B O 1
ATOM 4121 N N . MET B 1 208 ? 72.881 20.957 2.710 1.00 18.24 208 MET B N 1
ATOM 4122 C CA . MET B 1 208 ? 73.930 20.005 2.343 1.00 21.54 208 MET B CA 1
ATOM 4123 C C . MET B 1 208 ? 75.337 20.245 2.896 1.00 30.78 208 MET B C 1
ATOM 4124 O O . MET B 1 208 ? 76.121 19.302 3.061 1.00 29.81 208 MET B O 1
ATOM 4129 N N . LYS B 1 209 ? 75.684 21.502 3.146 1.00 33.11 209 LYS B N 1
ATOM 4130 C CA . LYS B 1 209 ? 77.004 21.795 3.686 1.00 19.80 209 LYS B CA 1
ATOM 4131 C C . LYS B 1 209 ? 76.978 21.297 5.110 1.00 16.06 209 LYS B C 1
ATOM 4132 O O . LYS B 1 209 ? 77.858 20.565 5.552 1.00 21.64 209 LYS B O 1
ATOM 4138 N N . VAL B 1 210 ? 75.942 21.708 5.823 1.00 20.63 210 VAL B N 1
ATOM 4139 C CA . VAL B 1 210 ? 75.750 21.325 7.205 1.00 19.85 210 VAL B CA 1
ATOM 4140 C C . VAL B 1 210 ? 75.880 19.815 7.356 1.00 22.03 210 VAL B C 1
ATOM 4141 O O . VAL B 1 210 ? 76.012 19.308 8.463 1.00 20.60 210 VAL B O 1
ATOM 4145 N N . VAL B 1 211 ? 75.857 19.113 6.225 1.00 28.82 211 VAL B N 1
ATOM 4146 C CA . VAL B 1 211 ? 76.008 17.658 6.180 1.00 31.01 211 VAL B CA 1
ATOM 4147 C C . VAL B 1 211 ? 77.439 17.322 5.734 1.00 33.60 211 VAL B C 1
ATOM 4148 O O . VAL B 1 211 ? 78.283 16.939 6.555 1.00 30.99 211 VAL B O 1
ATOM 4152 N N . TRP B 1 212 ? 77.697 17.473 4.429 1.00 27.42 212 TRP B N 1
ATOM 4153 C CA . TRP B 1 212 ? 79.012 17.191 3.855 1.00 20.22 212 TRP B CA 1
ATOM 4154 C C . TRP B 1 212 ? 80.087 17.610 4.838 1.00 25.41 212 TRP B C 1
ATOM 4155 O O . TRP B 1 212 ? 80.933 16.808 5.248 1.00 31.37 212 TRP B O 1
ATOM 4166 N N . GLU B 1 213 ? 80.049 18.888 5.193 1.00 10.69 213 GLU B N 1
ATOM 4167 C CA . GLU B 1 213 ? 81.014 19.443 6.100 1.00 16.63 213 GLU B CA 1
ATOM 4168 C C . GLU B 1 213 ? 81.086 18.674 7.394 1.00 22.26 213 GLU B C 1
ATOM 4169 O O . GLU B 1 213 ? 82.172 18.444 7.915 1.00 26.07 213 GLU B O 1
ATOM 4175 N N . THR B 1 214 ? 79.944 18.252 7.922 1.00 29.32 214 THR B N 1
ATOM 4176 C CA . THR B 1 214 ? 79.992 17.506 9.171 1.00 26.76 214 THR B CA 1
ATOM 4177 C C . THR B 1 214 ? 80.659 16.152 8.987 1.00 26.91 214 THR B C 1
ATOM 4178 O O . THR B 1 214 ? 81.436 15.731 9.835 1.00 30.37 214 THR B O 1
ATOM 4182 N N . HIS B 1 215 ? 80.355 15.465 7.891 1.00 22.85 215 HIS B N 1
ATOM 4183 C CA . HIS B 1 215 ? 80.978 14.171 7.642 1.00 24.04 215 HIS B CA 1
ATOM 4184 C C . HIS B 1 215 ? 82.511 14.236 7.688 1.00 25.62 215 HIS B C 1
ATOM 4185 O O . HIS B 1 215 ? 83.146 13.409 8.347 1.00 29.90 215 HIS B O 1
ATOM 4192 N N . LYS B 1 216 ? 83.096 15.215 6.997 1.00 18.77 216 LYS B N 1
ATOM 4193 C CA . LYS B 1 216 ? 84.550 15.354 6.924 1.00 19.06 216 LYS B CA 1
ATOM 4194 C C . LYS B 1 216 ? 85.287 15.791 8.196 1.00 26.35 216 LYS B C 1
ATOM 4195 O O . LYS B 1 216 ? 86.402 15.338 8.449 1.00 33.35 216 LYS B O 1
ATOM 4201 N N . ILE B 1 217 ? 84.691 16.690 8.973 1.00 31.07 217 ILE B N 1
ATOM 4202 C CA . ILE B 1 217 ? 85.298 17.154 10.217 1.00 27.54 217 ILE B CA 1
ATOM 4203 C C . ILE B 1 217 ? 85.197 16.045 11.287 1.00 34.49 217 ILE B C 1
ATOM 4204 O O . ILE B 1 217 ? 86.103 15.880 12.124 1.00 36.45 217 ILE B O 1
ATOM 4209 N N . PHE B 1 218 ? 84.110 15.273 11.225 1.00 24.01 218 PHE B N 1
ATOM 4210 C CA . PHE B 1 218 ? 83.842 14.170 12.147 1.00 26.66 218 PHE B CA 1
ATOM 4211 C C . PHE B 1 218 ? 84.519 12.809 11.861 1.00 30.46 218 PHE B C 1
ATOM 4212 O O . PHE B 1 218 ? 84.792 12.036 12.781 1.00 25.33 218 PHE B O 1
ATOM 4220 N N . GLY B 1 219 ? 84.791 12.497 10.604 1.00 33.14 219 GLY B N 1
ATOM 4221 C CA . GLY B 1 219 ? 85.396 11.208 10.326 1.00 36.20 219 GLY B CA 1
ATOM 4222 C C . GLY B 1 219 ? 84.356 10.093 10.358 1.00 40.58 219 GLY B C 1
ATOM 4223 O O . GLY B 1 219 ? 84.680 8.915 10.503 1.00 36.59 219 GLY B O 1
ATOM 4224 N N . ASP B 1 220 ? 83.089 10.469 10.229 1.00 45.29 220 ASP B N 1
ATOM 4225 C CA . ASP B 1 220 ? 81.997 9.496 10.234 1.00 40.78 220 ASP B CA 1
ATOM 4226 C C . ASP B 1 220 ? 81.121 9.661 8.980 1.00 42.31 220 ASP B C 1
ATOM 4227 O O . ASP B 1 220 ? 80.122 10.385 8.997 1.00 30.29 220 ASP B O 1
ATOM 4232 N N . ASP B 1 221 ? 81.511 8.998 7.890 1.00 48.73 221 ASP B N 1
ATOM 4233 C CA . ASP B 1 221 ? 80.769 9.075 6.625 1.00 48.55 221 ASP B CA 1
ATOM 4234 C C . ASP B 1 221 ? 79.328 8.658 6.892 1.00 45.08 221 ASP B C 1
ATOM 4235 O O . ASP B 1 221 ? 78.411 9.158 6.255 1.00 48.74 221 ASP B O 1
ATOM 4240 N N . THR B 1 222 ? 79.148 7.769 7.869 1.00 43.68 222 THR B N 1
ATOM 4241 C CA . THR B 1 222 ? 77.843 7.220 8.248 1.00 43.40 222 THR B CA 1
ATOM 4242 C C . THR B 1 222 ? 77.0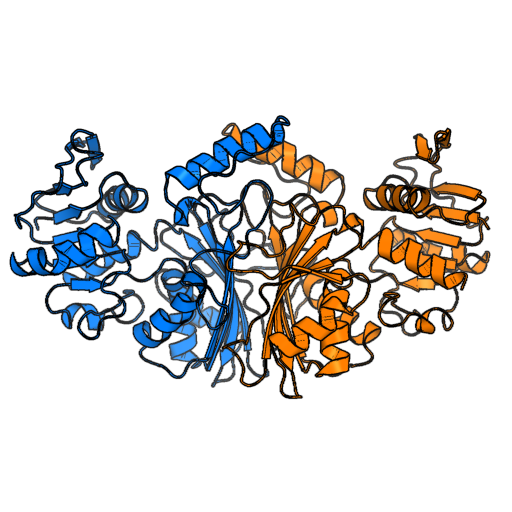80 7.939 9.351 1.00 39.67 222 THR B C 1
ATOM 4243 O O . THR B 1 222 ? 77.261 7.614 10.514 1.00 41.58 222 THR B O 1
ATOM 4247 N N . ILE B 1 223 ? 76.211 8.884 8.998 1.00 40.79 223 ILE B N 1
ATOM 4248 C CA . ILE B 1 223 ? 75.409 9.628 9.993 1.00 37.54 223 ILE B CA 1
ATOM 4249 C C . ILE B 1 223 ? 74.248 10.367 9.308 1.00 33.34 223 ILE B C 1
ATOM 4250 O O . ILE B 1 223 ? 74.367 11.544 8.983 1.00 37.18 223 ILE B O 1
ATOM 4255 N N . ARG B 1 224 ? 73.135 9.671 9.093 1.00 29.73 224 ARG B N 1
ATOM 4256 C CA . ARG B 1 224 ? 71.963 10.242 8.412 1.00 31.88 224 ARG B CA 1
ATOM 4257 C C . ARG B 1 224 ? 71.653 11.666 8.872 1.00 30.34 224 ARG B C 1
ATOM 4258 O O . ARG B 1 224 ? 70.872 11.860 9.794 1.00 30.58 224 ARG B O 1
ATOM 4266 N N . ILE B 1 225 ? 72.256 12.662 8.229 1.00 31.32 225 ILE B N 1
ATOM 4267 C CA . ILE B 1 225 ? 72.017 14.049 8.611 1.00 30.69 225 ILE B CA 1
ATOM 4268 C C . ILE B 1 225 ? 70.911 14.672 7.744 1.00 33.97 225 ILE B C 1
ATOM 4269 O O . ILE B 1 225 ? 70.543 14.119 6.700 1.00 41.79 225 ILE B O 1
ATOM 4274 N N . SER B 1 226 ? 70.365 15.803 8.193 1.00 31.44 226 SER B N 1
ATOM 4275 C CA . SER B 1 226 ? 69.279 16.460 7.480 1.00 30.54 226 SER B CA 1
ATOM 4276 C C . SER B 1 226 ? 69.111 17.905 7.957 1.00 31.35 226 SER B C 1
ATOM 4277 O O . SER B 1 226 ? 68.756 18.145 9.116 1.00 32.03 226 SER B O 1
ATOM 4280 N N . ALA B 1 227 ? 69.355 18.862 7.063 1.00 29.05 227 ALA B N 1
ATOM 4281 C CA . ALA B 1 227 ? 69.229 20.278 7.406 1.00 27.20 227 ALA B CA 1
ATOM 4282 C C . ALA B 1 227 ? 68.083 20.994 6.711 1.00 21.36 227 ALA B C 1
ATOM 4283 O O . ALA B 1 227 ? 67.579 20.568 5.683 1.00 31.91 227 ALA B O 1
ATOM 4285 N N . THR B 1 228 ? 67.679 22.100 7.310 1.00 26.12 228 THR B N 1
ATOM 4286 C CA . THR B 1 228 ? 66.625 22.958 6.788 1.00 28.00 228 THR B CA 1
ATOM 4287 C C . THR B 1 228 ? 67.221 24.328 7.112 1.00 22.93 228 THR B C 1
ATOM 4288 O O . THR B 1 228 ? 67.695 24.533 8.229 1.00 25.61 228 THR B O 1
ATOM 4292 N N . ALA B 1 229 ? 67.248 25.241 6.143 1.00 17.50 229 ALA B N 1
ATOM 4293 C CA . ALA B 1 229 ? 67.839 26.552 6.382 1.00 11.05 229 ALA B CA 1
ATOM 4294 C C . ALA B 1 229 ? 66.925 27.729 6.048 1.00 17.34 229 ALA B C 1
ATOM 4295 O O . ALA B 1 229 ? 66.465 27.909 4.905 1.00 9.20 229 ALA B O 1
ATOM 4297 N N . VAL B 1 230 ? 66.687 28.549 7.067 1.00 20.15 230 VAL B N 1
ATOM 4298 C CA . VAL B 1 230 ? 65.812 29.706 6.946 1.00 14.26 230 VAL B CA 1
ATOM 4299 C C . VAL B 1 230 ? 66.489 30.947 7.484 1.00 14.34 230 VAL B C 1
ATOM 4300 O O . VAL B 1 230 ? 67.124 30.915 8.538 1.00 11.34 230 VAL B O 1
ATOM 4304 N N . ARG B 1 231 ? 66.335 32.038 6.741 1.00 13.89 231 ARG B N 1
ATOM 4305 C CA . ARG B 1 231 ? 66.892 33.327 7.104 1.00 15.71 231 ARG B CA 1
ATOM 4306 C C . ARG B 1 231 ? 65.800 34.052 7.889 1.00 24.87 231 ARG B C 1
ATOM 4307 O O . ARG B 1 231 ? 64.660 34.220 7.415 1.00 23.93 231 ARG B O 1
ATOM 4315 N N . VAL B 1 232 ? 66.142 34.470 9.102 1.00 25.71 232 VAL B N 1
ATOM 4316 C CA . VAL B 1 232 ? 65.186 35.173 9.949 1.00 18.19 232 VAL B CA 1
ATOM 4317 C C . VAL B 1 232 ? 65.635 36.605 10.146 1.00 18.10 232 VAL B C 1
ATOM 4318 O O . VAL B 1 232 ? 66.812 36.925 10.034 1.00 17.90 232 VAL B O 1
ATOM 4322 N N . PRO B 1 233 ? 64.689 37.492 10.431 1.00 18.72 233 PRO B N 1
ATOM 4323 C CA . PRO B 1 233 ? 65.039 38.896 10.631 1.00 19.60 233 PRO B CA 1
ATOM 4324 C C . PRO B 1 233 ? 65.911 39.175 11.866 1.00 27.09 233 PRO B C 1
ATOM 4325 O O . PRO B 1 233 ? 65.485 39.923 12.757 1.00 28.89 233 PRO B O 1
ATOM 4329 N N . THR B 1 234 ? 67.117 38.597 11.921 1.00 27.72 234 THR B N 1
ATOM 4330 C CA . THR B 1 234 ? 68.024 38.843 13.050 1.00 31.30 234 THR B CA 1
ATOM 4331 C C . THR B 1 234 ? 69.386 39.343 12.575 1.00 29.59 234 THR B C 1
ATOM 4332 O O . THR B 1 234 ? 69.847 38.989 11.486 1.00 28.76 234 THR B O 1
ATOM 4336 N N . LEU B 1 235 ? 70.029 40.167 13.400 1.00 26.75 235 LEU B N 1
ATOM 4337 C CA . LEU B 1 235 ? 71.315 40.757 13.046 1.00 25.59 235 LEU B CA 1
ATOM 4338 C C . LEU B 1 235 ? 72.529 39.888 12.720 1.00 23.12 235 LEU B C 1
ATOM 4339 O O . LEU B 1 235 ? 73.001 39.896 11.584 1.00 18.37 235 LEU B O 1
ATOM 4344 N N . ARG B 1 236 ? 73.057 39.164 13.702 1.00 22.52 236 ARG B N 1
ATOM 4345 C CA . ARG B 1 236 ? 74.256 38.364 13.449 1.00 24.38 236 ARG B CA 1
ATOM 4346 C C . ARG B 1 236 ? 74.428 37.091 14.267 1.00 22.72 236 ARG B C 1
ATOM 4347 O O . ARG B 1 236 ? 75.533 36.551 14.364 1.00 26.05 236 ARG B O 1
ATOM 4355 N N . ALA B 1 237 ? 73.342 36.617 14.854 1.00 23.17 237 ALA B N 1
ATOM 4356 C CA . ALA B 1 237 ? 73.374 35.386 15.630 1.00 22.19 237 ALA B CA 1
ATOM 4357 C C . ALA B 1 237 ? 72.541 34.294 14.931 1.00 25.29 237 ALA B C 1
ATOM 4358 O O . ALA B 1 237 ? 71.424 34.553 14.418 1.00 18.64 237 ALA B O 1
ATOM 4360 N N . HIS B 1 238 ? 73.104 33.084 14.906 1.00 23.72 238 HIS B N 1
ATOM 4361 C CA . HIS B 1 238 ? 72.468 31.913 14.286 1.00 27.16 238 HIS B CA 1
ATOM 4362 C C . HIS B 1 238 ? 71.818 30.930 15.245 1.00 16.70 238 HIS B C 1
ATOM 4363 O O . HIS B 1 238 ? 72.465 30.387 16.135 1.00 22.63 238 HIS B O 1
ATOM 4370 N N . ALA B 1 239 ? 70.534 30.678 15.045 1.00 16.40 239 ALA B N 1
ATOM 4371 C CA . ALA B 1 239 ? 69.839 29.737 15.907 1.00 16.27 239 ALA B CA 1
ATOM 4372 C C . ALA B 1 239 ? 69.523 28.444 15.169 1.00 16.94 239 ALA B C 1
ATOM 4373 O O . ALA B 1 239 ? 69.342 28.434 13.944 1.00 21.68 239 ALA B O 1
ATOM 4375 N N . GLU B 1 240 ? 69.500 27.342 15.908 1.00 14.61 240 GLU B N 1
ATOM 4376 C CA . GLU B 1 240 ? 69.114 26.067 15.321 1.00 23.28 240 GLU B CA 1
ATOM 4377 C C . GLU B 1 240 ? 68.468 25.194 16.371 1.00 21.82 240 GLU B C 1
ATOM 4378 O O . GLU B 1 240 ? 68.844 25.228 17.543 1.00 25.03 240 GLU B O 1
ATOM 4384 N N . ALA B 1 241 ? 67.439 24.460 15.963 1.00 23.83 241 ALA B N 1
ATOM 4385 C CA . ALA B 1 241 ? 66.751 23.544 16.867 1.00 11.31 241 ALA B CA 1
ATOM 4386 C C . ALA B 1 241 ? 67.196 22.208 16.346 1.00 21.81 241 ALA B C 1
ATOM 4387 O O . ALA B 1 241 ? 67.078 21.949 15.153 1.00 30.27 241 ALA B O 1
ATOM 4389 N N . VAL B 1 242 ? 67.715 21.357 17.214 1.00 25.94 242 VAL B N 1
ATOM 4390 C CA . VAL B 1 242 ? 68.203 20.055 16.778 1.00 30.05 242 VAL B CA 1
ATOM 4391 C C . VAL B 1 242 ? 67.474 18.834 17.402 1.00 33.64 242 VAL B C 1
ATOM 4392 O O . VAL B 1 242 ? 66.668 18.966 18.329 1.00 34.42 242 VAL B O 1
ATOM 4396 N N . SER B 1 243 ? 67.739 17.655 16.854 1.00 26.24 243 SER B N 1
ATOM 4397 C CA . SER B 1 243 ? 67.145 16.417 17.337 1.00 28.41 243 SER B CA 1
ATOM 4398 C C . SER B 1 243 ? 68.006 15.307 16.743 1.00 33.36 243 SER B C 1
ATOM 4399 O O . SER B 1 243 ? 67.862 14.919 15.567 1.00 21.94 243 SER B O 1
ATOM 4402 N N . VAL B 1 244 ? 68.926 14.835 17.584 1.00 33.52 244 VAL B N 1
ATOM 4403 C CA . VAL B 1 244 ? 69.880 13.806 17.237 1.00 17.49 244 VAL B CA 1
ATOM 4404 C C . VAL B 1 244 ? 69.539 12.492 17.880 1.00 24.65 244 VAL B C 1
ATOM 4405 O O . VAL B 1 244 ? 69.421 12.407 19.107 1.00 25.06 244 VAL B O 1
ATOM 4409 N N . GLU B 1 245 ? 69.374 11.463 17.049 1.00 26.91 245 GLU B N 1
ATOM 4410 C CA . GLU B 1 245 ? 69.108 10.132 17.560 1.00 20.62 245 GLU B CA 1
ATOM 4411 C C . GLU B 1 245 ? 70.482 9.602 17.934 1.00 18.23 245 GLU B C 1
ATOM 4412 O O . GLU B 1 245 ? 71.428 9.704 17.138 1.00 9.75 245 GLU B O 1
ATOM 4418 N N . PHE B 1 246 ? 70.608 9.079 19.153 1.00 16.36 246 PHE B N 1
ATOM 4419 C CA . PHE B 1 246 ? 71.887 8.524 19.617 1.00 26.98 246 PHE B CA 1
ATOM 4420 C C . PHE B 1 246 ? 71.746 7.028 19.940 1.00 24.84 246 PHE B C 1
ATOM 4421 O O . PHE B 1 246 ? 70.666 6.542 20.282 1.00 17.50 246 PHE B O 1
ATOM 4429 N N . ALA B 1 247 ? 72.862 6.313 19.832 1.00 29.51 247 ALA B N 1
ATOM 4430 C CA . ALA B 1 247 ? 72.912 4.878 20.075 1.00 21.50 247 ALA B CA 1
ATOM 4431 C C . ALA B 1 247 ? 72.956 4.497 21.556 1.00 29.90 247 ALA B C 1
ATOM 4432 O O . ALA B 1 247 ? 72.085 3.752 22.038 1.00 36.51 247 ALA B O 1
ATOM 4434 N N . ARG B 1 248 ? 73.964 4.986 22.279 1.00 26.84 248 ARG B N 1
ATOM 4435 C CA . ARG B 1 248 ? 74.078 4.675 23.704 1.00 37.51 248 ARG B CA 1
ATOM 4436 C C . ARG B 1 248 ? 72.947 5.390 24.422 1.00 34.51 248 ARG B C 1
ATOM 4437 O O . ARG B 1 248 ? 72.579 6.490 24.028 1.00 33.22 248 ARG B O 1
ATOM 4445 N N . PRO B 1 249 ? 72.369 4.772 25.472 1.00 37.27 249 PRO B N 1
ATOM 4446 C CA . PRO B 1 249 ? 71.281 5.477 26.155 1.00 34.29 249 PRO B CA 1
ATOM 4447 C C . PRO B 1 249 ? 71.834 6.824 26.517 1.00 39.70 249 PRO B C 1
ATOM 4448 O O . PRO B 1 249 ? 72.890 6.907 27.147 1.00 35.94 249 PRO B O 1
ATOM 4452 N N . VAL B 1 250 ? 71.156 7.881 26.090 1.00 37.35 250 VAL B N 1
ATOM 4453 C CA . VAL B 1 250 ? 71.632 9.204 26.413 1.00 31.31 250 VAL B CA 1
ATOM 4454 C C . VAL B 1 250 ? 70.763 9.760 27.498 1.00 37.15 250 VAL B C 1
ATOM 4455 O O . VAL B 1 250 ? 69.653 9.287 27.739 1.00 33.42 250 VAL B O 1
ATOM 4459 N N . THR B 1 251 ? 71.262 10.793 28.147 1.00 40.22 251 THR B N 1
ATOM 4460 C CA . THR B 1 251 ? 70.530 11.379 29.236 1.00 38.37 251 THR B CA 1
ATOM 4461 C C . THR B 1 251 ? 70.477 12.880 29.102 1.00 34.70 251 THR B C 1
ATOM 4462 O O . THR B 1 251 ? 71.462 13.517 28.740 1.00 37.42 251 THR B O 1
ATOM 4466 N N . PRO B 1 252 ? 69.311 13.469 29.346 1.00 29.82 252 PRO B N 1
ATOM 4467 C CA . PRO B 1 252 ? 69.339 14.922 29.221 1.00 34.29 252 PRO B CA 1
ATOM 4468 C C . PRO B 1 252 ? 70.391 15.414 30.236 1.00 33.77 252 PRO B C 1
ATOM 4469 O O . PRO B 1 252 ? 71.349 16.113 29.879 1.00 32.87 252 PRO B O 1
ATOM 4473 N N . GLU B 1 253 ? 70.234 15.014 31.494 1.00 17.52 253 GLU B N 1
ATOM 4474 C CA . GLU B 1 253 ? 71.201 15.388 32.511 1.00 30.83 253 GLU B CA 1
ATOM 4475 C C . GLU B 1 253 ? 72.640 14.892 32.222 1.00 38.46 253 GLU B C 1
ATOM 4476 O O . GLU B 1 253 ? 73.600 15.632 32.470 1.00 34.27 253 GLU B O 1
ATOM 4482 N N . ALA B 1 254 ? 72.798 13.668 31.699 1.00 27.78 254 ALA B N 1
ATOM 4483 C CA . ALA B 1 254 ? 74.141 13.140 31.395 1.00 26.44 254 ALA B CA 1
ATOM 4484 C C . ALA B 1 254 ? 74.824 13.887 30.267 1.00 28.37 254 ALA B C 1
ATOM 4485 O O . ALA B 1 254 ? 76.034 14.079 30.292 1.00 27.87 254 ALA B O 1
ATOM 4487 N N . ALA B 1 255 ? 74.055 14.278 29.260 1.00 15.43 255 ALA B N 1
ATOM 4488 C CA . ALA B 1 255 ? 74.623 15.012 28.153 1.00 21.14 255 ALA B CA 1
ATOM 4489 C C . ALA B 1 255 ? 74.960 16.423 28.635 1.00 21.42 255 ALA B C 1
ATOM 4490 O O . ALA B 1 255 ? 75.989 16.996 28.275 1.00 17.34 255 ALA B O 1
ATOM 4492 N N . ARG B 1 256 ? 74.082 16.962 29.470 1.00 27.06 256 ARG B N 1
ATOM 4493 C CA . ARG B 1 256 ? 74.245 18.307 29.986 1.00 34.35 256 ARG B CA 1
ATOM 4494 C C . ARG B 1 256 ? 75.556 18.450 30.737 1.00 27.77 256 ARG B C 1
ATOM 4495 O O . ARG B 1 256 ? 76.195 19.484 30.674 1.00 28.65 256 ARG B O 1
ATOM 4503 N N . GLU B 1 257 ? 75.968 17.401 31.431 1.00 24.23 257 GLU B N 1
ATOM 4504 C CA . GLU B 1 257 ? 77.215 17.444 32.169 1.00 26.05 257 GLU B CA 1
ATOM 4505 C C . GLU B 1 257 ? 78.437 17.343 31.243 1.00 33.72 257 GLU B C 1
ATOM 4506 O O . GLU B 1 257 ? 79.535 17.808 31.568 1.00 33.56 257 GLU B O 1
ATOM 4512 N N . VAL B 1 258 ? 78.244 16.738 30.082 1.00 29.49 258 VAL B N 1
ATOM 4513 C CA . VAL B 1 258 ? 79.317 16.628 29.111 1.00 26.11 258 VAL B CA 1
ATOM 4514 C C . VAL B 1 258 ? 79.652 18.047 28.638 1.00 28.46 258 VAL B C 1
ATOM 4515 O O . VAL B 1 258 ? 80.792 18.516 28.765 1.00 15.49 258 VAL B O 1
ATOM 4519 N N . LEU B 1 259 ? 78.629 18.719 28.113 1.00 23.11 259 LEU B N 1
ATOM 4520 C CA . LEU B 1 259 ? 78.747 20.073 27.585 1.00 30.80 259 LEU B CA 1
ATOM 4521 C C . LEU B 1 259 ? 79.381 21.130 28.505 1.00 33.53 259 LEU B C 1
ATOM 4522 O O . LEU B 1 259 ? 80.250 21.886 28.066 1.00 37.26 259 LEU B O 1
ATOM 4527 N N . LYS B 1 260 ? 78.961 21.198 29.767 1.00 36.23 260 LYS B N 1
ATOM 4528 C CA . LYS B 1 260 ? 79.553 22.170 30.686 1.00 38.51 260 LYS B CA 1
ATOM 4529 C C . LYS B 1 260 ? 81.066 21.960 30.717 1.00 36.66 260 LYS B C 1
ATOM 4530 O O . LYS B 1 260 ? 81.819 22.841 31.135 1.00 32.76 260 LYS B O 1
ATOM 4536 N N . GLU B 1 261 ? 81.500 20.786 30.261 1.00 37.81 261 GLU B N 1
ATOM 4537 C CA . GLU B 1 261 ? 82.918 20.445 30.210 1.00 38.05 261 GLU B CA 1
ATOM 4538 C C . GLU B 1 261 ? 83.516 20.535 28.800 1.00 37.11 261 GLU B C 1
ATOM 4539 O O . GLU B 1 261 ? 84.730 20.421 28.629 1.00 39.54 261 GLU B O 1
ATOM 4545 N N . ALA B 1 262 ? 82.662 20.740 27.800 1.00 26.73 262 ALA B N 1
ATOM 4546 C CA . ALA B 1 262 ? 83.104 20.878 26.417 1.00 26.80 262 ALA B CA 1
ATOM 4547 C C . ALA B 1 262 ? 83.643 22.308 26.190 1.00 31.27 262 ALA B C 1
ATOM 4548 O O . ALA B 1 262 ? 83.041 23.288 26.637 1.00 29.60 262 ALA B O 1
ATOM 4550 N N . PRO B 1 263 ? 84.795 22.445 25.498 1.00 28.45 263 PRO B N 1
ATOM 4551 C CA . PRO B 1 263 ? 85.361 23.781 25.256 1.00 23.67 263 PRO B CA 1
ATOM 4552 C C . PRO B 1 263 ? 84.672 24.709 24.244 1.00 25.21 263 PRO B C 1
ATOM 4553 O O . PRO B 1 263 ? 84.172 24.277 23.187 1.00 25.06 263 PRO B O 1
ATOM 4557 N N . GLY B 1 264 ? 84.667 25.994 24.591 1.00 19.01 264 GLY B N 1
ATOM 4558 C CA . GLY B 1 264 ? 84.077 27.012 23.745 1.00 13.43 264 GLY B CA 1
ATOM 4559 C C . GLY B 1 264 ? 82.574 26.921 23.690 1.00 26.35 264 GLY B C 1
ATOM 4560 O O . GLY B 1 264 ? 81.930 27.567 22.863 1.00 33.86 264 GLY B O 1
ATOM 4561 N N . VAL B 1 265 ? 82.008 26.121 24.583 1.00 26.58 265 VAL B N 1
ATOM 4562 C CA . VAL B 1 265 ? 80.568 25.939 24.641 1.00 32.71 265 VAL B CA 1
ATOM 4563 C C . VAL B 1 265 ? 79.971 26.142 26.031 1.00 32.37 265 VAL B C 1
ATOM 4564 O O . VAL B 1 265 ? 80.164 25.323 26.937 1.00 36.52 265 VAL B O 1
ATOM 4568 N N . GLU B 1 266 ? 79.225 27.234 26.167 1.00 32.73 266 GLU B N 1
ATOM 4569 C CA . GLU B 1 266 ? 78.557 27.609 27.408 1.00 29.85 266 GLU B CA 1
ATOM 4570 C C . GLU B 1 266 ? 77.143 27.022 27.503 1.00 24.85 266 GLU B C 1
ATOM 4571 O O . GLU B 1 266 ? 76.375 27.033 26.540 1.00 25.40 266 GLU B O 1
ATOM 4577 N N . VAL B 1 267 ? 76.797 26.501 28.667 1.00 20.47 267 VAL B N 1
ATOM 4578 C CA . VAL B 1 267 ? 75.479 25.923 28.820 1.00 26.01 267 VAL B CA 1
ATOM 4579 C C . VAL B 1 267 ? 74.536 26.975 29.394 1.00 26.57 267 VAL B C 1
ATOM 4580 O O . VAL B 1 267 ? 74.920 27.799 30.227 1.00 29.52 267 VAL B O 1
ATOM 4584 N N . VAL B 1 268 ? 73.308 26.949 28.906 1.00 20.29 268 VAL B N 1
ATOM 4585 C CA . VAL B 1 268 ? 72.282 27.885 29.305 1.00 16.29 268 VAL B CA 1
ATOM 4586 C C . VAL B 1 268 ? 71.023 27.045 29.151 1.00 29.04 268 VAL B C 1
ATOM 4587 O O . VAL B 1 268 ? 70.542 26.843 28.036 1.00 22.59 268 VAL B O 1
ATOM 4591 N N . ASP B 1 269 ? 70.496 26.545 30.266 1.00 31.54 269 ASP B N 1
ATOM 4592 C CA . ASP B 1 269 ? 69.327 25.690 30.198 1.00 38.49 269 ASP B CA 1
ATOM 4593 C C . ASP B 1 269 ? 68.441 25.642 31.446 1.00 35.98 269 ASP B C 1
ATOM 4594 O O . ASP B 1 269 ? 68.127 24.559 31.952 1.00 31.92 269 ASP B O 1
ATOM 4599 N N . GLU B 1 270 ? 68.037 26.804 31.942 1.00 36.93 270 GLU B N 1
ATOM 4600 C CA . GLU B 1 270 ? 67.161 26.858 33.109 1.00 34.26 270 GLU B CA 1
ATOM 4601 C C . GLU B 1 270 ? 65.767 27.340 32.704 1.00 30.59 270 GLU B C 1
ATOM 4602 O O . GLU B 1 270 ? 65.521 28.541 32.592 1.00 18.26 270 GLU B O 1
ATOM 4608 N N . PRO B 1 271 ? 64.845 26.398 32.448 1.00 36.30 271 PRO B N 1
ATOM 4609 C CA . PRO B 1 271 ? 63.456 26.688 32.057 1.00 35.94 271 PRO B CA 1
ATOM 4610 C C . PRO B 1 271 ? 62.731 27.587 33.062 1.00 35.05 271 PRO B C 1
ATOM 4611 O O . PRO B 1 271 ? 62.183 28.628 32.680 1.00 30.51 271 PRO B O 1
ATOM 4615 N N . GLU B 1 272 ? 62.740 27.178 34.335 1.00 31.60 272 GLU B N 1
ATOM 4616 C CA . GLU B 1 272 ? 62.091 27.930 35.421 1.00 33.50 272 GLU B CA 1
ATOM 4617 C C . GLU B 1 272 ? 62.560 29.387 35.451 1.00 32.98 272 GLU B C 1
ATOM 4618 O O . GLU B 1 272 ? 61.908 30.260 36.028 1.00 22.21 272 GLU B O 1
ATOM 4624 N N . ALA B 1 273 ? 63.709 29.646 34.845 1.00 35.57 273 ALA B N 1
ATOM 4625 C CA . ALA B 1 273 ? 64.249 30.995 34.839 1.00 42.59 273 ALA B CA 1
ATOM 4626 C C . ALA B 1 273 ? 64.189 31.675 33.467 1.00 41.25 273 ALA B C 1
ATOM 4627 O O . ALA B 1 273 ? 64.731 32.766 33.288 1.00 46.98 273 ALA B O 1
ATOM 4629 N N . LYS B 1 274 ? 63.513 31.056 32.504 1.00 35.79 274 LYS B N 1
ATOM 4630 C CA . LYS B 1 274 ? 63.447 31.648 31.173 1.00 32.13 274 LYS B CA 1
ATOM 4631 C C . LYS B 1 274 ? 64.896 31.871 30.765 1.00 23.67 274 LYS B C 1
ATOM 4632 O O . LYS B 1 274 ? 65.297 32.961 30.379 1.00 33.80 274 LYS B O 1
ATOM 4638 N N . ARG B 1 275 ? 65.671 30.804 30.874 1.00 20.10 275 ARG B N 1
ATOM 4639 C CA . ARG B 1 275 ? 67.082 30.810 30.575 1.00 11.31 275 ARG B CA 1
ATOM 4640 C C . ARG B 1 275 ? 67.368 29.793 29.465 1.00 14.37 275 ARG B C 1
ATOM 4641 O O . ARG B 1 275 ? 67.361 28.604 29.715 1.00 19.07 275 ARG B O 1
ATOM 4649 N N . TYR B 1 276 ? 67.596 30.273 28.241 1.00 13.86 276 TYR B N 1
ATOM 4650 C CA . TYR B 1 276 ? 67.915 29.438 27.067 1.00 16.40 276 TYR B CA 1
ATOM 4651 C C . TYR B 1 276 ? 68.622 30.373 26.085 1.00 17.93 276 TYR B C 1
ATOM 4652 O O . TYR B 1 276 ? 68.529 31.582 26.240 1.00 20.73 276 TYR B O 1
ATOM 4661 N N . PRO B 1 277 ? 69.330 29.828 25.067 1.00 22.94 277 PRO B N 1
ATOM 4662 C CA . PRO B 1 277 ? 70.050 30.637 24.074 1.00 15.79 277 PRO B CA 1
ATOM 4663 C C . PRO B 1 277 ? 69.153 31.656 23.340 1.00 17.29 277 PRO B C 1
ATOM 4664 O O . PRO B 1 277 ? 67.965 31.429 23.124 1.00 11.22 277 PRO B O 1
ATOM 4668 N N . MET B 1 278 ? 69.743 32.784 22.970 1.00 19.34 278 MET B N 1
ATOM 4669 C CA . MET B 1 278 ? 69.038 33.840 22.257 1.00 20.64 278 MET B CA 1
ATOM 4670 C C . MET B 1 278 ? 70.047 34.660 21.453 1.00 14.70 278 MET B C 1
ATOM 4671 O O . MET B 1 278 ? 71.093 35.055 21.958 1.00 10.50 278 MET B O 1
ATOM 4676 N N . PRO B 1 279 ? 69.759 34.882 20.170 1.00 19.93 279 PRO B N 1
ATOM 4677 C CA . PRO B 1 279 ? 70.645 35.666 19.306 1.00 14.41 279 PRO B CA 1
ATOM 4678 C C . PRO B 1 279 ? 71.122 36.881 20.081 1.00 23.72 279 PRO B C 1
ATOM 4679 O O . PRO B 1 279 ? 72.318 37.177 20.150 1.00 25.99 279 PRO B O 1
ATOM 4683 N N . LEU B 1 280 ? 70.156 37.567 20.688 1.00 34.86 280 LEU B N 1
ATOM 4684 C CA . LEU B 1 280 ? 70.416 38.750 21.497 1.00 32.00 280 LEU B CA 1
ATOM 4685 C C . LEU B 1 280 ? 71.484 38.461 22.527 1.00 30.26 280 LEU B C 1
ATOM 4686 O O . LEU B 1 280 ? 72.517 39.119 22.563 1.00 33.16 280 LEU B O 1
ATOM 4691 N N . THR B 1 281 ? 71.231 37.468 23.365 1.00 34.21 281 THR B N 1
ATOM 4692 C CA . THR B 1 281 ? 72.177 37.128 24.412 1.00 37.62 281 THR B CA 1
ATOM 4693 C C . THR B 1 281 ? 73.170 36.062 23.994 1.00 43.51 281 THR B C 1
ATOM 4694 O O . THR B 1 281 ? 73.348 35.059 24.696 1.00 46.74 281 THR B O 1
ATOM 4698 N N . ALA B 1 282 ? 73.813 36.289 22.847 1.00 46.94 282 ALA B N 1
ATOM 4699 C CA . ALA B 1 282 ? 74.814 35.360 22.321 1.00 48.58 282 ALA B CA 1
ATOM 4700 C C . ALA B 1 282 ? 75.608 35.967 21.160 1.00 44.31 282 ALA B C 1
ATOM 4701 O O . ALA B 1 282 ? 76.663 35.442 20.767 1.00 43.69 282 ALA B O 1
ATOM 4703 N N . SER B 1 283 ? 75.118 37.075 20.616 1.00 39.84 283 SER B N 1
ATOM 4704 C CA . SER B 1 283 ? 75.826 37.727 19.518 1.00 43.85 283 SER B CA 1
ATOM 4705 C C . SER B 1 283 ? 76.997 38.578 20.040 1.00 44.36 283 SER B C 1
ATOM 4706 O O . SER B 1 283 ? 76.800 39.695 20.509 1.00 48.58 283 SER B O 1
ATOM 4709 N N . GLY B 1 284 ? 78.213 38.044 19.967 1.00 42.01 284 GLY B N 1
ATOM 4710 C CA . GLY B 1 284 ? 79.363 38.788 20.436 1.00 26.12 284 GLY B CA 1
ATOM 4711 C C . GLY B 1 284 ? 80.230 37.965 21.366 1.00 33.47 284 GLY B C 1
ATOM 4712 O O . GLY B 1 284 ? 81.252 38.446 21.859 1.00 31.36 284 GLY B O 1
ATOM 4713 N N . LYS B 1 285 ? 79.825 36.720 21.604 1.00 33.16 285 LYS B N 1
ATOM 4714 C CA . LYS B 1 285 ? 80.568 35.822 22.484 1.00 29.79 285 LYS B CA 1
ATOM 4715 C C . LYS B 1 285 ? 81.395 34.877 21.644 1.00 26.10 285 LYS B C 1
ATOM 4716 O O . LYS B 1 285 ? 81.164 34.772 20.444 1.00 18.61 285 LYS B O 1
ATOM 4722 N N . TRP B 1 286 ? 82.362 34.206 22.272 1.00 28.09 286 TRP B N 1
ATOM 4723 C CA . TRP B 1 286 ? 83.199 33.223 21.581 1.00 30.97 286 TRP B CA 1
ATOM 4724 C C . TRP B 1 286 ? 82.671 31.821 21.907 1.00 36.15 286 TRP B C 1
ATOM 4725 O O . TRP B 1 286 ? 83.106 30.817 21.340 1.00 42.25 286 TRP B O 1
ATOM 4736 N N . ASP B 1 287 ? 81.733 31.748 22.836 1.00 33.02 287 ASP B N 1
ATOM 4737 C CA . ASP B 1 287 ? 81.148 30.459 23.164 1.00 32.45 287 ASP B CA 1
ATOM 4738 C C . ASP B 1 287 ? 79.843 30.350 22.418 1.00 24.80 287 ASP B C 1
ATOM 4739 O O . ASP B 1 287 ? 79.270 31.357 22.009 1.00 21.86 287 ASP B O 1
ATOM 4744 N N . VAL B 1 288 ? 79.381 29.126 22.227 1.00 22.69 288 VAL B N 1
ATOM 4745 C CA . VAL B 1 288 ? 78.117 28.905 21.545 1.00 22.40 288 VAL B CA 1
ATOM 4746 C C . VAL B 1 288 ? 77.184 28.478 22.658 1.00 14.77 288 VAL B C 1
ATOM 4747 O O . VAL B 1 288 ? 77.566 27.676 23.504 1.00 19.80 288 VAL B O 1
ATOM 4751 N N . GLU B 1 289 ? 75.980 29.029 22.688 1.00 12.28 289 GLU B N 1
ATOM 4752 C CA . GLU B 1 289 ? 75.023 28.669 23.729 1.00 18.47 289 GLU B CA 1
ATOM 4753 C C . GLU B 1 289 ? 74.158 27.448 23.369 1.00 21.04 289 GLU B C 1
ATOM 4754 O O . GLU B 1 289 ? 73.622 27.335 22.259 1.00 26.39 289 GLU B O 1
ATOM 4760 N N . VAL B 1 290 ? 74.075 26.518 24.320 1.00 18.03 290 VAL B N 1
ATOM 4761 C CA . VAL B 1 290 ? 73.276 25.307 24.195 1.00 9.57 290 VAL B CA 1
ATOM 4762 C C . VAL B 1 290 ? 72.322 25.230 25.377 1.00 9.65 290 VAL B C 1
ATOM 4763 O O . VAL B 1 290 ? 72.687 25.505 26.518 1.00 1.00 290 VAL B O 1
ATOM 4767 N N . GLY B 1 291 ? 71.087 24.864 25.088 1.00 8.86 291 GLY B N 1
ATOM 4768 C CA . GLY B 1 291 ? 70.087 24.786 26.129 1.00 17.03 291 GLY B CA 1
ATOM 4769 C C . GLY B 1 291 ? 68.805 24.201 25.590 1.00 19.82 291 GLY B C 1
ATOM 4770 O O . GLY B 1 291 ? 68.745 23.831 24.430 1.00 15.08 291 GLY B O 1
ATOM 4771 N N . ARG B 1 292 ? 67.772 24.146 26.422 1.00 18.10 292 ARG B N 1
ATOM 4772 C CA . ARG B 1 292 ? 66.510 23.544 26.026 1.00 13.42 292 ARG B CA 1
ATOM 4773 C C . ARG B 1 292 ? 66.741 22.043 25.839 1.00 12.91 292 ARG B C 1
ATOM 4774 O O . ARG B 1 292 ? 65.983 21.370 25.135 1.00 18.06 292 ARG B O 1
ATOM 4782 N N . ILE B 1 293 ? 67.793 21.534 26.485 1.00 12.78 293 ILE B N 1
ATOM 4783 C CA . ILE B 1 293 ? 68.165 20.127 26.403 1.00 17.72 293 ILE B CA 1
ATOM 4784 C C . ILE B 1 293 ? 67.074 19.258 26.998 1.00 18.88 293 ILE B C 1
ATOM 4785 O O . ILE B 1 293 ? 66.753 19.366 28.166 1.00 24.61 293 ILE B O 1
ATOM 4790 N N . ARG B 1 294 ? 66.498 18.383 26.187 1.00 24.96 294 ARG B N 1
ATOM 4791 C CA . ARG B 1 294 ? 65.417 17.568 26.687 1.00 25.07 294 ARG B CA 1
ATOM 4792 C C . ARG B 1 294 ? 65.353 16.199 26.047 1.00 23.65 294 ARG B C 1
ATOM 4793 O O . ARG B 1 294 ? 65.931 15.969 24.985 1.00 30.99 294 ARG B O 1
ATOM 4801 N N . LYS B 1 295 ? 64.656 15.284 26.707 1.00 23.98 295 LYS B N 1
ATOM 4802 C CA . LYS B 1 295 ? 64.487 13.951 26.172 1.00 27.77 295 LYS B CA 1
ATOM 4803 C C . LYS B 1 295 ? 63.472 14.107 25.058 1.00 28.56 295 LYS B C 1
ATOM 4804 O O . LYS B 1 295 ? 62.337 14.514 25.293 1.00 32.31 295 LYS B O 1
ATOM 4810 N N . SER B 1 296 ? 63.896 13.807 23.839 1.00 34.46 296 SER B N 1
ATOM 4811 C CA . SER B 1 296 ? 63.019 13.923 22.688 1.00 33.60 296 SER B CA 1
ATOM 4812 C C . SER B 1 296 ? 61.939 12.844 22.645 1.00 29.17 296 SER B C 1
ATOM 4813 O O . SER B 1 296 ? 62.177 11.693 22.982 1.00 32.32 296 SER B O 1
ATOM 4816 N N . LEU B 1 297 ? 60.741 13.248 22.238 1.00 30.77 297 LEU B N 1
ATOM 4817 C CA . LEU B 1 297 ? 59.600 12.354 22.125 1.00 25.37 297 LEU B CA 1
ATOM 4818 C C . LEU B 1 297 ? 59.511 11.743 20.724 1.00 24.31 297 LEU B C 1
ATOM 4819 O O . LEU B 1 297 ? 58.752 10.800 20.486 1.00 18.22 297 LEU B O 1
ATOM 4824 N N . ALA B 1 298 ? 60.283 12.286 19.794 1.00 22.32 298 ALA B N 1
ATOM 4825 C CA . ALA B 1 298 ? 60.274 11.758 18.438 1.00 30.44 298 ALA B CA 1
ATOM 4826 C C . ALA B 1 298 ? 60.880 10.356 18.409 1.00 25.72 298 ALA B C 1
ATOM 4827 O O . ALA B 1 298 ? 60.281 9.446 17.860 1.00 31.11 298 ALA B O 1
ATOM 4829 N N . PHE B 1 299 ? 62.062 10.186 19.003 1.00 26.94 299 PHE B N 1
ATOM 4830 C CA . PHE B 1 299 ? 62.744 8.883 19.015 1.00 24.24 299 PHE B CA 1
ATOM 4831 C C . PHE B 1 299 ? 62.860 8.219 20.393 1.00 18.50 299 PHE B C 1
ATOM 4832 O O . PHE B 1 299 ? 62.632 8.836 21.430 1.00 32.53 299 PHE B O 1
ATOM 4840 N N . GLU B 1 300 ? 63.232 6.950 20.372 1.00 7.41 300 GLU B N 1
ATOM 4841 C CA . GLU B 1 300 ? 63.409 6.146 21.565 1.00 15.58 300 GLU B CA 1
ATOM 4842 C C . GLU B 1 300 ? 64.528 6.686 22.473 1.00 17.99 300 GLU B C 1
ATOM 4843 O O . GLU B 1 300 ? 64.294 6.988 23.639 1.00 21.89 300 GLU B O 1
ATOM 4849 N N . ASN B 1 301 ? 65.740 6.781 21.935 1.00 18.13 301 ASN B N 1
ATOM 4850 C CA . ASN B 1 301 ? 66.901 7.298 22.672 1.00 15.40 301 ASN B CA 1
ATOM 4851 C C . ASN B 1 301 ? 67.463 8.515 21.897 1.00 21.72 301 ASN B C 1
ATOM 4852 O O . ASN B 1 301 ? 68.427 8.406 21.142 1.00 18.26 301 ASN B O 1
ATOM 4857 N N . GLY B 1 302 ? 66.837 9.675 22.080 1.00 26.81 302 GLY B N 1
ATOM 4858 C CA . GLY B 1 302 ? 67.284 10.862 21.375 1.00 17.68 302 GLY B CA 1
ATOM 4859 C C . GLY B 1 302 ? 67.314 12.097 22.242 1.00 12.83 302 GLY B C 1
ATOM 4860 O O . GLY B 1 302 ? 66.825 12.075 23.365 1.00 5.21 302 GLY B O 1
ATOM 4861 N N . LEU B 1 303 ? 67.895 13.173 21.715 1.00 14.25 303 LEU B N 1
ATOM 4862 C CA . LEU B 1 303 ? 67.985 14.444 22.441 1.00 16.36 303 LEU B CA 1
ATOM 4863 C C . LEU B 1 303 ? 67.704 15.693 21.595 1.00 14.18 303 LEU B C 1
ATOM 4864 O O . LEU B 1 303 ? 68.144 15.807 20.453 1.00 13.08 303 LEU B O 1
ATOM 4869 N N . ASP B 1 304 ? 66.969 16.633 22.174 1.00 15.51 304 ASP B N 1
ATOM 4870 C CA . ASP B 1 304 ? 66.628 17.885 21.493 1.00 21.49 304 ASP B CA 1
ATOM 4871 C C . ASP B 1 304 ? 67.173 19.045 22.313 1.00 20.59 304 ASP B C 1
ATOM 4872 O O . ASP B 1 304 ? 67.097 19.036 23.549 1.00 17.48 304 ASP B O 1
ATOM 4877 N N . PHE B 1 305 ? 67.728 20.028 21.617 1.00 9.40 305 PHE B N 1
ATOM 4878 C CA . PHE B 1 305 ? 68.288 21.203 22.250 1.00 11.61 305 PHE B CA 1
ATOM 4879 C C . PHE B 1 305 ? 68.226 22.394 21.317 1.00 10.23 305 PHE B C 1
ATOM 4880 O O . PHE B 1 305 ? 67.824 22.267 20.175 1.00 6.24 305 PHE B O 1
ATOM 4888 N N . PHE B 1 306 ? 68.604 23.556 21.842 1.00 14.56 306 PHE B N 1
ATOM 4889 C CA . PHE B 1 306 ? 68.625 24.801 21.085 1.00 15.72 306 PHE B CA 1
ATOM 4890 C C . PHE B 1 306 ? 70.093 25.260 21.048 1.00 21.58 306 PHE B C 1
ATOM 4891 O O . PHE B 1 306 ? 70.826 25.134 22.017 1.00 30.04 306 PHE B O 1
ATOM 4899 N N . VAL B 1 307 ? 70.536 25.787 19.924 1.00 25.42 307 VAL B N 1
ATOM 4900 C CA . VAL B 1 307 ? 71.927 26.200 19.819 1.00 22.97 307 VAL B CA 1
ATOM 4901 C C . VAL B 1 307 ? 72.001 27.600 19.233 1.00 27.93 307 VAL B C 1
ATOM 4902 O O . VAL B 1 307 ? 71.274 27.931 18.290 1.00 29.58 307 VAL B O 1
ATOM 4906 N N . VAL B 1 308 ? 72.859 28.429 19.810 1.00 21.02 308 VAL B N 1
ATOM 4907 C CA . VAL B 1 308 ? 73.003 29.795 19.340 1.00 22.32 308 VAL B CA 1
ATOM 4908 C C . VAL B 1 308 ? 74.471 30.191 19.384 1.00 22.55 308 VAL B C 1
ATOM 4909 O O . VAL B 1 308 ? 75.135 30.029 20.405 1.00 22.00 308 VAL B O 1
ATOM 4913 N N . GLY B 1 309 ? 74.967 30.697 18.262 1.00 10.82 309 GLY B N 1
ATOM 4914 C CA . GLY B 1 309 ? 76.345 31.106 18.178 1.00 4.73 309 GLY B CA 1
ATOM 4915 C C . GLY B 1 309 ? 76.421 32.289 17.253 1.00 15.59 309 GLY B C 1
ATOM 4916 O O . GLY B 1 309 ? 75.563 32.465 16.396 1.00 11.30 309 GLY B O 1
ATOM 4917 N N . ASP B 1 310 ? 77.449 33.104 17.438 1.00 19.61 310 ASP B N 1
ATOM 4918 C CA . ASP B 1 310 ? 77.660 34.275 16.614 1.00 21.24 310 ASP B CA 1
ATOM 4919 C C . ASP B 1 310 ? 78.305 33.852 15.276 1.00 24.55 310 ASP B C 1
ATOM 4920 O O . ASP B 1 310 ? 79.367 33.221 15.247 1.00 19.63 310 ASP B O 1
ATOM 4925 N N . GLN B 1 311 ? 77.637 34.207 14.179 1.00 29.30 311 GLN B N 1
ATOM 4926 C CA . GLN B 1 311 ? 78.071 33.888 12.819 1.00 32.27 311 GLN B CA 1
ATOM 4927 C C . GLN B 1 311 ? 79.448 34.471 12.537 1.00 31.43 311 GLN B C 1
ATOM 4928 O O . GLN B 1 311 ? 80.411 33.743 12.314 1.00 35.09 311 GLN B O 1
ATOM 4934 N N . LEU B 1 312 ? 79.517 35.798 12.562 1.00 36.18 312 LEU B N 1
ATOM 4935 C CA . LEU B 1 312 ? 80.739 36.545 12.297 1.00 31.23 312 LEU B CA 1
ATOM 4936 C C . LEU B 1 312 ? 81.963 36.142 13.105 1.00 33.14 312 LEU B C 1
ATOM 4937 O O . LEU B 1 312 ? 83.090 36.311 12.639 1.00 34.14 312 LEU B O 1
ATOM 4942 N N . LEU B 1 313 ? 81.750 35.630 14.314 1.00 34.38 313 LEU B N 1
ATOM 4943 C CA . LEU B 1 313 ? 82.873 35.201 15.137 1.00 38.56 313 LEU B CA 1
ATOM 4944 C C . LEU B 1 313 ? 83.213 33.789 14.699 1.00 44.11 313 LEU B C 1
ATOM 4945 O O . LEU B 1 313 ? 84.386 33.429 14.600 1.00 44.65 313 LEU B O 1
ATOM 4950 N N . LYS B 1 314 ? 82.192 32.981 14.426 1.00 46.19 314 LYS B N 1
ATOM 4951 C CA . LYS B 1 314 ? 82.456 31.639 13.934 1.00 36.52 314 LYS B CA 1
ATOM 4952 C C . LYS B 1 314 ? 82.622 31.824 12.424 1.00 38.91 314 LYS B C 1
ATOM 4953 O O . LYS B 1 314 ? 81.895 31.291 11.580 1.00 40.14 314 LYS B O 1
ATOM 4959 N N . GLY B 1 315 ? 83.604 32.668 12.150 1.00 34.30 315 GLY B N 1
ATOM 4960 C CA . GLY B 1 315 ? 84.052 33.036 10.833 1.00 29.19 315 GLY B CA 1
ATOM 4961 C C . GLY B 1 315 ? 85.466 33.401 11.258 1.00 33.74 315 GLY B C 1
ATOM 4962 O O . GLY B 1 315 ? 86.374 32.571 11.185 1.00 21.78 315 GLY B O 1
ATOM 4963 N N . ALA B 1 316 ? 85.621 34.616 11.784 1.00 24.72 316 ALA B N 1
ATOM 4964 C CA . ALA B 1 316 ? 86.906 35.139 12.270 1.00 26.59 316 ALA B CA 1
ATOM 4965 C C . ALA B 1 316 ? 87.547 34.314 13.385 1.00 24.87 316 ALA B C 1
ATOM 4966 O O . ALA B 1 316 ? 88.668 33.824 13.252 1.00 25.61 316 ALA B O 1
ATOM 4968 N N . ALA B 1 317 ? 86.818 34.176 14.485 1.00 29.73 317 ALA B N 1
ATOM 4969 C CA . ALA B 1 317 ? 87.283 33.453 15.657 1.00 22.13 317 ALA B CA 1
ATOM 4970 C C . ALA B 1 317 ? 87.785 32.046 15.400 1.00 28.56 317 ALA B C 1
ATOM 4971 O O . ALA B 1 317 ? 88.884 31.700 15.847 1.00 33.66 317 ALA B O 1
ATOM 4973 N N . LEU B 1 318 ? 87.006 31.218 14.705 1.00 20.98 318 LEU B N 1
ATOM 4974 C CA . LEU B 1 318 ? 87.477 29.862 14.460 1.00 18.53 318 LEU B CA 1
ATOM 4975 C C . LEU B 1 318 ? 88.703 29.860 13.564 1.00 11.34 318 LEU B C 1
ATOM 4976 O O . LEU B 1 318 ? 89.439 28.888 13.500 1.00 15.12 318 LEU B O 1
ATOM 4981 N N . ASN B 1 319 ? 88.924 30.978 12.890 1.00 32.37 319 ASN B N 1
ATOM 4982 C CA . ASN B 1 319 ? 90.050 31.147 11.977 1.00 31.34 319 ASN B CA 1
ATOM 4983 C C . ASN B 1 319 ? 91.359 31.575 12.604 1.00 28.17 319 ASN B C 1
ATOM 4984 O O . ASN B 1 319 ? 92.410 31.055 12.261 1.00 27.21 319 ASN B O 1
ATOM 4989 N N . ALA B 1 320 ? 91.298 32.531 13.513 1.00 29.87 320 ALA B N 1
ATOM 4990 C CA . ALA B 1 320 ? 92.496 32.991 14.179 1.00 29.80 320 ALA B CA 1
ATOM 4991 C C . ALA B 1 320 ? 92.759 32.031 15.330 1.00 27.08 320 ALA B C 1
ATOM 4992 O O . ALA B 1 320 ? 93.712 32.204 16.079 1.00 37.00 320 ALA B O 1
ATOM 4994 N N . VAL B 1 321 ? 91.907 31.024 15.494 1.00 25.24 321 VAL B N 1
ATOM 4995 C CA . VAL B 1 321 ? 92.138 30.067 16.571 1.00 26.97 321 VAL B CA 1
ATOM 4996 C C . VAL B 1 321 ? 92.835 28.862 15.974 1.00 26.19 321 VAL B C 1
ATOM 4997 O O . VAL B 1 321 ? 93.555 28.142 16.657 1.00 25.19 321 VAL B O 1
ATOM 5001 N N . GLN B 1 322 ? 92.604 28.651 14.683 1.00 27.80 322 GLN B N 1
ATOM 5002 C CA . GLN B 1 322 ? 93.250 27.574 13.953 1.00 28.21 322 GLN B CA 1
ATOM 5003 C C . GLN B 1 322 ? 94.719 27.938 13.855 1.00 28.76 322 GLN B C 1
ATOM 5004 O O . GLN B 1 322 ? 95.586 27.087 14.012 1.00 25.60 322 GLN B O 1
ATOM 5010 N N . ILE B 1 323 ? 94.992 29.214 13.603 1.00 32.61 323 ILE B N 1
ATOM 5011 C CA . ILE B 1 323 ? 96.370 29.674 13.519 1.00 44.35 323 ILE B CA 1
ATOM 5012 C C . ILE B 1 323 ? 97.079 29.625 14.886 1.00 41.49 323 ILE B C 1
ATOM 5013 O O . ILE B 1 323 ? 98.261 29.287 14.975 1.00 41.34 323 ILE B O 1
ATOM 5018 N N . ALA B 1 324 ? 96.368 29.973 15.950 1.00 37.20 324 ALA B N 1
ATOM 5019 C CA . ALA B 1 324 ? 96.983 29.926 17.269 1.00 39.06 324 ALA B CA 1
ATOM 5020 C C . ALA B 1 324 ? 97.596 28.532 17.437 1.00 35.87 324 ALA B C 1
ATOM 5021 O O . ALA B 1 324 ? 98.691 28.383 17.981 1.00 27.61 324 ALA B O 1
ATOM 5023 N N . GLU B 1 325 ? 96.888 27.527 16.924 1.00 33.61 325 GLU B N 1
ATOM 5024 C CA . GLU B 1 325 ? 97.304 26.133 17.022 1.00 27.98 325 GLU B CA 1
ATOM 5025 C C . GLU B 1 325 ? 98.302 25.752 15.943 1.00 30.00 325 GLU B C 1
ATOM 5026 O O . GLU B 1 325 ? 98.931 24.695 15.997 1.00 26.02 325 GLU B O 1
ATOM 5032 N N . GLU B 1 326 ? 98.431 26.625 14.957 1.00 32.14 326 GLU B N 1
ATOM 5033 C CA . GLU B 1 326 ? 99.383 26.425 13.877 1.00 41.28 326 GLU B CA 1
ATOM 5034 C C . GLU B 1 326 ? 100.730 26.822 14.495 1.00 45.46 326 GLU B C 1
ATOM 5035 O O . GLU B 1 326 ? 101.799 26.583 13.930 1.00 48.07 326 GLU B O 1
ATOM 5041 N N . TRP B 1 327 ? 100.655 27.416 15.683 1.00 46.56 327 TRP B N 1
ATOM 5042 C CA . TRP B 1 327 ? 101.840 27.826 16.432 1.00 52.77 327 TRP B CA 1
ATOM 5043 C C . TRP B 1 327 ? 102.206 26.741 17.433 1.00 53.64 327 TRP B C 1
ATOM 5044 O O . TRP B 1 327 ? 103.372 26.365 17.562 1.00 53.38 327 TRP B O 1
ATOM 5055 N N . LEU B 1 328 ? 101.201 26.256 18.155 1.00 54.22 328 LEU B N 1
ATOM 5056 C CA . LEU B 1 328 ? 101.405 25.184 19.121 1.00 50.37 328 LEU B CA 1
ATOM 5057 C C . LEU B 1 328 ? 101.763 23.926 18.320 1.00 44.62 328 LEU B C 1
ATOM 5058 O O . LEU B 1 328 ? 102.810 23.954 17.641 1.00 40.04 328 LEU B O 1
#

Secondary structure (DSSP, 8-state):
--EEEETTTSHHHHHHHHHHHHTT---S--EEEE-GGGSS-EEEETTEEEEEEEPPSS----SEEEE-SHHHHHHHHHHHHHHTT-EEEE-SSSSTT-TTS-B--TTS-GGGGGG-SSEEEPPPHHHHHHHHHHHHHHHHH-EEEEEEEEEB-GGGG-HHHHHHHHHHHHHHHTSSPP---SSSS--TT--BS--S-B-TTS-BHHHHHHHHHHIIIII-TT-EEEEE--B-S-SSEEEEEEEEEESS---HHHHHHHHTTSTT--B--BTTTTB---HHHHTT-SSEEEEEEEE-SSSTTEEEEEEEEETTHHHHTTHHHHHHHHH-/-EEEEETTTSHHHHHHHHHHHHTT----EEEEEE-GGGSS-EEEETTEEEEEEE--SS--S-SEEEE-S-SHHHHHHHHHHHHTTPEEEE-STTTTT-TTS-B--HHHHGGGGGG-SSEEE---HHHHHHHHHHHHHHTTT-EEE--EEEEB-GGGT-SHHHHHHHHHHHHHHTT-----SSSSS--TT--BS--S-B-TTS-BHHHHHHHHHHHHHHT-S--B--EE--B-S-SSEEEEEEEEEESS---HHHHHHHHTTSTTEEE--BGGGTB---STTTTT-SSEEEEEEEE-SSSTTEEEEEEEEETTHHHHHHHHHHHHHHH-

Sequence (656 aa):
MRVAVVGATGAVGREILKVLEARNFPLSELRLYASPRSAGVRLAFRGEEIPVEPLPEGPLPVDLVLASAGGGISRAKALVWAEGGALVVDNSSAWRYEPWVPLVVPEVNREKIFQHRGIIANPNCTTAILAMALWPLHRAFQAKRVIVATYQAASGAGAKAMEELLTETHRFLHGEAPKAEAFAHPLPFNVIPHIDAFQENGYTREEMKVVWETHKIFGDDTIRISATAVRVPTLRAHAEAVSVEFARPVTPEAAREVLKEAPGVEVVDEPEAKRYPMPLTASGKWDVEVGRIRKSLAFENGLDFFVVGDQLLKGAALNAVQIAEEWLMRVAVVGATGAVGREILKVLEARNFPLSELRLYASPRSAGVRLAFRGEEIPVEPLPEGPLPVDLVLASAGGGISRAKALVWAEGGALVVDNSSAWRYEPWVPLVVPEVNREKIFQHRGIIANPNCTTAILAMALWPLHRAFQAKRVIVATYQAASGAGAKAMEELLTETHRFLHGEAPKAEAFAHPLPFNVIPHIDAFQENGYTREEMKVVWETHKIFGDDTIRISATAVRVPTLRAHAEAVSVEFARPVTPEAAREVLKEAPGVEVVDEPEAKRYPMPLTASGKWDVEVGRIRKSLAFENGLDFFVVGDQLLKGAALNAVQIAEEWL

Nearest PDB structures (foldseek):
  2yv3-assembly1_B  TM=9.987E-01  e=7.311E-60  Thermus thermophilus HB8
  8juo-assembly1_A  TM=9.732E-01  e=2.042E-41  Porphyromonas gingivalis
  2gz3-assembly1_C  TM=9.442E-01  e=1.064E-36  Streptococcus pneumoniae
  3pyx-assembly1_B  TM=9.506E-01  e=3.963E-36  Streptococcus pneumoniae SP23-BS72
  2gyy-assembly2_C  TM=9.234E-01  e=5.727E-34  Streptococcus pneumoniae

Solvent-accessible surface area: 25314 Å² total; per-residue (Å²): 77,107,3,4,6,4,9,0,45,26,17,20,1,96,14,1,24,96,5,5,67,54,100,120,5,69,40,84,43,69,69,17,17,4,17,95,217,16,54,71,64,180,15,58,18,105,69,93,131,22,79,4,69,51,22,70,155,38,48,135,39,20,43,0,3,2,2,20,21,46,18,62,35,4,122,62,34,0,88,50,31,21,147,55,53,7,19,1,0,1,32,14,22,7,22,9,68,46,143,122,3,14,3,0,0,22,48,18,8,73,106,75,0,101,129,48,208,10,1,1,1,1,2,12,16,1,4,0,0,6,4,6,0,4,41,9,1,22,142,38,16,80,8,98,48,0,11,2,6,2,1,1,0,0,5,37,37,29,52,158,0,46,106,15,0,68,64,7,4,52,48,67,37,108,65,98,80,32,120,35,119,39,28,40,36,26,1,9,13,0,0,2,0,21,26,57,58,46,78,178,56,20,2,0,76,12,2,12,18,4,12,93,0,9,40,73,2,26,62,36,120,101,2,96,4,1,4,4,3,0,20,0,3,4,30,55,2,1,0,0,4,1,4,0,25,7,56,89,107,20,48,20,84,31,0,102,124,53,2,125,142,22,87,32,7,61,22,21,24,69,39,169,54,112,127,8,0,9,5,87,54,0,43,46,77,119,45,1,3,1,0,6,19,2,132,5,73,1,3,146,36,2,1,1,3,2,0,0,0,1,17,7,9,17,3,0,14,2,1,1,19,1,1,36,30,39,130,134,69,88,3,5,4,4,8,0,32,30,18,26,0,112,12,2,15,103,3,6,77,55,110,121,9,64,24,84,41,78,82,10,26,2,24,91,223,27,54,65,70,164,10,70,12,118,81,113,99,19,84,2,68,50,15,47,153,48,28,116,46,21,56,4,4,2,2,19,29,40,27,62,54,4,134,64,29,0,103,59,18,15,153,42,60,7,12,0,1,1,30,17,49,8,16,9,76,50,137,100,1,12,3,0,0,11,57,17,3,78,118,78,0,107,135,57,181,19,0,2,1,2,2,9,17,1,2,1,0,6,3,8,0,4,39,16,2,16,161,38,18,75,3,101,27,1,9,1,7,2,1,2,0,0,3,38,45,23,50,156,3,45,110,23,0,60,66,10,3,53,64,64,32,102,78,73,80,34,131,26,145,37,25,48,40,30,0,9,14,4,2,2,2,14,27,78,64,46,58,183,56,18,2,0,85,11,1,27,18,4,18,88,1,9,47,69,5,19,72,24,128,112,10,98,8,2,3,10,2,0,21,1,4,3,34,54,0,0,0,0,6,0,4,0,27,5,53,112,117,22,43,25,84,36,2,73,128,41,0,132,149,15,91,33,6,54,22,20,12,77,42,189,53,101,124,4,0,9,2,94,61,3,47,46,74,109,43,2,3,0,0,4,24,3,117,2,43,0,3,153,30,5,4,1,2,0,0,0,0,1,13,6,7,23,1,0,14,2,1,5,24,1,0,32,28,62,112,152

CATH classification: 3.40.50.720 (+1 more: 3.30.360.10)

Organism: Thermus thermophilus (strain ATCC 27634 / DSM 579 / HB8) (NCBI:txid300852)